Protein AF-A0A5C9BTP2-F1 (afdb_monomer)

Solvent-accessible surface area (backbone atoms only — not comparable to full-atom values): 34192 Å² total; per-residue (Å²): 132,66,71,72,58,60,59,47,54,50,39,50,50,51,19,51,48,23,52,48,48,46,37,50,52,40,47,49,32,66,57,33,31,83,74,70,76,47,60,61,86,50,46,67,56,53,34,10,47,28,33,43,41,26,53,32,27,39,49,55,50,33,50,74,74,68,63,55,61,43,59,84,81,37,42,56,66,44,89,50,67,67,56,19,52,50,21,44,42,52,7,32,45,51,37,6,19,40,20,9,26,52,14,38,22,24,41,56,38,36,53,56,38,62,78,61,70,49,69,64,46,96,82,40,46,45,45,75,56,49,49,40,51,22,52,32,28,40,53,44,7,28,53,42,20,33,70,66,44,93,50,67,67,60,14,55,51,37,17,50,49,37,16,48,50,18,22,52,51,40,63,74,48,58,53,42,73,46,76,46,65,66,51,53,53,51,41,52,51,29,42,38,16,44,17,44,46,67,39,43,52,54,45,49,49,51,36,52,39,22,53,72,40,38,54,52,30,56,55,45,50,52,51,46,61,56,39,46,29,74,56,52,46,16,44,63,29,28,28,50,20,26,47,50,37,40,77,41,69,49,54,59,38,48,49,48,33,34,30,32,72,50,32,83,46,52,48,17,44,46,50,21,49,36,51,49,32,15,57,47,5,5,42,27,48,33,35,68,58,31,43,71,43,43,41,80,57,47,42,60,50,36,41,70,50,20,40,54,64,70,58,33,52,51,46,51,57,55,24,10,54,49,5,44,36,30,68,74,10,42,61,47,49,52,49,19,61,76,69,72,43,62,54,69,59,47,40,60,61,21,44,60,58,32,54,51,50,54,49,45,49,36,61,76,67,40,56,66,50,76,80,87,47,56,87,60,78,80,86,72,65,69,78,68,60,56,51,68,59,30,46,64,74,25,43,69,67,68,42,44,56,51,49,32,48,47,32,38,74,70,64,81,26,54,65,30,33,15,17,20,49,32,24,51,48,37,51,49,46,40,31,68,76,64,60,71,47,49,75,72,50,47,56,40,72,78,65,54,64,91,89,72,72,77,95,74,86,87,86,76,86,92,85,78,96,72,83,90,74,85,94,79,76,82,85,73,78,83,77,81,81,75,90,81,84,92,80,87,85,90,84,89,82,88,83,90,87,86,85,88,85,88,91,90,85,84,90,89,87,84,89,85,82,91,82,88,82,91,86,85,86,90,82,89,88,86,85,89,88,86,84,90,85,85,90,80,87,85,84,90,89,85,76,89,75,93,78,82,90,78,84,92,83,78,84,89,82,85,89,84,80,81,94,76,88,81,87,92,88,88,84,79,85,85,63,79,81,74,64,73,83,80,73,85,82,90,76,89,84,89,82,88,134

pLDDT: mean 71.29, std 27.17, range [21.12, 98.06]

Structure (mmCIF, N/CA/C/O backbone):
data_AF-A0A5C9BTP2-F1
#
_entry.id   AF-A0A5C9BTP2-F1
#
loop_
_atom_site.group_PDB
_atom_site.id
_atom_site.type_symbol
_atom_site.label_atom_id
_atom_site.label_alt_id
_atom_site.label_comp_id
_atom_site.label_asym_id
_atom_site.label_entity_id
_atom_site.label_seq_id
_atom_site.pdbx_PDB_ins_code
_atom_site.Cartn_x
_atom_site.Cartn_y
_atom_site.Cartn_z
_atom_site.occupancy
_atom_site.B_iso_or_equiv
_atom_site.auth_seq_id
_atom_site.auth_comp_id
_atom_site.auth_asym_id
_atom_site.auth_atom_id
_atom_site.pdbx_PDB_model_num
ATOM 1 N N . MET A 1 1 ? -8.623 24.838 -21.739 1.00 38.19 1 MET A N 1
ATOM 2 C CA . MET A 1 1 ? -8.830 23.621 -20.914 1.00 38.19 1 MET A CA 1
ATOM 3 C C . MET A 1 1 ? -7.480 22.939 -20.720 1.00 38.19 1 MET A C 1
ATOM 5 O O . MET A 1 1 ? -6.798 22.713 -21.705 1.00 38.19 1 MET A O 1
ATOM 9 N N . ASN A 1 2 ? -7.042 22.703 -19.478 1.00 41.16 2 ASN A N 1
ATOM 10 C CA . ASN A 1 2 ? -5.674 22.248 -19.182 1.00 41.16 2 ASN A CA 1
ATOM 11 C C . ASN A 1 2 ? -5.455 20.791 -19.662 1.00 41.16 2 ASN A C 1
ATOM 13 O O . ASN A 1 2 ? -6.137 19.911 -19.132 1.00 41.16 2 ASN A O 1
ATOM 17 N N . PRO A 1 3 ? -4.517 20.494 -20.586 1.00 50.62 3 PRO A N 1
ATOM 18 C CA . PRO A 1 3 ? -4.261 19.127 -21.076 1.00 50.62 3 PRO A CA 1
ATOM 19 C C . PRO A 1 3 ? -3.895 18.148 -19.945 1.00 50.62 3 PRO A C 1
ATOM 21 O O . PRO A 1 3 ? -4.289 16.984 -19.956 1.00 50.62 3 PRO A O 1
ATOM 24 N N . TRP A 1 4 ? -3.281 18.662 -18.877 1.00 52.25 4 TRP A N 1
ATOM 25 C CA . TRP A 1 4 ? -2.989 17.943 -17.633 1.00 52.25 4 TRP A CA 1
ATOM 26 C C . TRP A 1 4 ? -4.222 17.372 -16.914 1.00 52.25 4 TRP A C 1
ATOM 28 O O . TRP A 1 4 ? -4.093 16.434 -16.132 1.00 52.25 4 TRP A O 1
ATOM 38 N N . ARG A 1 5 ? -5.422 17.919 -17.160 1.00 53.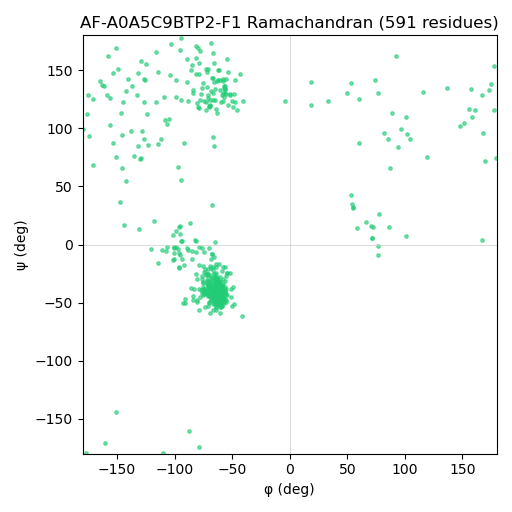34 5 ARG A N 1
ATOM 39 C CA . ARG A 1 5 ? -6.666 17.455 -16.530 1.00 53.34 5 ARG A CA 1
ATOM 40 C C . ARG A 1 5 ? -7.239 16.208 -17.218 1.00 53.34 5 ARG A C 1
ATOM 42 O O . ARG A 1 5 ? -7.820 15.388 -16.523 1.00 53.34 5 ARG A O 1
ATOM 49 N N . ARG A 1 6 ? -7.011 16.026 -18.531 1.00 54.81 6 ARG A N 1
ATOM 50 C CA . ARG A 1 6 ? -7.413 14.813 -19.280 1.00 54.81 6 ARG A CA 1
ATOM 51 C C . ARG A 1 6 ? -6.512 13.615 -18.978 1.00 54.81 6 ARG A C 1
ATOM 53 O O . ARG A 1 6 ? -7.019 12.535 -18.713 1.00 54.81 6 ARG A O 1
ATOM 60 N N . LEU A 1 7 ? -5.194 13.832 -18.894 1.00 57.03 7 LEU A N 1
ATOM 61 C CA . LEU A 1 7 ? -4.255 12.837 -18.339 1.00 57.03 7 LEU A CA 1
ATOM 62 C C . LEU A 1 7 ? -4.657 12.441 -16.903 1.00 57.03 7 LEU A C 1
ATOM 64 O O . LEU A 1 7 ? -4.504 11.297 -16.490 1.00 57.03 7 LEU A O 1
ATOM 68 N N . GLY A 1 8 ? -5.259 13.396 -16.179 1.00 59.56 8 GLY A N 1
ATOM 69 C CA . GLY A 1 8 ? -6.014 13.228 -14.938 1.00 59.56 8 GLY A CA 1
ATOM 70 C C . GLY A 1 8 ? -6.935 12.002 -14.918 1.00 59.56 8 GLY A C 1
ATOM 71 O O . GLY A 1 8 ? -6.800 11.095 -14.103 1.00 59.56 8 GLY A O 1
ATOM 72 N N . GLU A 1 9 ? -7.892 11.950 -15.819 1.00 72.12 9 GLU A N 1
ATOM 73 C CA . GLU A 1 9 ? -8.915 10.905 -15.780 1.00 72.12 9 GLU A CA 1
ATOM 74 C C . GLU A 1 9 ? -8.334 9.531 -16.139 1.00 72.12 9 GLU A C 1
ATOM 76 O O . GLU A 1 9 ? -8.722 8.534 -15.541 1.00 72.12 9 GLU A O 1
ATOM 81 N N . PHE A 1 10 ? -7.316 9.490 -17.001 1.00 82.38 10 PHE A N 1
ATOM 82 C CA . PHE A 1 10 ? -6.719 8.248 -17.487 1.00 82.38 10 PHE A CA 1
ATOM 83 C C . PHE A 1 10 ? -6.034 7.407 -16.394 1.00 82.38 10 PHE A C 1
ATOM 85 O O . PHE A 1 10 ? -6.414 6.255 -16.202 1.00 82.38 10 PHE A O 1
ATOM 92 N N . ASP A 1 11 ? -5.100 7.976 -15.614 1.00 83.75 11 ASP A N 1
ATOM 93 C CA . ASP A 1 11 ? -4.404 7.202 -14.561 1.00 83.75 11 ASP A CA 1
ATOM 94 C C . ASP A 1 11 ? -5.393 6.652 -13.512 1.00 83.75 11 ASP A C 1
ATOM 96 O O . ASP A 1 11 ? -5.221 5.553 -12.990 1.00 83.75 11 ASP A O 1
ATOM 100 N N . ALA A 1 12 ? -6.452 7.416 -13.210 1.00 85.19 12 ALA A N 1
ATOM 101 C CA . ALA A 1 12 ? -7.482 7.008 -12.258 1.00 85.19 12 ALA A CA 1
ATOM 102 C C . ALA A 1 12 ? -8.377 5.894 -12.822 1.00 85.19 12 ALA A C 1
ATOM 104 O O . ALA A 1 12 ? -8.762 4.995 -12.079 1.00 85.19 12 ALA A O 1
ATOM 105 N N . LEU A 1 13 ? -8.692 5.941 -14.120 1.00 88.25 13 LEU A N 1
ATOM 106 C CA . LEU A 1 13 ? -9.450 4.894 -14.803 1.00 88.25 13 LEU A CA 1
ATOM 107 C C . LEU A 1 13 ? -8.670 3.581 -14.852 1.00 88.25 13 LEU A C 1
ATOM 109 O O . LEU A 1 13 ? -9.253 2.542 -14.563 1.00 88.25 13 LEU A O 1
ATOM 113 N N . ILE A 1 14 ? -7.366 3.618 -15.145 1.00 90.12 14 ILE A N 1
ATOM 114 C CA . ILE A 1 14 ? -6.539 2.404 -15.156 1.00 90.12 14 ILE A CA 1
ATOM 115 C C . ILE A 1 14 ? -6.402 1.832 -13.747 1.00 90.12 14 ILE A C 1
ATOM 117 O O . ILE A 1 14 ? -6.686 0.656 -13.542 1.00 90.12 14 ILE A O 1
ATOM 121 N N . ALA A 1 15 ? -6.020 2.653 -12.764 1.00 89.75 15 ALA A N 1
ATOM 122 C CA . ALA A 1 15 ? -5.869 2.193 -11.385 1.00 89.75 15 ALA A CA 1
ATOM 123 C C . ALA A 1 15 ? -7.197 1.666 -10.809 1.00 89.75 15 ALA A C 1
ATOM 125 O O . ALA A 1 15 ? -7.234 0.600 -10.199 1.00 89.75 15 ALA A O 1
ATOM 126 N N . GLY A 1 16 ? -8.302 2.383 -11.035 1.00 89.81 16 GLY A N 1
ATOM 127 C CA . GLY A 1 16 ? -9.634 1.966 -10.598 1.00 89.81 16 GLY A CA 1
ATOM 128 C C . GLY A 1 16 ? -10.134 0.714 -11.319 1.00 89.81 16 GLY A C 1
ATOM 129 O O . GLY A 1 16 ? -10.709 -0.162 -10.679 1.00 89.81 16 GLY A O 1
ATOM 130 N N . GLY A 1 17 ? -9.881 0.600 -12.626 1.00 91.44 17 GLY A N 1
ATOM 131 C CA . GL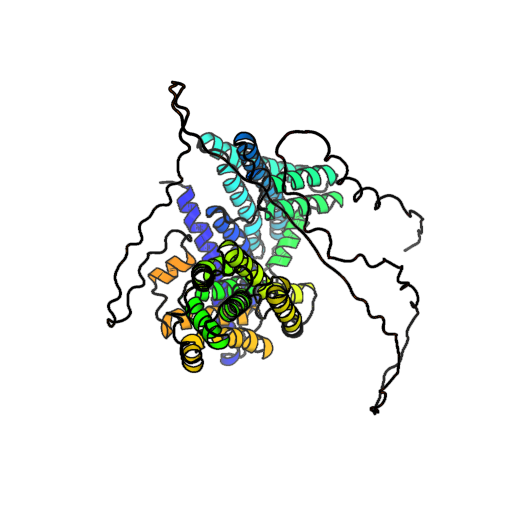Y A 1 17 ? -10.195 -0.587 -13.420 1.00 91.44 17 GLY A CA 1
ATOM 132 C C . GLY A 1 17 ? -9.414 -1.811 -12.950 1.00 91.44 17 GLY A C 1
ATOM 133 O O . GLY A 1 17 ? -10.014 -2.852 -12.705 1.00 91.44 17 GLY A O 1
ATOM 134 N N . ALA A 1 18 ? -8.106 -1.666 -12.723 1.00 93.00 18 ALA A N 1
ATOM 135 C CA . ALA A 1 18 ? -7.267 -2.719 -12.159 1.00 93.00 18 ALA A CA 1
ATOM 136 C C . ALA A 1 18 ? -7.778 -3.164 -10.780 1.00 93.00 18 ALA A C 1
ATOM 138 O O . ALA A 1 18 ? -7.972 -4.355 -10.563 1.00 93.00 18 ALA A O 1
ATOM 139 N N . LEU A 1 19 ? -8.089 -2.223 -9.879 1.00 93.12 19 LEU A N 1
ATOM 140 C CA . LEU A 1 19 ? -8.639 -2.539 -8.557 1.00 93.12 19 LEU A CA 1
ATOM 141 C C . LEU A 1 19 ? -9.997 -3.259 -8.640 1.00 93.12 19 LEU A C 1
ATOM 143 O O . LEU A 1 19 ? -10.267 -4.161 -7.851 1.00 93.12 19 LEU A O 1
ATOM 147 N N . LEU A 1 20 ? -10.846 -2.884 -9.600 1.00 93.56 20 LEU A N 1
ATOM 148 C CA . LEU A 1 20 ? -12.137 -3.529 -9.834 1.00 93.56 20 LEU A CA 1
ATOM 149 C C . LEU A 1 20 ? -11.968 -4.958 -10.363 1.00 93.56 20 LEU A C 1
ATOM 151 O O . LEU A 1 20 ? -12.657 -5.857 -9.890 1.00 93.56 20 LEU A O 1
ATOM 155 N N . VAL A 1 21 ? -11.027 -5.193 -11.280 1.00 93.25 21 VAL A N 1
ATOM 156 C CA . VAL A 1 21 ? -10.685 -6.547 -11.749 1.00 93.25 21 VAL A CA 1
ATOM 157 C C . VAL A 1 21 ? -10.132 -7.390 -10.597 1.00 93.25 21 VAL A C 1
ATOM 159 O O . VAL A 1 21 ? -10.597 -8.508 -10.387 1.00 93.25 21 VAL A O 1
ATOM 162 N N . MET A 1 22 ? -9.222 -6.832 -9.791 1.00 93.69 22 MET A N 1
ATOM 163 C CA . MET A 1 22 ? -8.677 -7.491 -8.595 1.00 93.69 22 MET A CA 1
ATOM 164 C C . MET A 1 22 ? -9.758 -7.832 -7.564 1.00 93.69 22 MET A C 1
ATOM 166 O O . MET A 1 22 ? -9.589 -8.780 -6.809 1.00 93.69 22 MET A O 1
ATOM 170 N N . LEU A 1 23 ? -10.859 -7.079 -7.520 1.00 94.56 23 LEU A N 1
ATOM 171 C CA . LEU A 1 23 ? -11.995 -7.371 -6.650 1.00 94.56 23 LEU A CA 1
ATOM 172 C C . LEU A 1 23 ? -12.903 -8.456 -7.245 1.00 94.56 23 LEU A C 1
ATOM 174 O O . LEU A 1 23 ? -13.269 -9.393 -6.546 1.00 94.56 23 LEU A O 1
ATOM 178 N N . LEU A 1 24 ? -13.300 -8.323 -8.512 1.00 93.94 24 LEU A N 1
ATOM 179 C CA . LEU A 1 24 ? -14.334 -9.171 -9.110 1.00 93.94 24 LEU A CA 1
ATOM 180 C C . LEU A 1 24 ? -13.833 -10.564 -9.488 1.00 93.94 24 LEU A C 1
ATOM 182 O O . LEU A 1 24 ? -14.565 -11.531 -9.294 1.00 93.94 24 LEU A O 1
ATOM 186 N N . VAL A 1 25 ? -12.611 -10.680 -10.013 1.00 92.88 25 VAL A N 1
ATOM 187 C CA . VAL A 1 25 ? -12.087 -11.963 -10.506 1.00 92.88 25 VAL A CA 1
ATOM 188 C C . VAL A 1 25 ? -11.965 -12.998 -9.378 1.00 92.88 25 VAL A C 1
ATOM 190 O O . VAL A 1 25 ? -12.545 -14.073 -9.533 1.00 92.88 25 VAL A O 1
ATOM 193 N N . PRO A 1 26 ? -11.345 -12.700 -8.214 1.00 92.19 26 PRO A N 1
ATOM 194 C CA . PRO A 1 26 ? -11.283 -13.667 -7.116 1.00 92.19 26 PRO A CA 1
ATOM 195 C C . PRO A 1 26 ? -12.664 -14.043 -6.566 1.00 92.19 26 PRO A C 1
ATOM 197 O O . PRO A 1 26 ? -12.896 -15.192 -6.205 1.00 92.19 26 PRO A O 1
ATOM 200 N N . LEU A 1 27 ? -13.612 -13.099 -6.522 1.00 91.81 27 LEU A N 1
ATOM 201 C CA . LEU A 1 27 ? -14.981 -13.382 -6.075 1.00 91.81 27 LEU A CA 1
ATOM 202 C C . LEU A 1 27 ? -15.705 -14.333 -7.022 1.00 91.81 27 LEU A C 1
ATOM 204 O O . LEU A 1 27 ? -16.392 -15.247 -6.572 1.00 91.81 27 LEU A O 1
ATOM 208 N N . LEU A 1 28 ? -15.547 -14.116 -8.327 1.00 90.44 28 LEU A N 1
ATOM 209 C CA . LEU A 1 28 ? -16.108 -15.000 -9.335 1.00 90.44 28 LEU A CA 1
ATOM 210 C C . LEU A 1 28 ? -15.481 -16.394 -9.227 1.00 90.44 28 LEU A C 1
ATOM 212 O O . LEU A 1 28 ? -16.198 -17.386 -9.278 1.00 90.44 28 LEU A O 1
ATOM 216 N N . GLU A 1 29 ? -14.174 -16.481 -8.981 1.00 88.50 29 GLU A N 1
ATOM 217 C CA . GLU A 1 29 ? -13.471 -17.750 -8.794 1.00 88.50 29 GLU A CA 1
ATOM 218 C C . GLU A 1 29 ? -13.993 -18.545 -7.582 1.00 88.50 29 GLU A C 1
ATOM 220 O O . GLU A 1 29 ? -14.249 -19.745 -7.697 1.00 88.50 29 GLU A O 1
ATOM 225 N N . ILE A 1 30 ? -14.251 -17.875 -6.452 1.00 87.62 30 ILE A N 1
ATOM 226 C CA . ILE A 1 30 ? -14.854 -18.485 -5.252 1.00 87.62 30 ILE A CA 1
ATOM 227 C C . ILE A 1 30 ? -16.242 -19.068 -5.546 1.00 87.62 30 ILE A C 1
ATOM 229 O O . ILE A 1 30 ? -16.593 -20.111 -5.000 1.00 87.62 30 ILE A O 1
ATOM 233 N N . VAL A 1 31 ? -17.036 -18.406 -6.392 1.00 87.06 31 VAL A N 1
ATOM 234 C CA . VAL A 1 31 ? -18.393 -18.848 -6.753 1.00 87.06 31 VAL A CA 1
ATOM 235 C C . VAL A 1 31 ? -18.365 -19.966 -7.799 1.00 87.06 31 VAL A C 1
ATOM 237 O O . VAL A 1 31 ? -19.157 -20.902 -7.713 1.00 87.06 31 VAL A O 1
ATOM 240 N N . LEU A 1 32 ? -17.454 -19.901 -8.772 1.00 86.75 32 LEU A N 1
ATOM 241 C CA . LEU A 1 32 ? -17.377 -20.874 -9.864 1.00 86.75 32 LEU A CA 1
ATOM 242 C C . LEU A 1 32 ? -16.825 -22.231 -9.418 1.00 86.75 32 LEU A C 1
ATOM 244 O O . LEU A 1 32 ? -17.365 -23.251 -9.841 1.00 86.75 32 LEU A O 1
ATOM 248 N N . ARG A 1 33 ? -15.821 -22.265 -8.527 1.00 86.38 33 ARG A N 1
ATOM 249 C CA . ARG A 1 33 ? -15.229 -23.518 -8.015 1.00 86.38 33 ARG A CA 1
ATOM 250 C C . ARG A 1 33 ? -16.280 -24.526 -7.504 1.00 86.38 33 ARG A C 1
ATOM 252 O O . ARG A 1 33 ? -16.262 -25.661 -7.974 1.00 86.38 33 ARG A O 1
ATOM 259 N N . PRO A 1 34 ? -17.212 -24.163 -6.597 1.00 84.50 34 PRO A N 1
ATOM 260 C CA . PRO A 1 34 ? -18.235 -25.093 -6.117 1.00 84.50 34 PRO A CA 1
ATOM 261 C C . PRO A 1 34 ? -19.358 -25.366 -7.129 1.00 84.50 34 PRO A C 1
ATOM 263 O O . PRO A 1 34 ? -20.000 -26.406 -7.026 1.00 84.50 34 PRO A O 1
ATOM 266 N N . LEU A 1 35 ? -19.619 -24.463 -8.083 1.00 85.75 35 LEU A N 1
ATOM 267 C CA . LEU A 1 35 ? -20.703 -24.624 -9.063 1.00 85.75 35 LEU A CA 1
ATOM 268 C C . LEU A 1 35 ? -20.313 -25.493 -10.266 1.00 85.75 35 LEU A C 1
ATOM 270 O O . LEU A 1 35 ? -21.140 -26.260 -10.749 1.00 85.75 35 LEU A O 1
ATOM 274 N N . PHE A 1 36 ? -19.078 -25.366 -10.753 1.00 83.94 36 PHE A N 1
ATOM 275 C CA . PHE A 1 36 ? -18.626 -25.983 -12.006 1.00 83.94 36 PHE A CA 1
ATOM 276 C C . PHE A 1 36 ? -17.446 -26.947 -11.827 1.00 83.94 36 PHE A C 1
ATOM 278 O O . PHE A 1 36 ? -17.031 -27.583 -12.789 1.00 83.94 36 PHE A O 1
ATOM 285 N N . GLY A 1 37 ? -16.899 -27.082 -10.613 1.00 77.44 37 GLY A N 1
ATOM 286 C CA . GLY A 1 37 ? -15.790 -27.994 -10.308 1.00 77.44 37 GLY A CA 1
ATOM 287 C C . GLY A 1 37 ? -14.408 -27.508 -10.766 1.00 77.44 37 GLY A C 1
ATOM 288 O O . GLY A 1 37 ? -13.402 -28.087 -10.364 1.00 77.44 37 GLY A O 1
ATOM 289 N N . SER A 1 38 ? -14.337 -26.425 -11.545 1.00 75.56 38 SER A N 1
ATOM 290 C CA . SER A 1 38 ? -13.101 -25.751 -11.949 1.00 75.56 38 SER A CA 1
ATOM 291 C C . SER A 1 38 ? -13.199 -24.237 -11.733 1.00 75.56 38 SER A C 1
ATOM 293 O O . SER A 1 38 ? -14.275 -23.641 -11.821 1.00 75.56 38 SER A O 1
ATOM 295 N N . GLY A 1 39 ? -12.066 -23.611 -11.407 1.00 75.50 39 GLY A N 1
ATOM 296 C CA . GLY A 1 39 ? -11.939 -22.154 -11.366 1.00 75.50 39 GLY A CA 1
ATOM 297 C C . GLY A 1 39 ? -11.779 -21.554 -12.765 1.00 75.50 39 GLY A C 1
ATOM 298 O O . GLY A 1 39 ? -11.860 -22.254 -13.772 1.00 75.50 39 GLY A O 1
ATOM 299 N N . ILE A 1 40 ? -11.530 -20.248 -12.821 1.00 79.00 40 ILE A N 1
ATOM 300 C CA . ILE A 1 40 ? -11.147 -19.577 -14.064 1.00 79.00 40 ILE A CA 1
ATOM 301 C C . ILE A 1 40 ? -9.649 -19.824 -14.286 1.00 79.00 40 ILE A C 1
ATOM 303 O O . ILE A 1 40 ? -8.831 -19.437 -13.448 1.00 79.00 40 ILE A O 1
ATOM 307 N N . ASP A 1 41 ? -9.278 -20.426 -15.414 1.00 77.25 41 ASP A N 1
ATOM 308 C CA . ASP A 1 41 ? -7.874 -20.696 -15.736 1.00 77.25 41 ASP A CA 1
ATOM 309 C C . ASP A 1 41 ? -7.045 -19.409 -15.719 1.00 77.25 41 ASP A C 1
ATOM 311 O O . ASP A 1 41 ? -7.428 -18.420 -16.336 1.00 77.25 41 ASP A O 1
ATOM 315 N N . ASN A 1 42 ? -5.905 -19.406 -15.025 1.00 82.06 42 ASN A N 1
ATOM 316 C CA . ASN A 1 42 ? -4.974 -18.271 -14.916 1.00 82.06 42 ASN A CA 1
ATOM 317 C C . ASN A 1 42 ? -5.549 -16.957 -14.339 1.00 82.06 42 ASN A C 1
ATOM 319 O O . ASN A 1 42 ? -4.877 -15.922 -14.387 1.00 82.06 42 ASN A O 1
ATOM 323 N N . ALA A 1 43 ? -6.731 -16.973 -13.716 1.00 83.25 43 ALA A N 1
ATOM 324 C CA . ALA A 1 43 ? -7.275 -15.801 -13.021 1.00 83.25 43 ALA A CA 1
ATOM 325 C C . ALA A 1 43 ? -6.322 -15.205 -11.961 1.00 83.25 43 ALA A C 1
ATOM 327 O O . ALA A 1 43 ? -6.135 -13.982 -11.961 1.00 83.25 43 ALA A O 1
ATOM 328 N N . PRO A 1 44 ? -5.642 -16.007 -11.112 1.00 84.12 44 PRO A N 1
ATOM 329 C CA . PRO A 1 44 ? -4.671 -15.474 -10.158 1.00 84.12 44 PRO A CA 1
ATOM 330 C C . PRO A 1 44 ? -3.521 -14.713 -10.827 1.00 84.12 44 PRO A C 1
ATOM 332 O O . PRO A 1 44 ? -3.066 -13.702 -10.293 1.00 84.12 44 PRO A O 1
ATOM 335 N N . VAL A 1 45 ? -3.078 -15.165 -12.005 1.00 87.75 45 VAL A N 1
ATOM 336 C CA . VAL A 1 45 ? -2.009 -14.518 -12.779 1.00 87.75 45 VAL A CA 1
ATOM 337 C C . VAL A 1 45 ? -2.486 -13.162 -13.292 1.00 87.75 45 VAL A C 1
ATOM 339 O O . VAL A 1 45 ? -1.791 -12.164 -13.122 1.00 87.75 45 VAL A O 1
ATOM 342 N N . LEU A 1 46 ? -3.704 -13.074 -13.831 1.00 89.69 46 LEU A N 1
ATOM 343 C CA . LEU A 1 46 ? -4.276 -11.793 -14.258 1.00 89.69 46 LEU A CA 1
ATOM 344 C C . LEU A 1 46 ? -4.359 -10.791 -13.092 1.00 89.69 46 LEU A C 1
ATOM 346 O O . LEU A 1 46 ? -3.955 -9.635 -13.225 1.00 89.69 46 LEU A O 1
ATOM 350 N N . VAL A 1 47 ? -4.829 -11.242 -11.924 1.00 91.31 47 VAL A N 1
ATOM 351 C CA . VAL A 1 47 ? -4.970 -10.405 -10.720 1.00 91.31 47 VAL A CA 1
ATOM 352 C C . VAL A 1 47 ? -3.613 -9.890 -10.217 1.00 91.31 47 VAL A C 1
ATOM 354 O O . VAL A 1 47 ? -3.519 -8.735 -9.795 1.00 91.31 47 VAL A O 1
ATOM 357 N N . GLN A 1 48 ? -2.551 -10.696 -10.311 1.00 91.44 48 GLN A N 1
ATOM 358 C CA . GLN A 1 48 ? -1.177 -10.277 -9.997 1.00 91.44 48 GLN A CA 1
ATOM 359 C C . GLN A 1 48 ? -0.712 -9.120 -10.890 1.00 91.44 48 GLN A C 1
ATOM 361 O O . GLN A 1 48 ? -0.201 -8.116 -10.394 1.00 91.44 48 GLN A O 1
ATOM 366 N N . HIS A 1 49 ? -0.956 -9.213 -12.198 1.00 92.81 49 HIS A N 1
ATOM 367 C CA . HIS A 1 49 ? -0.552 -8.185 -13.159 1.00 92.81 49 HIS A CA 1
ATOM 368 C C . HIS A 1 49 ? -1.399 -6.908 -13.048 1.00 92.81 49 HIS A C 1
ATOM 370 O O . HIS A 1 49 ? -0.885 -5.800 -13.215 1.00 92.81 49 HIS A O 1
ATOM 376 N N . CYS A 1 50 ? -2.673 -7.015 -12.658 1.00 93.00 50 CYS A N 1
ATOM 377 C CA . CYS A 1 50 ? -3.455 -5.847 -12.246 1.00 93.00 50 CYS A CA 1
ATOM 378 C C . CYS A 1 50 ? -2.842 -5.144 -11.022 1.00 93.00 50 CYS A C 1
ATOM 380 O O . CYS A 1 50 ? -2.909 -3.917 -10.933 1.00 93.00 50 CYS A O 1
ATOM 382 N N . GLY A 1 51 ? -2.189 -5.886 -10.121 1.00 91.94 51 GLY A N 1
ATOM 383 C CA . GLY A 1 51 ? -1.408 -5.325 -9.016 1.00 91.94 51 GLY A CA 1
ATOM 384 C C . GLY A 1 51 ? -0.290 -4.391 -9.492 1.00 91.94 51 GLY A C 1
ATOM 385 O O . GLY A 1 51 ? -0.126 -3.304 -8.934 1.00 91.94 51 GLY A O 1
ATOM 386 N N . LEU A 1 52 ? 0.408 -4.749 -10.575 1.00 93.56 52 LEU A N 1
ATOM 387 C CA . LEU A 1 52 ? 1.427 -3.897 -11.202 1.00 93.56 52 LEU A CA 1
ATOM 388 C C . LEU A 1 52 ? 0.840 -2.605 -11.770 1.00 93.56 52 LEU A C 1
ATOM 390 O O . LEU A 1 52 ? 1.361 -1.517 -11.508 1.00 93.56 52 LEU A O 1
ATOM 394 N N . LEU A 1 53 ? -0.280 -2.706 -12.492 1.00 94.25 53 LEU A N 1
ATOM 395 C CA . LEU A 1 53 ? -0.991 -1.531 -13.003 1.00 94.25 53 LEU A CA 1
ATOM 396 C C . LEU A 1 53 ? -1.424 -0.611 -11.859 1.00 94.25 53 LEU A C 1
ATOM 398 O O . LEU A 1 53 ? -1.209 0.601 -11.912 1.00 94.25 53 LEU A O 1
ATOM 402 N N . LEU A 1 54 ? -1.993 -1.182 -10.798 1.00 92.94 54 LEU A N 1
ATOM 403 C CA . LEU A 1 54 ? -2.403 -0.421 -9.629 1.00 92.94 54 LEU A CA 1
ATOM 404 C C . LEU A 1 54 ? -1.208 0.247 -8.937 1.00 92.94 54 LEU A C 1
ATOM 406 O O . LEU A 1 54 ? -1.328 1.399 -8.531 1.00 92.94 54 LEU A O 1
ATOM 410 N N . ALA A 1 55 ? -0.058 -0.421 -8.828 1.00 90.88 55 ALA A N 1
ATOM 411 C CA . ALA A 1 55 ? 1.143 0.160 -8.235 1.00 90.88 55 ALA A CA 1
ATOM 412 C C . ALA A 1 55 ? 1.638 1.376 -9.039 1.00 90.88 55 ALA A C 1
ATOM 414 O O . ALA A 1 55 ? 1.833 2.456 -8.474 1.00 90.88 55 ALA A O 1
ATOM 415 N N . MET A 1 56 ? 1.778 1.236 -10.361 1.00 93.81 56 MET A N 1
ATOM 416 C CA . MET A 1 56 ? 2.314 2.297 -11.224 1.00 93.81 56 MET A CA 1
ATOM 417 C C . MET A 1 56 ? 1.342 3.471 -11.381 1.00 93.81 56 MET A C 1
ATOM 419 O O . MET A 1 56 ? 1.685 4.625 -11.101 1.00 93.81 56 MET A O 1
ATOM 423 N N . PHE A 1 57 ? 0.094 3.201 -11.765 1.00 92.12 57 PHE A N 1
ATOM 424 C CA . PHE A 1 57 ? -0.904 4.254 -11.969 1.00 92.12 57 PHE A CA 1
ATOM 425 C C . PHE A 1 57 ? -1.464 4.796 -10.646 1.00 92.12 57 PHE A C 1
ATOM 427 O O . PHE A 1 57 ? -1.807 5.979 -10.553 1.00 92.12 57 PHE A O 1
ATOM 434 N N . GLY A 1 58 ? -1.469 3.990 -9.582 1.00 88.62 58 GLY A N 1
ATOM 435 C CA . GLY A 1 58 ? -1.760 4.441 -8.222 1.00 88.62 58 GLY A CA 1
ATOM 436 C C . GLY A 1 58 ? -0.703 5.409 -7.692 1.00 88.62 58 GLY A C 1
ATOM 437 O O . GLY A 1 58 ? -1.064 6.431 -7.106 1.00 88.62 58 GLY A O 1
ATOM 438 N N . ALA A 1 59 ? 0.587 5.184 -7.970 1.00 88.19 59 ALA A N 1
ATOM 439 C CA . ALA A 1 59 ? 1.644 6.145 -7.643 1.00 88.19 59 ALA A CA 1
ATOM 440 C C . ALA A 1 59 ? 1.456 7.481 -8.389 1.00 88.19 59 ALA A C 1
ATOM 442 O O . ALA A 1 59 ? 1.578 8.559 -7.796 1.00 88.19 59 ALA A O 1
ATOM 443 N N . LEU A 1 60 ? 1.066 7.428 -9.668 1.00 88.88 60 LEU A N 1
ATOM 444 C CA . LEU A 1 60 ? 0.725 8.611 -10.466 1.00 88.88 60 LEU A CA 1
ATOM 445 C C . LEU A 1 60 ? -0.496 9.370 -9.934 1.00 88.88 60 LEU A C 1
ATOM 447 O O . LEU A 1 60 ? -0.553 10.598 -10.076 1.00 88.88 60 LEU A O 1
ATOM 451 N N . LEU A 1 61 ? -1.466 8.663 -9.348 1.00 84.75 61 LEU A N 1
ATOM 452 C CA . LEU A 1 61 ? -2.626 9.246 -8.678 1.00 84.75 61 LEU A CA 1
ATOM 453 C C . LEU A 1 61 ? -2.233 9.871 -7.329 1.00 84.75 61 LEU A C 1
ATOM 455 O O . LEU A 1 61 ? -2.648 10.994 -7.037 1.00 84.75 61 LEU A O 1
ATOM 459 N N . ALA A 1 62 ? -1.392 9.192 -6.545 1.00 82.06 62 ALA A N 1
ATOM 460 C CA . ALA A 1 62 ? -0.901 9.662 -5.250 1.00 82.06 62 ALA A CA 1
ATOM 461 C C . ALA A 1 62 ? -0.066 10.948 -5.371 1.00 82.06 62 ALA A C 1
ATOM 463 O O . ALA A 1 62 ? -0.245 11.883 -4.583 1.00 82.06 62 ALA A O 1
ATOM 464 N N . GLU A 1 63 ? 0.779 11.057 -6.404 1.00 83.81 63 GLU A N 1
ATOM 465 C CA . GLU A 1 63 ? 1.538 12.283 -6.697 1.00 83.81 63 GLU A CA 1
ATOM 466 C C . GLU A 1 63 ? 0.619 13.495 -6.873 1.00 83.81 63 GLU A C 1
ATOM 468 O O . GLU A 1 63 ? 0.927 14.592 -6.396 1.00 83.81 63 GLU A O 1
ATOM 473 N N . ARG A 1 64 ? -0.562 13.316 -7.481 1.00 76.38 64 ARG A N 1
ATOM 474 C CA . ARG A 1 64 ? -1.477 14.435 -7.754 1.00 76.38 64 ARG A CA 1
ATOM 475 C C . ARG A 1 64 ? -1.926 15.137 -6.488 1.00 76.38 64 ARG A C 1
ATOM 477 O O . ARG A 1 64 ? -2.026 16.366 -6.497 1.00 76.38 64 ARG A O 1
ATOM 484 N N . GLY A 1 65 ? -2.191 14.363 -5.440 1.00 66.19 65 GLY A N 1
ATOM 485 C CA . GLY A 1 65 ? -2.577 14.858 -4.122 1.00 66.19 65 GLY A CA 1
ATOM 486 C C . GLY A 1 65 ? -1.403 15.302 -3.250 1.00 66.19 65 GLY A C 1
ATOM 487 O O . GLY A 1 65 ? -1.637 15.671 -2.109 1.00 66.19 65 GLY A O 1
ATOM 488 N N . LEU A 1 66 ? -0.161 15.282 -3.763 1.00 65.62 66 LEU A N 1
ATOM 489 C CA . LEU A 1 66 ? 1.062 15.459 -2.966 1.00 65.62 66 LEU A CA 1
ATOM 490 C C . LEU A 1 66 ? 1.144 14.453 -1.803 1.00 65.62 66 LEU A C 1
ATOM 492 O O . LEU A 1 66 ? 1.700 14.751 -0.752 1.00 65.62 66 LEU A O 1
ATOM 496 N N . HIS A 1 67 ? 0.595 13.252 -2.001 1.00 66.81 67 HIS A N 1
ATOM 497 C CA . HIS A 1 67 ? 0.550 12.188 -0.996 1.00 66.81 67 HIS A CA 1
ATOM 498 C C . HIS A 1 67 ? 1.708 11.193 -1.132 1.00 66.81 67 HIS A C 1
ATOM 500 O O . HIS A 1 67 ? 1.646 10.096 -0.583 1.00 66.81 67 HIS A O 1
ATOM 506 N N . LEU A 1 68 ? 2.766 11.547 -1.868 1.00 73.94 68 LEU A N 1
ATOM 507 C CA . LEU A 1 68 ? 3.980 10.741 -1.876 1.00 73.94 68 LEU A CA 1
ATOM 508 C C . LEU A 1 68 ? 4.662 10.859 -0.516 1.00 73.94 68 LEU A C 1
ATOM 510 O O . LEU A 1 68 ? 4.980 11.960 -0.067 1.00 73.94 68 LEU A O 1
ATOM 514 N N . SER A 1 69 ? 4.893 9.715 0.121 1.00 75.31 69 SER A N 1
ATOM 515 C CA . SER A 1 69 ? 5.571 9.651 1.410 1.00 75.31 69 SER A CA 1
ATOM 516 C C . SER A 1 69 ? 6.973 10.248 1.297 1.00 75.31 69 SER A C 1
ATOM 518 O O . SER A 1 69 ? 7.789 9.800 0.489 1.00 75.31 69 SER A O 1
ATOM 520 N N . ALA A 1 70 ? 7.242 11.253 2.121 1.00 80.94 70 ALA A N 1
ATOM 521 C CA . ALA A 1 70 ? 8.533 11.907 2.267 1.00 80.94 70 ALA A CA 1
ATOM 522 C C . ALA A 1 70 ? 8.892 11.960 3.755 1.00 80.94 70 ALA A C 1
ATOM 524 O O . ALA A 1 70 ? 8.012 11.885 4.618 1.00 80.94 70 ALA A O 1
ATOM 525 N N . LEU A 1 71 ? 10.181 12.089 4.063 1.00 76.94 71 LEU A N 1
ATOM 526 C CA . LEU A 1 71 ? 10.626 12.199 5.446 1.00 76.94 71 LEU A CA 1
ATOM 527 C C . LEU A 1 71 ? 10.190 13.563 6.009 1.00 76.94 71 LEU A C 1
ATOM 529 O O . LEU A 1 71 ? 10.546 14.620 5.485 1.00 76.94 71 LEU A O 1
ATOM 533 N N . GLY A 1 72 ? 9.353 13.535 7.048 1.00 61.25 72 GLY A N 1
ATOM 534 C CA . GLY A 1 72 ? 8.911 14.733 7.755 1.00 61.25 72 GLY A CA 1
ATOM 535 C C . GLY A 1 72 ? 10.007 15.212 8.702 1.00 61.25 72 GLY A C 1
ATOM 536 O O . GLY A 1 72 ? 10.421 14.447 9.564 1.00 61.25 72 GLY A O 1
ATOM 537 N N . ALA A 1 73 ? 10.419 16.474 8.557 1.00 61.44 73 ALA A N 1
ATOM 538 C CA . ALA A 1 73 ? 11.530 17.138 9.256 1.00 61.44 73 ALA A CA 1
ATOM 539 C C . ALA A 1 73 ? 12.917 16.935 8.610 1.00 61.44 73 ALA A C 1
ATOM 541 O O . ALA A 1 73 ? 13.681 16.034 8.939 1.00 61.44 73 ALA A O 1
ATOM 542 N N . GLY A 1 74 ? 13.249 17.868 7.717 1.00 77.12 74 GLY A N 1
ATOM 543 C CA . GLY A 1 74 ? 14.584 18.093 7.167 1.00 77.12 74 GLY A CA 1
ATOM 544 C C . GLY A 1 74 ? 14.749 19.572 6.802 1.00 77.12 74 GLY A C 1
ATOM 545 O O . GLY A 1 74 ? 14.162 20.445 7.446 1.00 77.12 74 GLY A O 1
ATOM 546 N N . PHE A 1 75 ? 15.469 19.879 5.722 1.00 80.31 75 PHE A N 1
ATOM 547 C CA . PHE A 1 75 ? 15.663 21.262 5.257 1.00 80.31 75 PHE A CA 1
ATOM 548 C C . PHE A 1 75 ? 14.362 21.949 4.808 1.00 80.31 75 PHE A C 1
ATOM 550 O O . PHE A 1 75 ? 14.267 23.176 4.808 1.00 80.31 75 PHE A O 1
ATOM 557 N N . THR A 1 76 ? 13.326 21.169 4.498 1.00 79.69 76 THR A N 1
ATOM 558 C CA . THR A 1 76 ? 11.981 21.660 4.160 1.00 79.69 76 THR A CA 1
ATOM 559 C C . THR A 1 76 ? 11.250 22.298 5.345 1.00 79.69 76 THR A C 1
ATOM 561 O O . THR A 1 76 ? 10.342 23.102 5.137 1.00 79.69 76 THR A O 1
ATOM 564 N N . ALA A 1 77 ? 11.663 21.995 6.580 1.00 82.81 77 ALA A N 1
ATOM 565 C CA . ALA A 1 77 ? 11.127 22.589 7.805 1.00 82.81 77 ALA A CA 1
ATOM 566 C C . ALA A 1 77 ? 11.932 23.813 8.286 1.00 82.81 77 ALA A C 1
ATOM 568 O O . ALA A 1 77 ? 11.625 24.378 9.335 1.00 82.81 77 ALA A O 1
ATOM 569 N N . SER A 1 78 ? 12.963 24.232 7.539 1.00 84.38 78 SER A N 1
ATOM 570 C CA . SER A 1 78 ? 13.792 25.382 7.906 1.00 84.38 78 SER A CA 1
ATOM 571 C C . SER A 1 78 ? 12.976 26.679 7.963 1.00 84.38 78 SER A C 1
ATOM 573 O O . SER A 1 78 ? 12.121 26.941 7.112 1.00 84.38 78 SER A O 1
ATOM 575 N N . ALA A 1 79 ? 13.286 27.524 8.951 1.00 84.56 79 ALA A N 1
ATOM 576 C CA . ALA A 1 79 ? 12.699 28.855 9.085 1.00 84.56 79 ALA A CA 1
ATOM 577 C C . ALA A 1 79 ? 13.129 29.800 7.948 1.00 84.56 79 ALA A C 1
ATOM 579 O O . ALA A 1 79 ? 12.402 30.738 7.621 1.00 84.56 79 ALA A O 1
ATOM 580 N N . ASN A 1 80 ? 14.290 29.552 7.324 1.00 90.62 80 ASN A N 1
ATOM 581 C CA . ASN A 1 80 ? 14.781 30.371 6.221 1.00 90.62 80 ASN A CA 1
ATOM 582 C C . ASN A 1 80 ? 14.066 29.988 4.904 1.00 90.62 80 ASN A C 1
ATOM 584 O O . ASN A 1 80 ? 14.226 28.856 4.431 1.00 90.62 80 ASN A O 1
ATOM 588 N N . PRO A 1 81 ? 13.318 30.916 4.271 1.00 88.88 81 PRO A N 1
ATOM 589 C CA . PRO A 1 81 ? 12.551 30.625 3.063 1.00 88.88 81 PRO A CA 1
ATOM 590 C C . PRO A 1 81 ? 13.425 30.231 1.867 1.00 88.88 81 PRO A C 1
ATOM 592 O O . PRO A 1 81 ? 12.977 29.439 1.041 1.00 88.88 81 PRO A O 1
ATOM 595 N N . LEU A 1 82 ? 14.666 30.726 1.778 1.00 90.25 82 LEU A N 1
ATOM 596 C CA . LEU A 1 82 ? 15.583 30.376 0.689 1.00 90.25 82 LEU A CA 1
ATOM 597 C C . LEU A 1 82 ? 16.022 28.916 0.786 1.00 90.25 82 LEU A C 1
ATOM 599 O O . LEU A 1 82 ? 15.925 28.188 -0.197 1.00 90.25 82 LEU A O 1
ATOM 603 N N . VAL A 1 83 ? 16.427 28.479 1.982 1.00 89.00 83 VAL A N 1
ATOM 604 C CA . VAL A 1 83 ? 16.833 27.089 2.255 1.00 89.00 83 VAL A CA 1
ATOM 605 C C . VAL A 1 83 ? 15.664 26.134 2.042 1.00 89.00 83 VAL A C 1
ATOM 607 O O . VAL A 1 83 ? 15.819 25.074 1.444 1.00 89.00 83 VAL A O 1
ATOM 610 N N . ARG A 1 84 ? 14.467 26.524 2.490 1.00 88.88 84 ARG A N 1
ATOM 611 C CA . ARG A 1 84 ? 13.259 25.727 2.284 1.00 88.88 84 ARG A CA 1
ATOM 612 C C . ARG A 1 84 ? 12.937 25.563 0.798 1.00 88.88 84 ARG A C 1
ATOM 614 O O . ARG A 1 84 ? 12.675 24.449 0.351 1.00 88.88 84 ARG A O 1
ATOM 621 N N . ASN A 1 85 ? 12.956 26.653 0.031 1.00 89.06 85 ASN A N 1
ATOM 622 C CA . ASN A 1 85 ? 12.627 26.610 -1.392 1.00 89.06 85 ASN A CA 1
ATOM 623 C C . ASN A 1 85 ? 13.690 25.855 -2.199 1.00 89.06 85 ASN A C 1
ATOM 625 O O . ASN A 1 85 ? 13.328 25.038 -3.044 1.00 89.06 85 ASN A O 1
ATOM 629 N N . SER A 1 86 ? 14.979 26.073 -1.918 1.00 91.12 86 SER A N 1
ATOM 630 C CA . SER A 1 86 ? 16.063 25.357 -2.595 1.00 91.12 86 SER A CA 1
ATOM 631 C C . SER A 1 86 ? 16.021 23.860 -2.297 1.00 91.12 86 SER A C 1
ATOM 633 O O . SER A 1 86 ? 16.143 23.066 -3.224 1.00 91.12 86 SER A O 1
ATOM 635 N N . ALA A 1 87 ? 15.745 23.464 -1.050 1.00 91.06 87 ALA A N 1
ATOM 636 C CA . ALA A 1 87 ? 15.574 22.063 -0.678 1.00 91.06 87 ALA A CA 1
ATOM 637 C C . ALA A 1 87 ? 14.418 21.405 -1.445 1.00 91.06 87 ALA A C 1
ATOM 639 O O . ALA A 1 87 ? 14.599 20.342 -2.033 1.00 91.06 87 ALA A O 1
ATOM 640 N N . VAL A 1 88 ? 13.250 22.055 -1.519 1.00 89.00 88 VAL A N 1
ATOM 641 C CA . VAL A 1 88 ? 12.097 21.519 -2.265 1.00 89.00 88 VAL A CA 1
ATOM 642 C C . VAL A 1 88 ? 12.409 21.372 -3.756 1.00 89.00 88 VAL A C 1
ATOM 644 O O . VAL A 1 88 ? 12.038 20.367 -4.364 1.00 89.00 88 VAL A O 1
ATOM 647 N N . VAL A 1 89 ? 13.085 22.356 -4.356 1.00 92.44 89 VAL A N 1
ATOM 648 C CA . VAL A 1 89 ? 13.489 22.304 -5.769 1.00 92.44 89 VAL A CA 1
ATOM 649 C C . VAL A 1 89 ? 14.498 21.182 -6.000 1.00 92.44 89 VAL A C 1
ATOM 651 O O . VAL A 1 89 ? 14.291 20.363 -6.892 1.00 92.44 89 VAL A O 1
ATOM 654 N N . PHE A 1 90 ? 15.540 21.101 -5.175 1.00 94.12 90 PHE A N 1
ATOM 655 C CA . PHE A 1 90 ? 16.585 20.086 -5.278 1.00 94.12 90 PHE A CA 1
ATOM 656 C C . PHE A 1 90 ? 16.035 18.665 -5.104 1.00 94.12 90 PHE A C 1
ATOM 658 O O . PHE A 1 90 ? 16.357 17.777 -5.896 1.00 94.12 90 PHE A O 1
ATOM 665 N N . GLY A 1 91 ? 15.150 18.459 -4.123 1.00 92.69 91 GLY A N 1
ATOM 666 C CA . GLY A 1 91 ? 14.494 17.176 -3.882 1.00 92.69 91 GLY A CA 1
ATOM 667 C C . GLY A 1 91 ? 13.620 16.735 -5.060 1.00 92.69 91 GLY A C 1
ATOM 668 O O . GLY A 1 91 ? 13.739 15.602 -5.521 1.00 92.69 91 GLY A O 1
ATOM 669 N N . LYS A 1 92 ? 12.786 17.635 -5.607 1.00 92.44 92 LYS A N 1
ATOM 670 C CA . LYS A 1 92 ? 11.948 17.337 -6.785 1.00 92.44 92 LYS A CA 1
ATOM 671 C C . LYS A 1 92 ? 12.769 17.099 -8.049 1.00 92.44 92 LYS A C 1
ATOM 673 O O . LYS A 1 92 ? 12.452 16.182 -8.801 1.00 92.44 92 LYS A O 1
ATOM 678 N N . ALA A 1 93 ? 13.800 17.911 -8.284 1.00 95.50 93 ALA A N 1
ATOM 679 C CA . ALA A 1 93 ? 14.662 17.779 -9.453 1.00 95.50 93 ALA A CA 1
ATOM 680 C C . ALA A 1 93 ? 15.413 16.445 -9.436 1.00 95.50 93 ALA A C 1
ATOM 682 O O . ALA A 1 93 ? 15.370 15.703 -10.413 1.00 95.50 93 ALA A O 1
ATOM 683 N N . SER A 1 94 ? 16.011 16.098 -8.295 1.00 95.88 94 SER A N 1
ATOM 684 C CA . SER A 1 94 ? 16.720 14.828 -8.126 1.00 95.88 94 SER A CA 1
ATOM 685 C C . SER A 1 94 ? 15.785 13.625 -8.256 1.00 95.88 94 SER A C 1
ATOM 687 O O . SER A 1 94 ? 16.118 12.658 -8.933 1.00 95.88 94 SER A O 1
ATOM 689 N N . ALA A 1 95 ? 14.580 13.699 -7.680 1.00 95.56 95 ALA A N 1
ATOM 690 C CA . ALA A 1 95 ? 13.579 12.647 -7.837 1.00 95.56 95 ALA A CA 1
ATOM 691 C C . ALA A 1 95 ? 13.143 12.467 -9.302 1.00 95.56 95 ALA A C 1
ATOM 693 O O . ALA A 1 95 ? 12.932 11.338 -9.734 1.00 95.56 95 ALA A O 1
ATOM 694 N N . ALA A 1 96 ? 13.044 13.552 -10.081 1.00 96.94 96 ALA A N 1
ATOM 695 C CA . ALA A 1 96 ? 12.728 13.478 -11.506 1.00 96.94 96 ALA A CA 1
ATOM 696 C C . ALA A 1 96 ? 13.852 12.825 -12.329 1.00 96.94 96 ALA A C 1
ATOM 698 O O . ALA A 1 96 ? 13.557 12.014 -13.204 1.00 96.94 96 ALA A O 1
ATOM 699 N N . VAL A 1 97 ? 15.119 13.120 -12.012 1.00 97.81 97 VAL A N 1
ATOM 700 C CA . VAL A 1 97 ? 16.286 12.447 -12.614 1.00 97.81 97 VAL A CA 1
ATOM 701 C C . VAL A 1 97 ? 16.271 10.950 -12.291 1.00 97.81 97 VAL A C 1
ATOM 703 O O . VAL A 1 97 ? 16.364 10.132 -13.201 1.00 97.81 97 VAL A O 1
ATOM 706 N N . LEU A 1 98 ? 16.058 10.574 -11.024 1.00 97.38 98 LEU A N 1
ATOM 707 C CA . LEU A 1 98 ? 15.958 9.168 -10.605 1.00 97.38 98 LEU A CA 1
ATOM 708 C C . LEU A 1 98 ? 14.802 8.429 -11.289 1.00 97.38 98 LEU A C 1
ATOM 710 O O . LEU A 1 98 ? 14.960 7.280 -11.688 1.00 97.38 98 LEU A O 1
ATOM 714 N N . CYS A 1 99 ? 13.656 9.089 -11.478 1.00 97.44 99 CYS A N 1
ATOM 715 C CA . CYS A 1 99 ? 12.556 8.529 -12.266 1.00 97.44 99 CYS A CA 1
ATOM 716 C C . CYS A 1 99 ? 12.966 8.285 -13.726 1.00 97.44 99 CYS A C 1
ATOM 718 O O . CYS A 1 99 ? 12.581 7.272 -14.293 1.00 97.44 99 CYS A O 1
ATOM 720 N N . GLY A 1 100 ? 13.761 9.178 -14.321 1.00 97.75 100 GLY A N 1
ATOM 721 C CA . GLY A 1 100 ? 14.339 8.983 -15.652 1.00 97.75 100 GLY A CA 1
ATOM 722 C C . GLY A 1 100 ? 15.252 7.759 -15.733 1.00 97.75 100 GLY A C 1
ATOM 723 O O . GLY A 1 100 ? 15.111 6.951 -16.646 1.00 97.75 100 GLY A O 1
ATOM 724 N N . MET A 1 101 ? 16.130 7.581 -14.739 1.00 97.50 101 MET A N 1
ATOM 725 C CA . MET A 1 101 ? 17.010 6.409 -14.647 1.00 97.50 101 MET A CA 1
ATOM 726 C C . MET A 1 101 ? 16.209 5.107 -14.506 1.00 97.50 101 MET A C 1
ATOM 728 O O . MET A 1 101 ? 16.451 4.144 -15.227 1.00 97.50 101 MET A O 1
ATOM 732 N N . LEU A 1 102 ? 15.210 5.088 -13.616 1.00 97.44 102 LEU A N 1
ATOM 733 C CA . LEU A 1 102 ? 14.323 3.934 -13.433 1.00 97.44 102 LEU A CA 1
ATOM 734 C C . LEU A 1 102 ? 13.490 3.643 -14.686 1.00 97.44 102 LEU A C 1
ATOM 736 O O . LEU A 1 102 ? 13.262 2.478 -15.001 1.00 97.44 102 LEU A O 1
ATOM 740 N N . ALA A 1 103 ? 13.052 4.675 -15.412 1.00 98.06 103 ALA A N 1
ATOM 741 C CA . ALA A 1 103 ? 12.329 4.511 -16.670 1.00 98.06 103 ALA A CA 1
ATOM 742 C C . ALA A 1 103 ? 13.208 3.861 -17.745 1.00 98.06 103 ALA A C 1
ATOM 744 O O . ALA A 1 103 ? 12.731 2.967 -18.438 1.00 98.06 103 ALA A O 1
ATOM 745 N N . GLN A 1 104 ? 14.484 4.250 -17.845 1.00 97.62 104 GLN A N 1
ATOM 746 C CA . GLN A 1 104 ? 15.428 3.618 -18.767 1.00 97.62 104 GLN A CA 1
ATOM 747 C C . GLN A 1 104 ? 15.700 2.163 -18.398 1.00 97.62 104 GLN A C 1
ATOM 749 O O . GLN A 1 104 ? 15.545 1.293 -19.248 1.00 97.62 104 GLN A O 1
ATOM 754 N N . ALA A 1 105 ? 16.016 1.887 -17.132 1.00 97.06 105 ALA A N 1
ATOM 755 C CA . ALA A 1 105 ? 16.228 0.522 -16.664 1.00 97.06 105 ALA A CA 1
ATOM 756 C C . ALA A 1 105 ? 14.999 -0.362 -16.945 1.00 97.06 105 ALA A C 1
ATOM 758 O O . ALA A 1 105 ? 15.125 -1.502 -17.394 1.00 97.06 105 ALA A O 1
ATOM 759 N N . SER A 1 106 ? 13.796 0.178 -16.705 1.00 97.56 106 SER A N 1
ATOM 760 C CA . SER A 1 106 ? 12.530 -0.526 -16.951 1.00 97.56 106 SER A CA 1
ATOM 761 C C . SER A 1 106 ? 12.280 -0.744 -18.439 1.00 97.56 106 SER A C 1
ATOM 763 O O . SER A 1 106 ? 11.743 -1.779 -18.813 1.00 97.56 106 SER A O 1
ATOM 765 N N . TRP A 1 107 ? 12.675 0.204 -19.292 1.00 97.44 107 TRP A N 1
ATOM 766 C CA . TRP A 1 107 ? 12.581 0.051 -20.740 1.00 97.44 107 TRP A CA 1
ATOM 767 C C . TRP A 1 107 ? 13.490 -1.069 -21.243 1.00 97.44 107 TRP A C 1
ATOM 769 O O . TRP A 1 107 ? 13.024 -1.903 -22.006 1.00 97.44 107 TRP A O 1
ATOM 779 N N . THR A 1 108 ? 14.740 -1.141 -20.774 1.00 95.94 108 THR A N 1
ATOM 780 C CA . THR A 1 108 ? 15.662 -2.232 -21.132 1.00 95.94 108 THR A CA 1
ATOM 781 C C . THR A 1 108 ? 15.093 -3.598 -20.741 1.00 95.94 108 THR A C 1
ATOM 783 O O . THR A 1 108 ? 15.141 -4.535 -21.536 1.00 95.94 108 THR A O 1
ATOM 786 N N . PHE A 1 109 ? 14.493 -3.705 -19.550 1.00 95.56 109 PHE A N 1
ATOM 787 C CA . PHE A 1 109 ? 13.818 -4.929 -19.106 1.00 95.56 109 PHE A CA 1
ATOM 788 C C . PHE A 1 109 ? 12.658 -5.319 -20.038 1.00 95.56 109 PHE A C 1
ATOM 790 O O . PHE A 1 109 ? 12.655 -6.420 -20.579 1.00 95.56 109 PHE A O 1
ATOM 797 N N . VAL A 1 110 ? 11.724 -4.396 -20.296 1.00 96.44 110 VAL A N 1
ATOM 798 C CA . VAL A 1 110 ? 10.558 -4.655 -21.163 1.00 96.44 110 VAL A CA 1
ATOM 799 C C . VAL A 1 110 ? 10.980 -4.969 -22.597 1.00 96.44 110 VAL A C 1
ATOM 801 O O . VAL A 1 110 ? 10.425 -5.873 -23.211 1.00 96.44 110 VAL A O 1
ATOM 804 N N . ALA A 1 111 ? 11.973 -4.258 -23.136 1.00 95.44 111 ALA A N 1
ATOM 805 C CA . ALA A 1 111 ? 12.493 -4.513 -24.475 1.00 95.44 111 ALA A CA 1
ATOM 806 C C . ALA A 1 111 ? 13.043 -5.942 -24.601 1.00 95.44 111 ALA A C 1
ATOM 808 O O . ALA A 1 111 ? 12.778 -6.606 -25.597 1.00 95.44 111 ALA A O 1
ATOM 809 N N . THR A 1 112 ? 13.718 -6.437 -23.559 1.00 93.31 112 THR A N 1
ATOM 810 C CA . THR A 1 112 ? 14.217 -7.821 -23.511 1.00 93.31 112 THR A CA 1
ATOM 811 C C . THR A 1 112 ? 13.065 -8.837 -23.514 1.00 93.31 112 THR A C 1
ATOM 813 O O . THR A 1 112 ? 13.121 -9.831 -24.233 1.00 93.31 112 THR A O 1
ATOM 816 N N . GLU A 1 113 ? 11.981 -8.585 -22.771 1.00 92.88 113 GLU A N 1
ATOM 817 C CA . GLU A 1 113 ? 10.795 -9.464 -22.761 1.00 92.88 113 GLU A CA 1
ATOM 818 C C . GLU A 1 113 ? 9.994 -9.399 -24.078 1.00 92.88 113 GLU A C 1
ATOM 820 O O . GLU A 1 113 ? 9.337 -10.368 -24.459 1.00 92.88 113 GLU A O 1
ATOM 825 N N . MET A 1 114 ? 10.069 -8.289 -24.824 1.00 93.31 114 MET A N 1
ATOM 826 C CA . MET A 1 114 ? 9.456 -8.172 -26.155 1.00 93.31 114 MET A CA 1
ATOM 827 C C . MET A 1 114 ? 10.176 -9.010 -27.221 1.00 93.31 114 MET A C 1
ATOM 829 O O . MET A 1 114 ? 9.537 -9.422 -28.188 1.00 93.31 114 MET A O 1
ATOM 833 N N . GLU A 1 115 ? 11.476 -9.276 -27.063 1.00 92.88 115 GLU A N 1
ATOM 834 C CA . GLU A 1 115 ? 12.240 -10.140 -27.976 1.00 92.88 115 GLU A CA 1
ATOM 835 C C . GLU A 1 115 ? 11.861 -11.619 -27.830 1.00 92.88 115 GLU A C 1
ATOM 837 O O . GLU A 1 115 ? 11.877 -12.367 -28.808 1.00 92.88 115 GLU A O 1
ATOM 842 N N . MET A 1 116 ? 11.475 -12.039 -26.622 1.00 88.94 116 MET A N 1
ATOM 843 C CA . MET A 1 116 ? 11.008 -13.396 -26.331 1.00 88.94 116 MET A CA 1
ATOM 844 C C . MET A 1 116 ? 9.676 -13.367 -25.566 1.00 88.94 116 MET A C 1
ATOM 846 O O . MET A 1 116 ? 9.657 -13.672 -24.370 1.00 88.94 116 MET A O 1
ATOM 850 N N . PRO A 1 117 ? 8.551 -13.036 -26.239 1.00 85.75 117 PRO A N 1
ATOM 851 C CA . PRO A 1 117 ? 7.262 -12.872 -25.579 1.00 85.75 117 PRO A CA 1
ATOM 852 C C . PRO A 1 117 ? 6.820 -14.140 -24.850 1.00 85.75 117 PRO A C 1
ATOM 854 O O . PRO A 1 117 ? 6.765 -15.226 -25.430 1.00 85.75 117 PRO A O 1
ATOM 857 N N . ARG A 1 118 ? 6.459 -13.984 -23.575 1.00 82.62 118 ARG A N 1
ATOM 858 C CA . ARG A 1 118 ? 5.842 -15.033 -22.758 1.00 82.62 118 ARG A CA 1
ATOM 859 C C . ARG A 1 118 ? 4.384 -14.689 -22.499 1.00 82.62 118 ARG A C 1
ATOM 861 O O . ARG A 1 118 ? 4.076 -13.604 -22.000 1.00 82.62 118 ARG A O 1
ATOM 868 N N . ASP A 1 119 ? 3.496 -15.624 -22.810 1.00 84.19 119 ASP A N 1
ATOM 869 C CA . ASP A 1 119 ? 2.074 -15.477 -22.519 1.00 84.19 119 ASP A CA 1
ATOM 870 C C . ASP A 1 119 ? 1.810 -15.727 -21.035 1.00 84.19 119 ASP A C 1
ATOM 872 O O . ASP A 1 119 ? 2.226 -16.742 -20.476 1.00 84.19 119 ASP A O 1
ATOM 876 N N . ILE A 1 120 ? 1.099 -14.796 -20.398 1.00 79.69 120 ILE A N 1
ATOM 877 C CA . ILE A 1 120 ? 0.742 -14.904 -18.978 1.00 79.69 120 ILE A CA 1
ATOM 878 C C . ILE A 1 120 ? -0.606 -15.607 -18.786 1.00 79.69 120 ILE A C 1
ATOM 880 O O . ILE A 1 120 ? -0.742 -16.493 -17.946 1.00 79.69 120 ILE A O 1
ATOM 884 N N . ALA A 1 121 ? -1.616 -15.206 -19.558 1.00 77.31 121 ALA A N 1
ATOM 885 C CA . ALA A 1 121 ? -2.983 -15.706 -19.496 1.00 77.31 121 ALA A CA 1
ATOM 886 C C . ALA A 1 121 ? -3.737 -15.291 -20.766 1.00 77.31 121 ALA A C 1
ATOM 888 O O . ALA A 1 121 ? -3.584 -14.164 -21.234 1.00 77.31 121 ALA A O 1
ATOM 889 N N . TYR A 1 122 ? -4.578 -16.180 -21.300 1.00 80.62 122 TYR A N 1
ATOM 890 C CA . TYR A 1 122 ? -5.490 -15.894 -22.421 1.00 80.62 122 TYR A CA 1
ATOM 891 C C . TYR A 1 122 ? -4.818 -15.329 -23.690 1.00 80.62 122 TYR A C 1
ATOM 893 O O . TYR A 1 122 ? -5.425 -14.534 -24.403 1.00 80.62 122 TYR A O 1
ATOM 901 N N . GLY A 1 123 ? -3.563 -15.708 -23.961 1.00 80.31 123 GLY A N 1
ATOM 902 C CA . GLY A 1 123 ? -2.794 -15.192 -25.104 1.00 80.31 123 GLY A CA 1
ATOM 903 C C . GLY A 1 123 ? -2.378 -13.722 -24.968 1.00 80.31 123 GLY A C 1
ATOM 904 O O . GLY A 1 123 ? -2.044 -13.080 -25.961 1.00 80.31 123 GLY A O 1
ATOM 905 N N . ILE A 1 124 ? -2.441 -13.163 -23.755 1.00 86.69 124 ILE A N 1
ATOM 906 C CA . ILE A 1 124 ? -1.916 -11.833 -23.454 1.00 86.69 124 ILE A CA 1
ATOM 907 C C . ILE A 1 124 ? -0.447 -11.986 -23.068 1.00 86.69 124 ILE A C 1
ATOM 909 O O . ILE A 1 124 ? -0.119 -12.704 -22.119 1.00 86.69 124 ILE A O 1
ATOM 913 N N . ALA A 1 125 ? 0.425 -11.278 -23.779 1.00 89.38 125 ALA A N 1
ATOM 914 C CA . ALA A 1 125 ? 1.853 -11.280 -23.507 1.00 89.38 125 ALA A CA 1
ATOM 915 C C . ALA A 1 125 ? 2.189 -10.442 -22.258 1.00 89.38 125 ALA A C 1
ATOM 917 O O . ALA A 1 125 ? 1.655 -9.344 -22.072 1.00 89.38 125 ALA A O 1
ATOM 918 N N . GLY A 1 126 ? 3.104 -10.933 -21.415 1.00 87.94 126 GLY A N 1
ATOM 919 C CA . GLY A 1 126 ? 3.490 -10.287 -20.151 1.00 87.94 126 GLY A CA 1
ATOM 920 C C . GLY A 1 126 ? 3.997 -8.850 -20.315 1.00 87.94 126 GLY A C 1
ATOM 921 O O . GLY A 1 126 ? 3.589 -7.959 -19.561 1.00 87.94 126 GLY A O 1
ATOM 922 N N . TRP A 1 127 ? 4.762 -8.585 -21.382 1.00 91.56 127 TRP A N 1
ATOM 923 C CA . TRP A 1 127 ? 5.319 -7.260 -21.685 1.00 91.56 127 TRP A CA 1
ATOM 924 C C . TRP A 1 127 ? 4.248 -6.158 -21.775 1.00 91.56 127 TRP A C 1
ATOM 926 O O . TRP A 1 127 ? 4.522 -4.993 -21.474 1.00 91.56 127 TRP A O 1
ATOM 936 N N . MET A 1 128 ? 3.001 -6.508 -22.127 1.00 92.69 128 MET A N 1
ATOM 937 C CA . MET A 1 128 ? 1.883 -5.559 -22.193 1.00 92.69 128 MET A CA 1
ATOM 938 C C . MET A 1 128 ? 1.539 -4.961 -20.825 1.00 92.69 128 MET A C 1
ATOM 940 O O . MET A 1 128 ? 1.101 -3.814 -20.747 1.00 92.69 128 MET A O 1
ATOM 944 N N . PHE A 1 129 ? 1.732 -5.717 -19.743 1.00 92.94 129 PHE A N 1
ATOM 945 C CA . PHE A 1 129 ? 1.580 -5.215 -18.379 1.00 92.94 129 PHE A CA 1
ATOM 946 C C . PHE A 1 129 ? 2.867 -4.556 -17.887 1.00 92.94 129 PHE A C 1
ATOM 948 O O . PHE A 1 129 ? 2.814 -3.525 -17.217 1.00 92.94 129 PHE A O 1
ATOM 955 N N . GLU A 1 130 ? 4.022 -5.111 -18.248 1.00 95.06 130 GLU A N 1
ATOM 956 C CA . GLU A 1 130 ? 5.326 -4.606 -17.817 1.00 95.06 130 GLU A CA 1
ATOM 957 C C . GLU A 1 130 ? 5.632 -3.209 -18.368 1.00 95.06 130 GLU A C 1
ATOM 959 O O . GLU A 1 130 ? 6.274 -2.418 -17.676 1.00 95.06 130 GLU A O 1
ATOM 964 N N . ILE A 1 131 ? 5.085 -2.839 -19.538 1.00 95.81 131 ILE A N 1
ATOM 965 C CA . ILE A 1 131 ? 5.199 -1.485 -20.111 1.00 95.81 131 ILE A CA 1
ATOM 966 C C . ILE A 1 131 ? 4.658 -0.389 -19.176 1.00 95.81 131 ILE A C 1
ATOM 968 O O . ILE A 1 131 ? 5.030 0.783 -19.293 1.00 95.81 131 ILE A O 1
ATOM 972 N N . ALA A 1 132 ? 3.821 -0.755 -18.199 1.00 95.56 132 ALA A N 1
ATOM 973 C CA . ALA A 1 132 ? 3.360 0.159 -17.165 1.00 95.56 132 ALA A CA 1
ATOM 974 C C . ALA A 1 132 ? 4.502 0.689 -16.284 1.00 95.56 132 ALA A C 1
ATOM 976 O O . ALA A 1 132 ? 4.385 1.803 -15.777 1.00 95.56 132 ALA A O 1
ATOM 977 N N . MET A 1 133 ? 5.603 -0.053 -16.112 1.00 96.19 133 MET A N 1
ATOM 978 C CA . MET A 1 133 ? 6.761 0.382 -15.321 1.00 96.19 133 MET A CA 1
ATOM 979 C C . MET A 1 133 ? 7.532 1.541 -15.972 1.00 96.19 133 MET A C 1
ATOM 981 O O . MET A 1 133 ? 7.595 2.611 -15.354 1.00 96.19 133 MET A O 1
ATOM 985 N N . PRO A 1 134 ? 8.080 1.416 -17.205 1.00 97.06 134 PRO A N 1
ATOM 986 C CA . PRO A 1 134 ? 8.783 2.530 -17.838 1.00 97.06 134 PRO A CA 1
ATOM 987 C C . PRO A 1 134 ? 7.860 3.736 -18.038 1.00 97.06 134 PRO A C 1
ATOM 989 O O . PRO A 1 134 ? 8.260 4.869 -17.761 1.00 97.06 134 PRO A O 1
ATOM 992 N N . LEU A 1 135 ? 6.598 3.508 -18.423 1.00 95.75 135 LEU A N 1
ATOM 993 C CA . LEU A 1 135 ? 5.609 4.575 -18.572 1.00 95.75 135 LEU A CA 1
ATOM 994 C C . LEU A 1 135 ? 5.298 5.261 -17.232 1.00 95.75 135 LEU A C 1
ATOM 996 O O . LEU A 1 135 ? 5.260 6.491 -17.157 1.00 95.75 135 LEU A O 1
ATOM 1000 N N . GLY A 1 136 ? 5.101 4.480 -16.169 1.00 94.56 136 GLY A N 1
ATOM 1001 C CA . GLY A 1 136 ? 4.812 4.964 -14.823 1.00 94.56 136 GLY A CA 1
ATOM 1002 C C . GLY A 1 136 ? 5.921 5.865 -14.291 1.00 94.56 136 GLY A C 1
ATOM 1003 O O . GLY A 1 136 ? 5.649 6.998 -13.885 1.00 94.56 136 GLY A O 1
ATOM 1004 N N . PHE A 1 137 ? 7.176 5.412 -14.360 1.00 96.38 137 PHE A N 1
ATOM 1005 C CA . PHE A 1 137 ? 8.327 6.210 -13.933 1.00 96.38 137 PHE A CA 1
ATOM 1006 C C . PHE A 1 137 ? 8.535 7.454 -14.803 1.00 96.38 137 PHE A C 1
ATOM 1008 O O . PHE A 1 137 ? 8.741 8.540 -14.256 1.00 96.38 137 PHE A O 1
ATOM 1015 N N . ALA A 1 138 ? 8.398 7.351 -16.128 1.00 95.94 138 ALA A N 1
ATOM 1016 C CA . ALA A 1 138 ? 8.526 8.503 -17.022 1.00 95.94 138 ALA A CA 1
ATOM 1017 C C . ALA A 1 138 ? 7.474 9.585 -16.715 1.00 95.94 138 ALA A C 1
ATOM 1019 O O . ALA A 1 138 ? 7.814 10.755 -16.513 1.00 95.94 138 ALA A O 1
ATOM 1020 N N . LEU A 1 139 ? 6.196 9.203 -16.603 1.00 94.25 139 LEU A N 1
ATOM 1021 C CA . LEU A 1 139 ? 5.103 10.122 -16.267 1.00 94.25 139 LEU A CA 1
ATOM 1022 C C . LEU A 1 139 ? 5.261 10.727 -14.866 1.00 94.25 139 LEU A C 1
ATOM 1024 O O . LEU A 1 139 ? 4.915 11.895 -14.652 1.00 94.25 139 LEU A O 1
ATOM 1028 N N . LEU A 1 140 ? 5.786 9.960 -13.910 1.00 93.19 140 LEU A N 1
ATOM 1029 C CA . LEU A 1 140 ? 6.032 10.433 -12.552 1.00 93.19 140 LEU A CA 1
ATOM 1030 C C . LEU A 1 140 ? 7.170 11.461 -12.525 1.00 93.19 140 LEU A C 1
ATOM 1032 O O . LEU A 1 140 ? 7.009 12.529 -11.931 1.00 93.19 140 LEU A O 1
ATOM 1036 N N . GLY A 1 141 ? 8.267 11.194 -13.242 1.00 94.38 141 GLY A N 1
ATOM 1037 C CA . GLY A 1 141 ? 9.379 12.127 -13.421 1.00 94.38 141 GLY A CA 1
ATOM 1038 C C . GLY A 1 141 ? 8.938 13.436 -14.077 1.00 94.38 141 GLY A C 1
ATOM 1039 O O . GLY A 1 141 ? 9.216 14.515 -13.548 1.00 94.38 141 GLY A O 1
ATOM 1040 N N . LEU A 1 142 ? 8.156 13.344 -15.161 1.00 93.94 142 LEU A N 1
ATOM 1041 C CA . LEU A 1 142 ? 7.551 14.491 -15.846 1.00 93.94 142 LEU A CA 1
ATOM 1042 C C . LEU A 1 142 ? 6.719 15.341 -14.877 1.00 93.94 142 LEU A C 1
ATOM 1044 O O . LEU A 1 142 ? 6.893 16.559 -14.806 1.00 93.94 142 LEU A O 1
ATOM 1048 N N . LYS A 1 143 ? 5.825 14.719 -14.094 1.00 91.00 143 LYS A N 1
ATOM 1049 C CA . LYS A 1 143 ? 4.975 15.428 -13.124 1.00 91.00 143 LYS A CA 1
ATOM 1050 C C . LYS A 1 143 ? 5.800 16.125 -12.043 1.00 91.00 143 LYS A C 1
ATOM 1052 O O . LYS A 1 143 ? 5.581 17.322 -11.828 1.00 91.00 143 LYS A O 1
ATOM 1057 N N . LEU A 1 144 ? 6.753 15.423 -11.425 1.00 91.19 144 LEU A N 1
ATOM 1058 C CA . LEU A 1 144 ? 7.603 15.953 -10.353 1.00 91.19 144 LEU A CA 1
ATOM 1059 C C . LEU A 1 144 ? 8.421 17.163 -10.820 1.00 91.19 144 LEU A C 1
ATOM 1061 O O . LEU A 1 144 ? 8.388 18.212 -10.169 1.00 91.19 144 LEU A O 1
ATOM 1065 N N . ALA A 1 145 ? 9.074 17.060 -11.980 1.00 92.62 145 ALA A N 1
ATOM 1066 C CA . ALA A 1 145 ? 9.832 18.162 -12.566 1.00 92.62 145 ALA A CA 1
ATOM 1067 C C . ALA A 1 145 ? 8.930 19.333 -12.987 1.00 92.62 145 ALA A C 1
ATOM 1069 O O . ALA A 1 145 ? 9.266 20.500 -12.773 1.00 92.62 145 ALA A O 1
ATOM 1070 N N . SER A 1 146 ? 7.722 19.046 -13.481 1.00 90.19 146 SER A N 1
ATOM 1071 C CA . SER A 1 146 ? 6.771 20.087 -13.877 1.00 90.19 146 SER A CA 1
ATOM 1072 C C . SER A 1 146 ? 6.287 20.964 -12.705 1.00 90.19 146 SER A C 1
ATOM 1074 O O . SER A 1 146 ? 5.746 22.045 -12.924 1.00 90.19 146 SER A O 1
ATOM 1076 N N . ARG A 1 147 ? 6.464 20.522 -11.451 1.00 87.50 147 ARG A N 1
ATOM 1077 C CA . ARG A 1 147 ? 6.093 21.276 -10.239 1.00 87.50 147 ARG A CA 1
ATOM 1078 C C . ARG A 1 147 ? 7.245 22.080 -9.633 1.00 87.50 147 ARG A C 1
ATOM 1080 O O . ARG A 1 147 ? 7.104 22.558 -8.502 1.00 87.50 147 ARG A O 1
ATOM 1087 N N . ILE A 1 148 ? 8.382 22.178 -10.322 1.00 89.88 148 ILE A N 1
ATOM 1088 C CA . ILE A 1 148 ? 9.529 22.980 -9.877 1.00 89.88 148 ILE A CA 1
ATOM 1089 C C . ILE A 1 148 ? 9.258 24.471 -10.092 1.00 89.88 148 ILE A C 1
ATOM 1091 O O . ILE A 1 148 ? 9.523 25.273 -9.201 1.00 89.88 148 ILE A O 1
ATOM 1095 N N . THR A 1 149 ? 8.697 24.842 -11.246 1.00 89.31 149 THR A N 1
ATOM 1096 C CA . THR A 1 149 ? 8.440 26.241 -11.611 1.00 89.31 149 THR A CA 1
ATOM 1097 C C . THR A 1 149 ? 6.978 26.466 -12.001 1.00 89.31 149 THR A C 1
ATOM 1099 O O . THR A 1 149 ? 6.377 25.601 -12.643 1.00 89.31 149 THR A O 1
ATOM 1102 N N . PRO A 1 150 ? 6.382 27.617 -11.639 1.00 85.56 150 PRO A N 1
ATOM 1103 C CA . PRO A 1 150 ? 5.041 27.980 -12.088 1.00 85.56 150 PRO A CA 1
ATOM 1104 C C . PRO A 1 150 ? 4.999 28.439 -13.557 1.00 85.56 150 PRO A C 1
ATOM 1106 O O . PRO A 1 150 ? 3.925 28.436 -14.154 1.00 85.56 150 PRO A O 1
ATOM 1109 N N . ASN A 1 151 ? 6.135 28.830 -14.151 1.00 90.38 151 ASN A N 1
ATOM 1110 C CA . ASN A 1 151 ? 6.190 29.302 -15.538 1.00 90.38 151 ASN A CA 1
ATOM 1111 C C . ASN A 1 151 ? 5.967 28.140 -16.522 1.00 90.38 151 ASN A C 1
ATOM 1113 O O . ASN A 1 151 ? 6.666 27.134 -16.447 1.00 90.38 151 ASN A O 1
ATOM 1117 N N . LEU A 1 152 ? 5.040 28.291 -17.474 1.00 88.56 152 LEU A N 1
ATOM 1118 C CA . LEU A 1 152 ? 4.673 27.247 -18.435 1.00 88.56 152 LEU A CA 1
ATOM 1119 C C . LEU A 1 152 ? 5.857 26.773 -19.294 1.00 88.56 152 LEU A C 1
ATOM 1121 O O . LEU A 1 152 ? 6.045 25.567 -19.442 1.00 88.56 152 LEU A O 1
ATOM 1125 N N . ALA A 1 153 ? 6.668 27.695 -19.821 1.00 90.75 153 ALA A N 1
ATOM 1126 C CA . ALA A 1 153 ? 7.813 27.341 -20.663 1.00 90.75 153 ALA A CA 1
ATOM 1127 C C . ALA A 1 153 ? 8.871 26.574 -19.856 1.00 90.75 153 ALA A C 1
ATOM 1129 O O . ALA A 1 153 ? 9.251 25.462 -20.216 1.00 90.75 153 ALA A O 1
ATOM 1130 N N . GLY A 1 154 ? 9.263 27.113 -18.696 1.00 89.50 154 GLY A N 1
ATOM 1131 C CA . GLY A 1 154 ? 10.201 26.444 -17.792 1.00 89.50 154 GLY A CA 1
ATOM 1132 C C . GLY A 1 154 ? 9.672 25.104 -17.273 1.00 89.50 154 GLY A C 1
ATOM 1133 O O . GLY A 1 154 ? 10.438 24.163 -17.095 1.00 89.50 154 GLY A O 1
ATOM 1134 N N . ARG A 1 155 ? 8.355 24.987 -17.083 1.00 89.94 155 ARG A N 1
ATOM 1135 C CA . ARG A 1 155 ? 7.691 23.754 -16.663 1.00 89.94 155 ARG A CA 1
ATOM 1136 C C . ARG A 1 155 ? 7.835 22.655 -17.707 1.00 89.94 155 ARG A C 1
ATOM 1138 O O . ARG A 1 155 ? 8.143 21.532 -17.329 1.00 89.94 155 ARG A O 1
ATOM 1145 N N . ILE A 1 156 ? 7.611 22.962 -18.985 1.00 92.00 156 ILE A N 1
ATOM 1146 C CA . ILE A 1 156 ? 7.754 21.992 -20.080 1.00 92.00 156 ILE A CA 1
ATOM 1147 C C . ILE A 1 156 ? 9.224 21.600 -20.246 1.00 92.00 156 ILE A C 1
ATOM 1149 O O . ILE A 1 156 ? 9.532 20.412 -20.299 1.00 92.00 156 ILE A O 1
ATOM 1153 N N . VAL A 1 157 ? 10.126 22.588 -20.247 1.00 94.25 157 VAL A N 1
ATOM 1154 C CA . VAL A 1 157 ? 11.569 22.354 -20.392 1.00 94.25 157 VAL A CA 1
ATOM 1155 C C . VAL A 1 157 ? 12.091 21.454 -19.277 1.00 94.25 157 VAL A C 1
ATOM 1157 O O . VAL A 1 157 ? 12.682 20.423 -19.569 1.00 94.25 157 VAL A O 1
ATOM 1160 N N . LEU A 1 158 ? 11.832 21.780 -18.007 1.00 93.88 158 LEU A N 1
ATOM 1161 C CA . LEU A 1 158 ? 12.305 20.965 -16.883 1.00 93.88 158 LEU A CA 1
ATOM 1162 C C . LEU A 1 158 ? 11.643 19.588 -16.842 1.00 93.88 158 LEU A C 1
ATOM 1164 O O . LEU A 1 158 ? 12.316 18.612 -16.514 1.00 93.88 158 LEU A O 1
ATOM 1168 N N . ALA A 1 159 ? 10.349 19.505 -17.175 1.00 92.75 159 ALA A N 1
ATOM 1169 C CA . ALA A 1 159 ? 9.626 18.239 -17.207 1.00 92.75 159 ALA A CA 1
ATOM 1170 C C . ALA A 1 159 ? 10.252 17.248 -18.190 1.00 92.75 159 ALA A C 1
ATOM 1172 O O . ALA A 1 159 ? 10.321 16.071 -17.867 1.00 92.75 159 ALA A O 1
ATOM 1173 N N . LEU A 1 160 ? 10.733 17.714 -19.345 1.00 94.62 160 LEU A N 1
ATOM 1174 C CA . LEU A 1 160 ? 11.403 16.860 -20.325 1.00 94.62 160 LEU A CA 1
ATOM 1175 C C . LEU A 1 160 ? 12.890 16.678 -20.002 1.00 94.62 160 LEU A C 1
ATOM 1177 O O . LEU A 1 160 ? 13.374 15.552 -19.977 1.00 94.62 160 LEU A O 1
ATOM 1181 N N . ALA A 1 161 ? 13.606 17.765 -19.712 1.00 96.69 161 ALA A N 1
ATOM 1182 C CA . ALA A 1 161 ? 15.060 17.751 -19.589 1.00 96.69 161 ALA A CA 1
ATOM 1183 C C . ALA A 1 161 ? 15.563 16.925 -18.398 1.00 96.69 161 ALA A C 1
ATOM 1185 O O . ALA A 1 161 ? 16.532 16.191 -18.551 1.00 96.69 161 ALA A O 1
ATOM 1186 N N . LEU A 1 162 ? 14.927 17.013 -17.221 1.00 96.94 162 LEU A N 1
ATOM 1187 C CA . LEU A 1 162 ? 15.424 16.317 -16.026 1.00 96.94 162 LEU A CA 1
ATOM 1188 C C . LEU A 1 162 ? 15.250 14.789 -16.113 1.00 96.94 162 LEU A C 1
ATOM 1190 O O . LEU A 1 162 ? 16.243 14.083 -15.927 1.00 96.94 162 LEU A O 1
ATOM 1194 N N . PRO A 1 163 ? 14.060 14.243 -16.437 1.00 97.12 163 PRO A N 1
ATOM 1195 C CA . PRO A 1 163 ? 13.922 12.808 -16.664 1.00 97.12 163 PRO A CA 1
ATOM 1196 C C . PRO A 1 163 ? 14.741 12.328 -17.864 1.00 97.12 163 PRO A C 1
ATOM 1198 O O . PRO A 1 163 ? 15.340 11.264 -17.775 1.00 97.12 163 PRO A O 1
ATOM 1201 N N . ALA A 1 164 ? 14.835 13.102 -18.955 1.00 97.38 164 ALA A N 1
ATOM 1202 C CA . ALA A 1 164 ? 15.668 12.726 -20.100 1.00 97.38 164 ALA A CA 1
ATOM 1203 C C . ALA A 1 164 ? 17.157 12.659 -19.732 1.00 97.38 164 ALA A C 1
ATOM 1205 O O . ALA A 1 164 ? 17.838 11.721 -20.133 1.00 97.38 164 ALA A O 1
ATOM 1206 N N . ALA A 1 165 ? 17.656 13.596 -18.920 1.00 97.56 165 ALA A N 1
ATOM 1207 C CA . ALA A 1 165 ? 19.025 13.550 -18.414 1.00 97.56 165 ALA A CA 1
ATOM 1208 C C . ALA A 1 165 ? 19.275 12.280 -17.588 1.00 97.56 165 ALA A C 1
ATOM 1210 O O . ALA A 1 165 ? 20.286 11.617 -17.788 1.00 97.56 165 ALA A O 1
ATOM 1211 N N . GLY A 1 166 ? 18.335 11.904 -16.713 1.00 96.88 166 GLY A N 1
ATOM 1212 C CA . GLY A 1 166 ? 18.408 10.644 -15.970 1.00 96.88 166 GLY A CA 1
ATOM 1213 C C . GLY A 1 166 ? 18.361 9.409 -16.872 1.00 96.88 166 GLY A C 1
ATOM 1214 O O . GLY A 1 166 ? 19.138 8.481 -16.676 1.00 96.88 166 GLY A O 1
ATOM 1215 N N . TYR A 1 167 ? 17.495 9.419 -17.885 1.00 97.56 167 TYR A N 1
ATOM 1216 C CA . TYR A 1 167 ? 17.361 8.333 -18.856 1.00 97.56 167 TYR A CA 1
ATOM 1217 C C . TYR A 1 167 ? 18.665 8.114 -19.634 1.00 97.56 167 TYR A C 1
ATOM 1219 O O . TYR A 1 167 ? 19.193 7.007 -19.668 1.00 97.56 167 TYR A O 1
ATOM 1227 N N . VAL A 1 168 ? 19.227 9.186 -20.205 1.00 97.31 168 VAL A N 1
ATOM 1228 C CA . VAL A 1 168 ? 20.487 9.136 -20.964 1.00 97.31 168 VAL A CA 1
ATOM 1229 C C . VAL A 1 168 ? 21.655 8.749 -20.063 1.00 97.31 168 VAL A C 1
ATOM 1231 O O . VAL A 1 168 ? 22.497 7.955 -20.470 1.00 97.31 168 VAL A O 1
ATOM 1234 N N . PHE A 1 169 ? 21.702 9.269 -18.834 1.00 95.00 169 PHE A N 1
ATOM 1235 C CA . PHE A 1 169 ? 22.736 8.905 -17.869 1.00 95.00 169 PHE A CA 1
ATOM 1236 C C . PHE A 1 169 ? 22.703 7.405 -17.548 1.00 95.00 169 PHE A C 1
ATOM 1238 O O . PHE A 1 169 ? 23.739 6.749 -17.602 1.00 95.00 169 PHE A O 1
ATOM 1245 N N . ALA A 1 170 ? 21.521 6.851 -17.261 1.00 94.44 170 ALA A N 1
ATOM 1246 C CA . ALA A 1 170 ? 21.379 5.427 -16.978 1.00 94.44 170 ALA A CA 1
ATOM 1247 C C . ALA A 1 170 ? 21.776 4.565 -18.185 1.00 94.44 170 ALA A C 1
ATOM 1249 O O . ALA A 1 170 ? 22.549 3.630 -18.024 1.00 94.44 170 ALA A O 1
ATOM 1250 N N . GLN A 1 171 ? 21.356 4.950 -19.396 1.00 94.12 171 GLN A N 1
ATOM 1251 C CA . GLN A 1 171 ? 21.726 4.250 -20.626 1.00 94.12 171 GLN A CA 1
ATOM 1252 C C . GLN A 1 171 ? 23.233 4.285 -20.905 1.00 94.12 171 GLN A C 1
ATOM 1254 O O . GLN A 1 171 ? 23.800 3.289 -21.336 1.00 94.12 171 GLN A O 1
ATOM 1259 N N . HIS A 1 172 ? 23.879 5.436 -20.703 1.00 93.81 172 HIS A N 1
ATOM 1260 C CA . HIS A 1 172 ? 25.289 5.611 -21.048 1.00 93.81 172 HIS A CA 1
ATOM 1261 C C . HIS A 1 172 ? 26.209 4.755 -20.184 1.00 93.81 172 HIS A C 1
ATOM 1263 O O . HIS A 1 172 ? 27.217 4.246 -20.666 1.00 93.81 172 HIS A O 1
ATOM 1269 N N . PHE A 1 173 ? 25.874 4.628 -18.905 1.00 88.31 173 PHE A N 1
ATOM 1270 C CA . PHE A 1 173 ? 26.716 3.909 -17.973 1.00 88.31 173 PHE A CA 1
ATOM 1271 C C . PHE A 1 173 ? 26.258 2.443 -17.787 1.00 88.31 173 PHE A C 1
ATOM 1273 O O . PHE A 1 173 ? 26.955 1.723 -17.075 1.00 88.31 173 PHE A O 1
ATOM 1280 N N . ASP A 1 174 ? 25.116 1.992 -18.321 1.00 87.19 174 ASP A N 1
ATOM 1281 C CA . ASP A 1 174 ? 24.551 0.655 -18.036 1.00 87.19 174 ASP A CA 1
ATOM 1282 C C . ASP A 1 174 ? 25.608 -0.461 -18.181 1.00 87.19 174 ASP A C 1
ATOM 1284 O O . ASP A 1 174 ? 26.359 -0.505 -19.156 1.00 87.19 174 ASP A O 1
ATOM 1288 N N . GLY A 1 175 ? 25.725 -1.325 -17.167 1.00 80.75 175 GLY A N 1
ATOM 1289 C CA . GLY A 1 175 ? 26.753 -2.375 -17.092 1.00 80.75 175 GLY A CA 1
ATOM 1290 C C . GLY A 1 175 ? 28.174 -1.921 -16.709 1.00 80.75 175 GLY A C 1
ATOM 1291 O O . GLY A 1 175 ? 29.065 -2.759 -16.581 1.00 80.75 175 GLY A O 1
ATOM 1292 N N . SER A 1 176 ? 28.425 -0.626 -16.493 1.00 86.50 176 SER A N 1
ATOM 1293 C CA . SER A 1 176 ? 29.687 -0.147 -15.902 1.00 86.50 176 SER A CA 1
ATOM 1294 C C . SER A 1 176 ? 29.714 -0.344 -14.381 1.00 86.50 176 SER A C 1
ATOM 1296 O O . SER A 1 176 ? 28.683 -0.570 -13.760 1.00 86.50 176 SER A O 1
ATOM 1298 N N . THR A 1 177 ? 30.883 -0.215 -13.748 1.00 89.50 177 THR A N 1
ATOM 1299 C CA . THR A 1 177 ? 31.020 -0.222 -12.280 1.00 89.50 177 THR A CA 1
ATOM 1300 C C . THR A 1 177 ? 31.271 1.196 -11.765 1.00 89.50 177 THR A C 1
ATOM 1302 O O . THR A 1 177 ? 32.362 1.742 -11.949 1.00 89.50 177 THR A O 1
ATOM 1305 N N . LEU A 1 178 ? 30.278 1.800 -11.107 1.00 86.44 178 LEU A N 1
ATOM 1306 C CA . LEU A 1 178 ? 30.376 3.126 -10.494 1.00 86.44 178 LEU A CA 1
ATOM 1307 C C . LEU A 1 178 ? 30.513 2.999 -8.968 1.00 86.44 178 LEU A C 1
ATOM 1309 O O . LEU A 1 178 ? 29.924 2.103 -8.360 1.00 86.44 178 LEU A O 1
ATOM 1313 N N . PRO A 1 179 ? 31.265 3.900 -8.313 1.00 89.56 179 PRO A N 1
ATOM 1314 C CA . PRO A 1 179 ? 31.374 3.895 -6.860 1.00 89.56 179 PRO A CA 1
ATOM 1315 C C . PRO A 1 179 ? 30.033 4.251 -6.194 1.00 89.56 179 PRO A C 1
ATOM 1317 O O . PRO A 1 179 ? 29.316 5.136 -6.659 1.00 89.56 179 PRO A O 1
ATOM 1320 N N . VAL A 1 180 ? 29.729 3.618 -5.052 1.00 91.38 180 VAL A N 1
ATOM 1321 C CA . VAL A 1 180 ? 28.474 3.838 -4.292 1.00 91.38 180 VAL A CA 1
ATOM 1322 C C . VAL A 1 180 ? 28.473 5.160 -3.526 1.00 91.38 180 VAL A C 1
ATOM 1324 O O . VAL A 1 180 ? 27.429 5.789 -3.371 1.00 91.38 180 VAL A O 1
ATOM 1327 N N . TRP A 1 181 ? 29.632 5.609 -3.033 1.00 91.31 181 TRP A N 1
ATOM 1328 C CA . TRP A 1 181 ? 29.721 6.768 -2.137 1.00 91.31 181 TRP A CA 1
ATOM 1329 C C . TRP A 1 181 ? 29.119 8.083 -2.690 1.00 91.31 181 TRP A C 1
ATOM 1331 O O . TRP A 1 181 ? 28.431 8.751 -1.911 1.00 91.31 181 TRP A O 1
ATOM 1341 N N . PRO A 1 182 ? 29.282 8.483 -3.977 1.00 92.31 182 PRO A N 1
ATOM 1342 C CA . PRO A 1 182 ? 28.682 9.722 -4.471 1.00 92.31 182 PRO A CA 1
ATOM 1343 C C . PRO A 1 182 ? 27.158 9.607 -4.552 1.00 92.31 182 PRO A C 1
ATOM 1345 O O . PRO A 1 182 ? 26.451 10.549 -4.191 1.00 92.31 182 PRO A O 1
ATOM 1348 N N . PHE A 1 183 ? 26.643 8.436 -4.942 1.00 92.38 183 PHE A N 1
ATOM 1349 C CA . PHE A 1 183 ? 25.211 8.156 -4.929 1.00 92.38 183 PHE A CA 1
ATOM 1350 C C . PHE A 1 183 ? 24.667 8.165 -3.506 1.00 92.38 183 PHE A C 1
ATOM 1352 O O . PHE A 1 183 ? 23.680 8.838 -3.247 1.00 92.38 183 PHE A O 1
ATOM 1359 N N . ALA A 1 184 ? 25.328 7.503 -2.556 1.00 93.19 184 ALA A N 1
ATOM 1360 C CA . ALA A 1 184 ? 24.903 7.488 -1.160 1.00 93.19 184 ALA A CA 1
ATOM 1361 C C . ALA A 1 184 ? 24.827 8.904 -0.564 1.00 93.19 184 ALA A C 1
ATOM 1363 O O . ALA A 1 184 ? 23.852 9.237 0.117 1.00 93.19 184 ALA A O 1
ATOM 1364 N N . LEU A 1 185 ? 25.809 9.763 -0.858 1.00 95.06 185 LEU A N 1
ATOM 1365 C CA . LEU A 1 185 ? 25.809 11.158 -0.416 1.00 95.06 185 LEU A CA 1
ATOM 1366 C C . LEU A 1 185 ? 24.663 11.954 -1.053 1.00 95.06 185 LEU A C 1
ATOM 1368 O O . LEU A 1 185 ? 23.932 12.653 -0.347 1.00 95.06 185 LEU A O 1
ATOM 1372 N N . TRP A 1 186 ? 24.460 11.811 -2.364 1.00 95.25 186 TRP A N 1
ATOM 1373 C CA . TRP A 1 186 ? 23.355 12.457 -3.071 1.00 95.25 186 TRP A CA 1
ATOM 1374 C C . TRP A 1 186 ? 21.986 11.997 -2.553 1.00 95.25 186 TRP A C 1
ATOM 1376 O O . TRP A 1 186 ? 21.147 12.834 -2.221 1.00 95.25 186 TRP A O 1
ATOM 1386 N N . LEU A 1 187 ? 21.780 10.686 -2.397 1.00 95.06 187 LEU A N 1
ATOM 1387 C CA . LEU A 1 187 ? 20.546 10.072 -1.900 1.00 95.06 187 LEU A CA 1
ATOM 1388 C C . LEU A 1 187 ? 20.224 10.508 -0.464 1.00 95.06 187 LEU A C 1
ATOM 1390 O O . LEU A 1 187 ? 19.078 10.828 -0.145 1.00 95.06 187 LEU A O 1
ATOM 1394 N N . THR A 1 188 ? 21.245 10.592 0.390 1.00 93.12 188 THR A N 1
ATOM 1395 C CA . THR A 1 188 ? 21.097 11.100 1.759 1.00 93.12 188 THR A CA 1
ATOM 1396 C C . THR A 1 188 ? 20.677 12.569 1.748 1.00 93.12 188 THR A C 1
ATOM 1398 O O . THR A 1 188 ? 19.749 12.956 2.458 1.00 93.12 188 THR A O 1
ATOM 1401 N N . LEU A 1 189 ? 21.302 13.396 0.905 1.00 93.31 189 LEU A N 1
ATOM 1402 C CA . LEU A 1 189 ? 20.967 14.814 0.800 1.00 93.31 189 LEU A CA 1
ATOM 1403 C C . LEU A 1 189 ? 19.523 15.024 0.321 1.00 93.31 189 LEU A C 1
ATOM 1405 O O . LEU A 1 189 ? 18.780 15.798 0.926 1.00 93.31 189 LEU A O 1
ATOM 1409 N N . ILE A 1 190 ? 19.091 14.310 -0.723 1.00 93.56 190 ILE A N 1
ATOM 1410 C CA . ILE A 1 190 ? 17.727 14.455 -1.255 1.00 93.56 190 ILE A CA 1
ATOM 1411 C C . ILE A 1 190 ? 16.672 13.957 -0.258 1.00 93.56 190 ILE A C 1
ATOM 1413 O O . ILE A 1 190 ? 15.583 14.532 -0.202 1.00 93.56 190 ILE A O 1
ATOM 1417 N N . LEU A 1 191 ? 16.998 12.956 0.571 1.00 92.25 191 LEU A N 1
ATOM 1418 C CA . LEU A 1 191 ? 16.129 12.473 1.644 1.00 92.25 191 LEU A CA 1
ATOM 1419 C C . LEU A 1 191 ? 15.845 13.592 2.659 1.00 92.25 191 LEU A C 1
ATOM 1421 O O . LEU A 1 191 ? 14.683 13.863 2.966 1.00 92.25 191 LEU A O 1
ATOM 1425 N N . PHE A 1 192 ? 16.879 14.314 3.109 1.00 90.62 192 PHE A N 1
ATOM 1426 C CA . PHE A 1 192 ? 16.721 15.473 4.003 1.00 90.62 192 PHE A CA 1
ATOM 1427 C C . PHE A 1 192 ? 16.093 16.696 3.319 1.00 90.62 192 PHE A C 1
ATOM 1429 O O . PHE A 1 192 ? 15.524 17.564 3.987 1.00 90.62 192 PHE A O 1
ATOM 1436 N N . CYS A 1 193 ? 16.156 16.777 1.991 1.00 91.00 193 CYS A N 1
ATOM 1437 C CA . CYS A 1 193 ? 15.447 17.783 1.202 1.00 91.00 193 CYS A CA 1
ATOM 1438 C C . CYS A 1 193 ? 13.969 17.437 0.946 1.00 91.00 193 CYS A C 1
ATOM 1440 O O . CYS A 1 193 ? 13.276 18.203 0.276 1.00 91.00 193 CYS A O 1
ATOM 1442 N N . GLY A 1 194 ? 13.460 16.329 1.497 1.00 87.56 194 GLY A N 1
ATOM 1443 C CA . GLY A 1 194 ? 12.054 15.941 1.387 1.00 87.56 194 GLY A CA 1
ATOM 1444 C C . GLY A 1 194 ? 11.687 15.320 0.039 1.00 87.56 194 GLY A C 1
ATOM 1445 O O . GLY A 1 194 ? 10.532 15.415 -0.378 1.00 87.56 194 GLY A O 1
ATOM 1446 N N . ALA A 1 195 ? 12.650 14.708 -0.659 1.00 90.75 195 ALA A N 1
ATOM 1447 C CA . ALA A 1 195 ? 12.347 13.889 -1.826 1.00 90.75 195 ALA A CA 1
ATOM 1448 C C . ALA A 1 195 ? 11.450 12.691 -1.438 1.00 90.75 195 ALA A C 1
ATOM 1450 O O . ALA A 1 195 ? 11.529 12.195 -0.308 1.00 90.75 195 ALA A O 1
ATOM 1451 N N . PRO A 1 196 ? 10.600 12.201 -2.360 1.00 91.50 196 PRO A N 1
ATOM 1452 C CA . PRO A 1 196 ? 9.806 10.998 -2.134 1.00 91.50 196 PRO A CA 1
ATOM 1453 C C . PRO A 1 196 ? 10.676 9.788 -1.773 1.00 91.50 196 PRO A C 1
ATOM 1455 O O . PRO A 1 196 ? 11.679 9.524 -2.436 1.00 91.50 196 PRO A O 1
ATOM 1458 N N . ILE A 1 197 ? 10.255 9.007 -0.776 1.00 91.38 197 ILE A N 1
ATOM 1459 C CA . ILE A 1 197 ? 11.011 7.847 -0.272 1.00 91.38 197 ILE A CA 1
ATOM 1460 C C . ILE A 1 197 ? 11.265 6.816 -1.381 1.00 91.38 197 ILE A C 1
ATOM 1462 O O . ILE A 1 197 ? 12.354 6.253 -1.443 1.00 91.38 197 ILE A O 1
ATOM 1466 N N . PHE A 1 198 ? 10.307 6.608 -2.295 1.00 92.25 198 PHE A N 1
ATOM 1467 C CA . PHE A 1 198 ? 10.483 5.663 -3.406 1.00 92.25 198 PHE A CA 1
ATOM 1468 C C . PHE A 1 198 ? 11.683 6.031 -4.291 1.00 92.25 198 PHE A C 1
ATOM 1470 O O . PHE A 1 198 ? 12.385 5.139 -4.752 1.00 92.25 198 PHE A O 1
ATOM 1477 N N . ALA A 1 199 ? 11.934 7.329 -4.515 1.00 93.62 199 ALA A N 1
ATOM 1478 C CA . ALA A 1 199 ? 13.045 7.779 -5.345 1.00 93.62 199 ALA A CA 1
ATOM 1479 C C . ALA A 1 199 ? 14.372 7.476 -4.644 1.00 93.62 199 ALA A C 1
ATOM 1481 O O . ALA A 1 199 ? 15.291 6.970 -5.272 1.00 93.62 199 ALA A O 1
ATOM 1482 N N . VAL A 1 200 ? 14.444 7.703 -3.329 1.00 94.62 200 VAL A N 1
ATOM 1483 C CA . VAL A 1 200 ? 15.635 7.396 -2.525 1.00 94.62 200 VAL A CA 1
ATOM 1484 C C . VAL A 1 200 ? 15.925 5.894 -2.513 1.00 94.62 200 VAL A C 1
ATOM 1486 O O . VAL A 1 200 ? 17.057 5.495 -2.760 1.00 94.62 200 VAL A O 1
ATOM 1489 N N . LEU A 1 201 ? 14.909 5.059 -2.274 1.00 94.50 201 LEU A N 1
ATOM 1490 C CA . LEU A 1 201 ? 15.065 3.601 -2.247 1.00 94.50 201 LEU A CA 1
ATOM 1491 C C . LEU A 1 201 ? 15.369 3.021 -3.634 1.00 94.50 201 LEU A C 1
ATOM 1493 O O . LEU A 1 201 ? 16.258 2.186 -3.759 1.00 94.50 201 LEU A O 1
ATOM 1497 N N . GLY A 1 202 ? 14.678 3.485 -4.678 1.00 94.62 202 GLY A N 1
ATOM 1498 C CA . GLY A 1 202 ? 14.937 3.070 -6.058 1.00 94.62 202 GLY A CA 1
ATOM 1499 C C . GLY A 1 202 ? 16.313 3.520 -6.547 1.00 94.62 202 GLY A C 1
ATOM 1500 O O . GLY A 1 202 ? 17.027 2.746 -7.172 1.00 94.62 202 GLY A O 1
ATOM 1501 N N . GLY A 1 203 ? 16.731 4.737 -6.195 1.00 94.94 203 GLY A N 1
ATOM 1502 C CA . GLY A 1 203 ? 18.079 5.230 -6.467 1.00 94.94 203 GLY A CA 1
ATOM 1503 C C . GLY A 1 203 ? 19.159 4.460 -5.709 1.00 94.94 203 GLY A C 1
ATOM 1504 O O . GLY A 1 203 ? 20.217 4.196 -6.271 1.00 94.94 203 GLY A O 1
ATOM 1505 N N . LEU A 1 204 ? 18.890 4.050 -4.465 1.00 95.62 204 LEU A N 1
ATOM 1506 C CA . LEU A 1 204 ? 19.800 3.196 -3.699 1.00 95.62 204 LEU A CA 1
ATOM 1507 C C . LEU A 1 204 ? 19.924 1.810 -4.337 1.00 95.62 204 LEU A C 1
ATOM 1509 O O . LEU A 1 204 ? 21.036 1.307 -4.454 1.00 95.62 204 LEU A O 1
ATOM 1513 N N . ALA A 1 205 ? 18.811 1.223 -4.789 1.00 95.00 205 ALA A N 1
ATOM 1514 C CA . ALA A 1 205 ? 18.833 -0.036 -5.526 1.00 95.00 205 ALA A CA 1
ATOM 1515 C C . ALA A 1 205 ? 19.683 0.091 -6.799 1.00 95.00 205 ALA A C 1
ATOM 1517 O O . ALA A 1 205 ? 20.599 -0.701 -6.987 1.00 95.00 205 ALA A O 1
ATOM 1518 N N . LEU A 1 206 ? 19.462 1.135 -7.610 1.00 94.38 206 LEU A N 1
ATOM 1519 C CA . LEU A 1 206 ? 20.291 1.401 -8.790 1.00 94.38 206 LEU A CA 1
ATOM 1520 C C . LEU A 1 206 ? 21.777 1.500 -8.421 1.00 94.38 206 LEU A C 1
ATOM 1522 O O . LEU A 1 206 ? 22.586 0.835 -9.051 1.00 94.38 206 LEU A O 1
ATOM 1526 N N . ALA A 1 207 ? 22.134 2.259 -7.381 1.00 93.44 207 ALA A N 1
ATOM 1527 C CA . ALA A 1 207 ? 23.524 2.430 -6.954 1.00 93.44 207 ALA A CA 1
ATOM 1528 C C . ALA A 1 207 ? 24.189 1.125 -6.472 1.00 93.44 207 ALA A C 1
ATOM 1530 O O . ALA A 1 207 ? 25.370 0.909 -6.740 1.00 93.44 207 ALA A O 1
ATOM 1531 N N . LEU A 1 208 ? 23.449 0.262 -5.767 1.00 93.62 208 LEU A N 1
ATOM 1532 C CA . LEU A 1 208 ? 23.963 -1.017 -5.271 1.00 93.62 208 LEU A CA 1
ATOM 1533 C C . LEU A 1 208 ? 24.205 -2.009 -6.413 1.00 93.62 208 LEU A C 1
ATOM 1535 O O . LEU A 1 208 ? 25.313 -2.528 -6.524 1.00 93.62 208 LEU A O 1
ATOM 1539 N N . PHE A 1 209 ? 23.227 -2.198 -7.307 1.00 92.00 209 PHE A N 1
ATOM 1540 C CA . PHE A 1 209 ? 23.392 -3.065 -8.482 1.00 92.00 209 PHE A CA 1
ATOM 1541 C C . PHE A 1 209 ? 24.547 -2.588 -9.374 1.00 92.00 209 PHE A C 1
ATOM 1543 O O . PHE A 1 209 ? 25.346 -3.395 -9.846 1.00 92.00 209 PHE A O 1
ATOM 1550 N N . TRP A 1 210 ? 24.709 -1.270 -9.513 1.00 90.31 210 TRP A N 1
ATOM 1551 C CA . TRP A 1 210 ? 25.832 -0.676 -10.234 1.00 90.31 210 TRP A CA 1
ATOM 1552 C C . TRP A 1 210 ? 27.195 -1.055 -9.662 1.00 90.31 210 TRP A C 1
ATOM 1554 O O . TRP A 1 210 ? 28.142 -1.342 -10.393 1.00 90.31 210 TRP A O 1
ATOM 1564 N N . SER A 1 211 ? 27.313 -1.025 -8.336 1.00 91.50 211 SER A N 1
ATOM 1565 C CA . SER A 1 211 ? 28.583 -1.295 -7.664 1.00 91.50 211 SER A CA 1
ATOM 1566 C C . SER A 1 211 ? 29.057 -2.733 -7.834 1.00 91.50 211 SER A C 1
ATOM 1568 O O . SER A 1 211 ? 30.254 -2.997 -7.747 1.00 91.50 211 SER A O 1
ATOM 1570 N N . GLU A 1 212 ? 28.124 -3.630 -8.143 1.00 90.06 212 GLU A N 1
ATOM 1571 C CA . GLU A 1 212 ? 28.369 -5.035 -8.452 1.00 90.06 212 GLU A CA 1
ATOM 1572 C C . GLU A 1 212 ? 28.496 -5.295 -9.967 1.00 90.06 212 GLU A C 1
ATOM 1574 O O . GLU A 1 212 ? 28.646 -6.444 -10.381 1.00 90.06 212 GLU A O 1
ATOM 1579 N N . GLY A 1 213 ? 28.431 -4.253 -10.809 1.00 87.50 213 GLY A N 1
ATOM 1580 C CA . GLY A 1 213 ? 28.480 -4.375 -12.272 1.00 87.50 213 GLY A CA 1
ATOM 1581 C C . GLY A 1 213 ? 27.271 -5.101 -12.869 1.00 87.50 213 GLY A C 1
ATOM 1582 O O . GLY A 1 213 ? 27.351 -5.628 -13.977 1.00 87.50 213 GLY A O 1
ATOM 1583 N N . GLN A 1 214 ? 26.161 -5.179 -12.131 1.00 90.75 214 GLN A N 1
ATOM 1584 C CA . GLN A 1 214 ? 24.937 -5.817 -12.601 1.00 90.75 214 GLN A CA 1
ATOM 1585 C C . GLN A 1 214 ? 24.167 -4.881 -13.549 1.00 90.75 214 GLN A C 1
ATOM 1587 O O . GLN A 1 214 ? 24.154 -3.667 -13.323 1.00 90.75 214 GLN A O 1
ATOM 1592 N N . PRO A 1 215 ? 23.462 -5.417 -14.566 1.00 92.38 215 PRO A N 1
ATOM 1593 C CA . PRO A 1 215 ? 22.600 -4.614 -15.429 1.00 92.38 215 PRO A CA 1
ATOM 1594 C C . PRO A 1 215 ? 21.534 -3.876 -14.621 1.00 92.38 215 PRO A C 1
ATOM 1596 O O . PRO A 1 215 ? 20.927 -4.457 -13.712 1.00 92.38 215 PRO A O 1
ATOM 1599 N N . LEU A 1 216 ? 21.229 -2.629 -14.988 1.00 92.62 216 LEU A N 1
ATOM 1600 C CA . LEU A 1 216 ? 20.212 -1.857 -14.266 1.00 92.62 216 LEU A CA 1
ATOM 1601 C C . LEU A 1 216 ? 18.816 -2.449 -14.396 1.00 92.62 216 LEU A C 1
ATOM 1603 O O . LEU A 1 216 ? 18.003 -2.265 -13.491 1.00 92.62 216 LEU A O 1
ATOM 1607 N N . ALA A 1 217 ? 18.558 -3.194 -15.476 1.00 94.44 217 ALA A N 1
ATOM 1608 C CA . ALA A 1 217 ? 17.332 -3.956 -15.701 1.00 94.44 217 ALA A CA 1
ATOM 1609 C C . ALA A 1 217 ? 17.026 -4.967 -14.571 1.00 94.44 217 ALA A C 1
ATOM 1611 O O . ALA A 1 217 ? 15.871 -5.342 -14.374 1.00 94.44 217 ALA A O 1
ATOM 1612 N N . SER A 1 218 ? 18.017 -5.337 -13.752 1.00 93.88 218 SER A N 1
ATOM 1613 C CA . SER A 1 218 ? 17.817 -6.179 -12.565 1.00 93.88 218 SER A CA 1
ATOM 1614 C C . SER A 1 218 ? 16.935 -5.519 -11.495 1.00 93.88 218 SER A C 1
ATOM 1616 O O . SER A 1 218 ? 16.207 -6.208 -10.774 1.00 93.88 218 SER A O 1
ATOM 1618 N N . VAL A 1 219 ? 16.945 -4.183 -11.405 1.00 94.94 219 VAL A N 1
ATOM 1619 C CA . VAL A 1 219 ? 16.087 -3.424 -10.479 1.00 94.94 219 VAL A CA 1
ATOM 1620 C C . VAL A 1 219 ? 14.600 -3.542 -10.853 1.00 94.94 219 VAL A C 1
ATOM 1622 O O . VAL A 1 219 ? 13.822 -3.976 -10.000 1.00 94.94 219 VAL A O 1
ATOM 1625 N N . PRO A 1 220 ? 14.154 -3.203 -12.081 1.00 95.25 220 PRO A N 1
ATOM 1626 C CA . PRO A 1 220 ? 12.768 -3.393 -12.497 1.00 95.25 220 PRO A CA 1
ATOM 1627 C C . PRO A 1 220 ? 12.367 -4.865 -12.612 1.00 95.25 220 PRO A C 1
ATOM 1629 O O . PRO A 1 220 ? 11.216 -5.168 -12.323 1.00 95.25 220 PRO A O 1
ATOM 1632 N N . LEU A 1 221 ? 13.281 -5.793 -12.918 1.00 94.38 221 LEU A N 1
ATOM 1633 C CA . LEU A 1 221 ? 12.992 -7.229 -12.820 1.00 94.38 221 LEU A CA 1
ATOM 1634 C C . LEU A 1 221 ? 12.619 -7.621 -11.381 1.00 94.38 221 LEU A C 1
ATOM 1636 O O . LEU A 1 221 ? 11.590 -8.255 -11.152 1.00 94.38 221 LEU A O 1
ATOM 1640 N N . SER A 1 222 ? 13.417 -7.195 -10.397 1.00 91.75 222 SER A N 1
ATOM 1641 C CA . SER A 1 222 ? 13.124 -7.437 -8.977 1.00 91.75 222 SER A CA 1
ATOM 1642 C C . SER A 1 222 ? 11.822 -6.751 -8.552 1.00 91.75 222 SER A C 1
ATOM 1644 O O . SER A 1 222 ? 11.009 -7.335 -7.836 1.00 91.75 222 SER A O 1
ATOM 1646 N N . HIS A 1 223 ? 11.586 -5.521 -9.025 1.00 92.81 223 HIS A N 1
ATOM 1647 C CA . HIS A 1 223 ? 10.330 -4.800 -8.816 1.00 92.81 223 HIS A CA 1
ATOM 1648 C C . HIS A 1 223 ? 9.139 -5.606 -9.345 1.00 92.81 223 HIS A C 1
ATOM 1650 O O . HIS A 1 223 ? 8.155 -5.792 -8.625 1.00 92.81 223 HIS A O 1
ATOM 1656 N N . TYR A 1 224 ? 9.230 -6.085 -10.585 1.00 93.00 224 TYR A N 1
ATOM 1657 C CA . TYR A 1 224 ? 8.200 -6.866 -11.250 1.00 93.00 224 TYR A CA 1
ATOM 1658 C C . TYR A 1 224 ? 7.897 -8.144 -10.473 1.00 93.00 224 TYR A C 1
ATOM 1660 O O . TYR A 1 224 ? 6.757 -8.323 -10.056 1.00 93.00 224 TYR A O 1
ATOM 1668 N N . GLN A 1 225 ? 8.918 -8.953 -10.165 1.00 90.00 225 GLN A N 1
ATOM 1669 C CA . GLN A 1 225 ? 8.791 -10.199 -9.399 1.00 90.00 225 GLN A CA 1
ATOM 1670 C C . GLN A 1 225 ? 8.134 -9.998 -8.033 1.00 90.00 225 GLN A C 1
ATOM 1672 O O . GLN A 1 225 ? 7.316 -10.814 -7.608 1.00 90.00 225 GLN A O 1
ATOM 1677 N N . ILE A 1 226 ? 8.481 -8.908 -7.342 1.00 85.69 226 ILE A N 1
ATOM 1678 C CA . ILE A 1 226 ? 7.814 -8.545 -6.096 1.00 85.69 226 ILE A CA 1
ATOM 1679 C C . ILE A 1 226 ? 6.352 -8.238 -6.397 1.00 85.69 226 ILE A C 1
ATOM 1681 O O . ILE A 1 226 ? 5.491 -8.864 -5.797 1.00 85.69 226 ILE A O 1
ATOM 1685 N N . THR A 1 227 ? 6.067 -7.334 -7.335 1.00 86.88 227 THR A N 1
ATOM 1686 C CA . THR A 1 227 ? 4.721 -6.785 -7.576 1.00 86.88 227 THR A CA 1
ATOM 1687 C C . THR A 1 227 ? 3.718 -7.812 -8.100 1.00 86.88 227 THR A C 1
ATOM 1689 O O . THR A 1 227 ? 2.546 -7.751 -7.728 1.00 86.88 227 THR A O 1
ATOM 1692 N N . VAL A 1 228 ? 4.167 -8.786 -8.894 1.00 87.00 228 VAL A N 1
ATOM 1693 C CA . VAL A 1 228 ? 3.327 -9.892 -9.384 1.00 87.00 228 VAL A CA 1
ATOM 1694 C C . VAL A 1 228 ? 3.261 -11.073 -8.409 1.00 87.00 228 VAL A C 1
ATOM 1696 O O . VAL A 1 228 ? 2.860 -12.172 -8.774 1.00 87.00 228 VAL A O 1
ATOM 1699 N N . ASN A 1 229 ? 3.609 -10.881 -7.135 1.00 85.62 229 ASN A N 1
ATOM 1700 C CA . ASN A 1 229 ? 3.429 -11.920 -6.128 1.00 85.62 229 ASN A CA 1
ATOM 1701 C C . ASN A 1 229 ? 1.927 -12.238 -5.917 1.00 85.62 229 ASN A C 1
ATOM 1703 O O . ASN A 1 229 ? 1.139 -11.312 -5.703 1.00 85.62 229 ASN A O 1
ATOM 1707 N N . PRO A 1 230 ? 1.515 -13.523 -5.875 1.00 81.31 230 PRO A N 1
ATOM 1708 C CA . PRO A 1 230 ? 0.109 -13.950 -5.777 1.00 81.31 230 PRO A CA 1
ATOM 1709 C C . PRO A 1 230 ? -0.671 -13.363 -4.600 1.00 81.31 230 PRO A C 1
ATOM 1711 O O . PRO A 1 230 ? -1.897 -13.275 -4.648 1.00 81.31 230 PRO A O 1
ATOM 1714 N N . SER A 1 231 ? 0.027 -12.975 -3.536 1.00 79.06 231 SER A N 1
ATOM 1715 C CA . SER A 1 231 ? -0.592 -12.471 -2.314 1.00 79.06 231 SER A CA 1
ATOM 1716 C C . SER A 1 231 ? -0.554 -10.947 -2.181 1.00 79.06 231 SER A C 1
ATOM 1718 O O . SER A 1 231 ? -1.257 -10.399 -1.334 1.00 79.06 231 SER A O 1
ATOM 1720 N N . LEU A 1 232 ? 0.238 -10.232 -2.991 1.00 82.88 232 LEU A N 1
ATOM 1721 C CA . LEU A 1 232 ? 0.265 -8.765 -2.957 1.00 82.88 232 LEU A CA 1
ATOM 1722 C C . LEU A 1 232 ? -1.067 -8.100 -3.325 1.00 82.88 232 LEU A C 1
ATOM 1724 O O . LEU A 1 232 ? -1.389 -7.085 -2.705 1.00 82.88 232 LEU A O 1
ATOM 1728 N N . PRO A 1 233 ? -1.879 -8.641 -4.254 1.00 88.56 233 PRO A N 1
ATOM 1729 C CA . PRO A 1 233 ? -3.214 -8.121 -4.524 1.00 88.56 233 PRO A CA 1
ATOM 1730 C C . PRO A 1 233 ? -4.125 -8.020 -3.294 1.00 88.56 233 PRO A C 1
ATOM 1732 O O . PRO A 1 233 ? -5.015 -7.170 -3.264 1.00 88.56 233 PRO A O 1
ATOM 1735 N N . ALA A 1 234 ? -3.876 -8.813 -2.247 1.00 85.88 234 ALA A N 1
ATOM 1736 C CA . ALA A 1 234 ? -4.603 -8.706 -0.987 1.00 85.88 234 ALA A CA 1
ATOM 1737 C C . ALA A 1 234 ? -4.410 -7.341 -0.300 1.00 85.88 234 ALA A C 1
ATOM 1739 O O . ALA A 1 234 ? -5.331 -6.859 0.357 1.00 85.88 234 ALA A O 1
ATOM 1740 N N . LEU A 1 235 ? -3.247 -6.691 -0.463 1.00 83.81 235 LEU A N 1
ATOM 1741 C CA . LEU A 1 235 ? -2.937 -5.416 0.195 1.00 83.81 235 LEU A CA 1
ATOM 1742 C C . LEU A 1 235 ? -3.917 -4.293 -0.192 1.00 83.81 235 LEU A C 1
ATOM 1744 O O . LEU A 1 235 ? -4.585 -3.764 0.698 1.00 83.81 235 LEU A O 1
ATOM 1748 N N . PRO A 1 236 ? -4.067 -3.927 -1.481 1.00 87.75 236 PRO A N 1
ATOM 1749 C CA . PRO A 1 236 ? -5.007 -2.883 -1.871 1.00 87.75 236 PRO A CA 1
ATOM 1750 C C . PRO A 1 236 ? -6.469 -3.263 -1.610 1.00 87.75 236 PRO A C 1
ATOM 1752 O O . PRO A 1 236 ? -7.267 -2.372 -1.332 1.00 87.75 236 PRO A O 1
ATOM 1755 N N . LEU A 1 237 ? -6.830 -4.551 -1.651 1.00 90.81 237 LEU A N 1
ATOM 1756 C CA . LEU A 1 237 ? -8.192 -5.017 -1.369 1.00 90.81 237 LEU A CA 1
ATOM 1757 C C . LEU A 1 237 ? -8.552 -4.893 0.120 1.00 90.81 237 LEU A C 1
ATOM 1759 O O . LEU A 1 237 ? -9.614 -4.365 0.448 1.00 90.81 237 LEU A O 1
ATOM 1763 N N . PHE A 1 238 ? -7.662 -5.287 1.037 1.00 87.38 238 PHE A N 1
ATOM 1764 C CA . PHE A 1 238 ? -7.875 -5.050 2.469 1.00 87.38 238 PHE A CA 1
ATOM 1765 C C . PHE A 1 238 ? -7.863 -3.557 2.799 1.00 87.38 238 PHE A C 1
ATOM 1767 O O . PHE A 1 238 ? -8.740 -3.084 3.522 1.00 87.38 238 PHE A O 1
ATOM 1774 N N . THR A 1 239 ? -6.953 -2.780 2.203 1.00 85.94 239 THR A N 1
ATOM 1775 C CA . THR A 1 239 ? -6.971 -1.320 2.352 1.00 85.94 239 THR A CA 1
ATOM 1776 C C . THR A 1 239 ? -8.275 -0.713 1.828 1.00 85.94 239 THR A C 1
ATOM 1778 O O . THR A 1 239 ? -8.820 0.180 2.477 1.00 85.94 239 THR A O 1
ATOM 1781 N N . LEU A 1 240 ? -8.829 -1.210 0.716 1.00 88.19 240 LEU A N 1
ATOM 1782 C CA . LEU A 1 240 ? -10.145 -0.806 0.213 1.00 88.19 240 LEU A CA 1
ATOM 1783 C C . LEU A 1 240 ? -11.254 -1.122 1.229 1.00 88.19 240 LEU A C 1
ATOM 1785 O O . LEU A 1 240 ? -12.060 -0.242 1.531 1.00 88.19 240 LEU A O 1
ATOM 1789 N N . ALA A 1 241 ? -11.271 -2.329 1.802 1.00 88.62 241 ALA A N 1
ATOM 1790 C CA . ALA A 1 241 ? -12.229 -2.713 2.840 1.00 88.62 241 ALA A CA 1
ATOM 1791 C C . ALA A 1 241 ? -12.145 -1.786 4.067 1.00 88.62 241 ALA A C 1
ATOM 1793 O O . ALA A 1 241 ? -13.152 -1.237 4.520 1.00 88.62 241 ALA A O 1
ATOM 1794 N N . GLY A 1 242 ? -10.931 -1.545 4.568 1.00 85.06 242 GLY A N 1
ATOM 1795 C CA . GLY A 1 242 ? -10.690 -0.638 5.688 1.00 85.06 242 GLY A CA 1
ATOM 1796 C C . GLY A 1 242 ? -11.085 0.808 5.378 1.00 85.06 242 GLY A C 1
ATOM 1797 O O . GLY A 1 242 ? -11.672 1.478 6.226 1.00 85.06 242 GLY A O 1
ATOM 1798 N N . LEU A 1 243 ? -10.831 1.290 4.156 1.00 84.50 243 LEU A N 1
ATOM 1799 C CA . LEU A 1 243 ? -11.262 2.615 3.703 1.00 84.50 243 LEU A CA 1
ATOM 1800 C C . LEU A 1 243 ? -12.789 2.734 3.615 1.00 84.50 243 LEU A C 1
ATOM 1802 O O . LEU A 1 243 ? -13.327 3.780 3.976 1.00 84.50 243 LEU A O 1
ATOM 1806 N N . LEU A 1 244 ? -13.498 1.687 3.187 1.00 87.88 244 LEU A N 1
ATOM 1807 C CA . LEU A 1 244 ? -14.963 1.669 3.184 1.00 87.88 244 LEU A CA 1
ATOM 1808 C C . LEU A 1 244 ? -15.517 1.798 4.607 1.00 87.88 244 LEU A C 1
ATOM 1810 O O . LEU A 1 244 ? -16.373 2.648 4.848 1.00 87.88 244 LEU A O 1
ATOM 1814 N N . PHE A 1 245 ? -14.978 1.051 5.575 1.00 86.50 245 PHE A N 1
ATOM 1815 C CA . PHE A 1 245 ? -15.354 1.209 6.987 1.00 86.50 245 PHE A CA 1
ATOM 1816 C C . PHE A 1 245 ? -14.948 2.575 7.565 1.00 86.50 245 PHE A C 1
ATOM 1818 O O . PHE A 1 245 ? -15.642 3.137 8.408 1.00 86.50 245 PHE A O 1
ATOM 1825 N N . A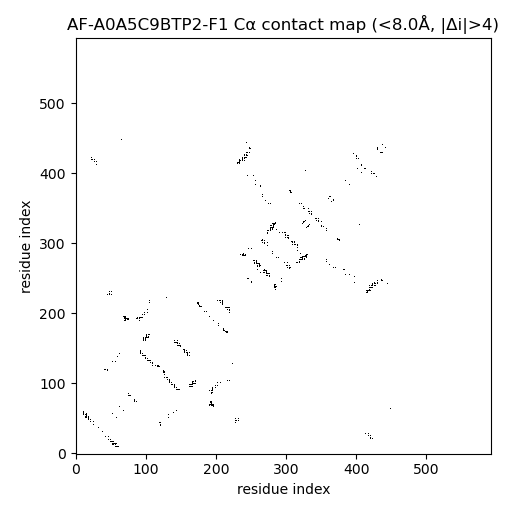LA A 1 246 ? -13.834 3.143 7.108 1.00 81.06 246 ALA A N 1
ATOM 1826 C CA . ALA A 1 246 ? -13.339 4.436 7.579 1.00 81.06 246 ALA A CA 1
ATOM 1827 C C . ALA A 1 246 ? -14.202 5.611 7.120 1.00 81.06 246 ALA A C 1
ATOM 1829 O O . ALA A 1 246 ? -14.338 6.607 7.825 1.00 81.06 246 ALA A O 1
ATOM 1830 N N . ARG A 1 247 ? -14.723 5.524 5.894 1.00 80.56 247 ARG A N 1
ATOM 1831 C CA . ARG A 1 247 ? -15.486 6.595 5.242 1.00 80.56 247 ARG A CA 1
ATOM 1832 C C . ARG A 1 247 ? -16.982 6.539 5.554 1.00 80.56 247 ARG A C 1
ATOM 1834 O O . ARG A 1 247 ? -17.712 7.432 5.136 1.00 80.56 247 ARG A O 1
ATOM 1841 N N . THR A 1 248 ? -17.420 5.511 6.269 1.00 84.69 248 THR A N 1
ATOM 1842 C CA . THR A 1 248 ? -18.806 5.265 6.681 1.00 84.69 248 THR A CA 1
ATOM 1843 C C . THR A 1 248 ? -18.950 5.466 8.194 1.00 84.69 248 THR A C 1
ATOM 1845 O O . THR A 1 248 ? -17.997 5.812 8.894 1.00 84.69 248 THR A O 1
ATOM 1848 N N . GLY A 1 249 ? -20.149 5.269 8.737 1.00 83.31 249 GLY A N 1
ATOM 1849 C CA . GLY A 1 249 ? -20.421 5.361 10.172 1.00 83.31 249 GLY A CA 1
ATOM 1850 C C . GLY A 1 249 ? -19.818 4.221 11.006 1.00 83.31 249 GLY A C 1
ATOM 1851 O O . GLY A 1 249 ? -19.935 4.246 12.234 1.00 83.31 249 GLY A O 1
ATOM 1852 N N . ALA A 1 250 ? -19.163 3.237 10.379 1.00 86.00 250 ALA A N 1
ATOM 1853 C CA . ALA A 1 250 ? -18.620 2.044 11.032 1.00 86.00 250 ALA A CA 1
ATOM 1854 C C . ALA A 1 250 ? -17.596 2.377 12.128 1.00 86.00 250 ALA A C 1
ATOM 1856 O O . ALA A 1 250 ? -17.681 1.848 13.237 1.00 86.00 250 ALA A O 1
ATOM 1857 N N . ALA A 1 251 ? -16.684 3.319 11.869 1.00 82.38 251 ALA A N 1
ATOM 1858 C CA . ALA A 1 251 ? -15.729 3.818 12.861 1.00 82.38 251 ALA A CA 1
ATOM 1859 C C . ALA A 1 251 ? -16.407 4.343 14.143 1.00 82.38 251 ALA A C 1
ATOM 1861 O O . ALA A 1 251 ? -15.957 4.060 15.256 1.00 82.38 251 ALA A O 1
ATOM 1862 N N . ALA A 1 252 ? -17.510 5.084 13.994 1.00 83.94 252 ALA A N 1
ATOM 1863 C CA . ALA A 1 252 ? -18.271 5.616 15.120 1.00 83.94 252 ALA A CA 1
ATOM 1864 C C . ALA A 1 252 ? -18.993 4.503 15.892 1.00 83.94 252 ALA A C 1
ATOM 1866 O O . ALA A 1 252 ? -18.920 4.477 17.119 1.00 83.94 252 ALA A O 1
ATOM 1867 N N . ARG A 1 253 ? -19.620 3.551 15.186 1.00 88.69 253 ARG A N 1
ATOM 1868 C CA . ARG A 1 253 ? -20.288 2.387 15.794 1.00 88.69 253 ARG A CA 1
ATOM 1869 C C . ARG A 1 253 ? -19.315 1.517 16.588 1.00 88.69 253 ARG A C 1
ATOM 1871 O O . ARG A 1 253 ? -19.595 1.186 17.737 1.00 88.69 253 ARG A O 1
ATOM 1878 N N . LEU A 1 254 ? -18.146 1.210 16.021 1.00 86.81 254 LEU A N 1
ATOM 1879 C CA . LEU A 1 254 ? -17.087 0.492 16.733 1.00 86.81 254 LEU A CA 1
ATOM 1880 C C . LEU A 1 254 ? -16.602 1.288 17.951 1.00 86.81 254 LEU A C 1
ATOM 1882 O O . LEU A 1 254 ? -16.460 0.723 19.032 1.00 86.81 254 LEU A O 1
ATOM 1886 N N . GLY A 1 255 ? -16.420 2.605 17.821 1.00 83.75 255 GLY A N 1
ATOM 1887 C CA . GLY A 1 255 ? -16.088 3.473 18.953 1.00 83.75 255 GLY A CA 1
ATOM 1888 C C . GLY A 1 255 ? -17.094 3.388 20.105 1.00 83.75 255 GLY A C 1
ATOM 1889 O O . GLY A 1 255 ? -16.693 3.317 21.269 1.00 83.75 255 GLY A O 1
ATOM 1890 N N . GLU A 1 256 ? -18.394 3.319 19.810 1.00 85.38 256 GLU A N 1
ATOM 1891 C CA . GLU A 1 256 ? -19.428 3.099 20.830 1.00 85.38 256 GLU A CA 1
ATOM 1892 C C . GLU A 1 256 ? -19.284 1.737 21.529 1.00 85.38 256 GLU A C 1
ATOM 1894 O O . GLU A 1 256 ? -19.430 1.669 22.747 1.00 85.38 256 GLU A O 1
ATOM 1899 N N . VAL A 1 257 ? -18.927 0.668 20.807 1.00 87.69 257 VAL A N 1
ATOM 1900 C CA . VAL A 1 257 ? -18.667 -0.653 21.412 1.00 87.69 257 VAL A CA 1
ATOM 1901 C C . VAL A 1 257 ? -17.490 -0.593 22.381 1.00 87.69 257 VAL A C 1
ATOM 1903 O O . VAL A 1 257 ? -17.610 -1.034 23.522 1.00 87.69 257 VAL A O 1
ATOM 1906 N N . PHE A 1 258 ? -16.360 -0.023 21.958 1.00 85.38 258 PHE A N 1
ATOM 1907 C CA . PHE A 1 258 ? -15.162 0.027 22.798 1.00 85.38 258 PHE A CA 1
ATOM 1908 C C . PHE A 1 258 ? -15.348 0.932 24.020 1.00 85.38 258 PHE A C 1
ATOM 1910 O O . PHE A 1 258 ? -14.911 0.585 25.116 1.00 85.38 258 PHE A O 1
ATOM 1917 N N . THR A 1 259 ? -16.040 2.064 23.871 1.00 83.25 259 THR A N 1
ATOM 1918 C CA . THR A 1 259 ? -16.380 2.927 25.016 1.00 83.25 259 THR A CA 1
ATOM 1919 C C . THR A 1 259 ? -17.384 2.266 25.964 1.00 83.25 259 THR A C 1
ATOM 1921 O O . THR A 1 259 ? -17.238 2.402 27.178 1.00 83.25 259 THR A O 1
ATOM 1924 N N . ALA A 1 260 ? -18.347 1.490 25.454 1.00 85.69 260 ALA A N 1
ATOM 1925 C CA . ALA A 1 260 ? -19.265 0.711 26.285 1.00 85.69 260 ALA A CA 1
ATOM 1926 C C . ALA A 1 260 ? -18.563 -0.447 27.021 1.00 85.69 260 ALA A C 1
ATOM 1928 O O . ALA A 1 260 ? -18.918 -0.742 28.160 1.00 85.69 260 ALA A O 1
ATOM 1929 N N . ALA A 1 261 ? -17.556 -1.074 26.400 1.00 86.31 261 ALA A N 1
ATOM 1930 C CA . ALA A 1 261 ? -16.797 -2.185 26.977 1.00 86.31 261 ALA A CA 1
ATOM 1931 C C . ALA A 1 261 ? -15.813 -1.741 28.073 1.00 86.31 261 ALA A C 1
ATOM 1933 O O . ALA A 1 261 ? -15.698 -2.401 29.103 1.00 86.31 261 ALA A O 1
ATOM 1934 N N . PHE A 1 262 ? -15.109 -0.622 27.867 1.00 84.75 262 PHE A N 1
ATOM 1935 C CA . PHE A 1 262 ? -14.063 -0.141 28.783 1.00 84.75 262 PHE A CA 1
ATOM 1936 C C . PHE A 1 262 ? -14.518 0.986 29.729 1.00 84.75 262 PHE A C 1
ATOM 1938 O O . PHE A 1 262 ? -13.784 1.350 30.651 1.00 84.75 262 PHE A O 1
ATOM 1945 N N . GLY A 1 263 ? -15.729 1.518 29.541 1.00 74.69 263 GLY A N 1
ATOM 1946 C CA . GLY A 1 263 ? -16.355 2.522 30.403 1.00 74.69 263 GLY A CA 1
ATOM 1947 C C . GLY A 1 263 ? -16.107 3.980 29.988 1.00 74.69 263 GLY A C 1
ATOM 1948 O O . GLY A 1 263 ? -15.177 4.307 29.251 1.00 74.69 263 GLY A O 1
ATOM 1949 N N . SER A 1 264 ? -16.944 4.883 30.512 1.00 69.88 264 SER A N 1
ATOM 1950 C CA . SER A 1 264 ? -17.015 6.320 30.177 1.00 69.88 264 SER A CA 1
ATOM 1951 C C . SER A 1 264 ? -15.941 7.206 30.825 1.00 69.88 264 SER A C 1
ATOM 1953 O O . SER A 1 264 ? -15.901 8.408 30.569 1.00 69.88 264 SER A O 1
ATOM 1955 N N . GLY A 1 265 ? -15.061 6.642 31.656 1.00 75.00 265 GLY A N 1
ATOM 1956 C CA . GLY A 1 265 ? -14.038 7.402 32.376 1.00 75.00 265 GLY A CA 1
ATOM 1957 C C . GLY A 1 265 ? -12.797 7.723 31.539 1.00 75.00 265 GLY A C 1
ATOM 1958 O O . GLY A 1 265 ? -12.567 7.166 30.469 1.00 75.00 265 GLY A O 1
ATOM 1959 N N . VAL A 1 266 ? -11.918 8.572 32.071 1.00 81.38 266 VAL A N 1
ATOM 1960 C CA . VAL A 1 266 ? -10.690 8.990 31.370 1.00 81.38 266 VAL A CA 1
ATOM 1961 C C . VAL A 1 266 ? -9.779 7.809 31.011 1.00 81.38 266 VAL A C 1
ATOM 1963 O O . VAL A 1 266 ? -9.320 7.687 29.882 1.00 81.38 266 VAL A O 1
ATOM 1966 N N . ALA A 1 267 ? -9.579 6.879 31.946 1.00 84.00 267 ALA A N 1
ATOM 1967 C CA . ALA A 1 267 ? -8.831 5.654 31.672 1.00 84.00 267 ALA A CA 1
ATOM 1968 C C . ALA A 1 267 ? -9.559 4.749 30.658 1.00 84.00 267 ALA A C 1
ATOM 1970 O O . ALA A 1 267 ? -8.924 4.223 29.750 1.00 84.00 267 ALA A O 1
ATOM 1971 N N . GLY A 1 268 ? -10.886 4.615 30.774 1.00 85.88 268 GLY A N 1
ATOM 1972 C CA . GLY A 1 268 ? -11.704 3.801 29.867 1.00 85.88 268 GLY A CA 1
ATOM 1973 C C . GLY A 1 268 ? -11.671 4.316 28.429 1.00 85.88 268 GLY A C 1
ATOM 1974 O O . GLY A 1 268 ? -11.409 3.552 27.507 1.00 85.88 268 GLY A O 1
ATOM 1975 N N . THR A 1 269 ? -11.814 5.629 28.238 1.00 85.25 269 THR A N 1
ATOM 1976 C CA . THR A 1 269 ? -11.708 6.286 26.924 1.00 85.25 269 THR A CA 1
ATOM 1977 C C . THR A 1 269 ? -10.310 6.173 26.314 1.00 85.25 269 THR A C 1
ATOM 1979 O O . THR A 1 269 ? -10.200 5.982 25.105 1.00 85.25 269 THR A O 1
ATOM 1982 N N . ALA A 1 270 ? -9.243 6.218 27.120 1.00 89.81 270 ALA A N 1
ATOM 1983 C CA . ALA A 1 270 ? -7.878 6.001 26.638 1.00 89.81 270 ALA A CA 1
ATOM 1984 C C . ALA A 1 270 ? -7.642 4.557 26.175 1.00 89.81 270 ALA A C 1
ATOM 1986 O O . ALA A 1 270 ? -7.071 4.345 25.105 1.00 89.81 270 ALA A O 1
ATOM 1987 N N . ILE A 1 271 ? -8.111 3.572 26.951 1.00 91.75 271 ILE A N 1
ATOM 1988 C CA . ILE A 1 271 ? -8.048 2.154 26.572 1.00 91.75 271 ILE A CA 1
ATOM 1989 C C . ILE A 1 271 ? -8.876 1.927 25.304 1.00 91.75 271 ILE A C 1
ATOM 1991 O O . ILE A 1 271 ? -8.368 1.359 24.341 1.00 91.75 271 ILE A O 1
ATOM 1995 N N . ALA A 1 272 ? -10.112 2.431 25.265 1.00 90.69 272 ALA A N 1
ATOM 1996 C CA . ALA A 1 272 ? -10.996 2.320 24.112 1.00 90.69 272 ALA A CA 1
ATOM 1997 C C . ALA A 1 272 ? -10.364 2.923 22.851 1.00 90.69 272 ALA A C 1
ATOM 1999 O O . ALA A 1 272 ? -10.384 2.284 21.805 1.00 90.69 272 ALA A O 1
ATOM 2000 N N . ALA A 1 273 ? -9.752 4.107 22.947 1.00 91.44 273 ALA A N 1
ATOM 2001 C CA . ALA A 1 273 ? -9.058 4.732 21.825 1.00 91.44 273 ALA A CA 1
ATOM 2002 C C . ALA A 1 273 ? -7.846 3.908 21.364 1.00 91.44 273 ALA A C 1
ATOM 2004 O O . ALA A 1 273 ? -7.678 3.695 20.166 1.00 91.44 273 ALA A O 1
ATOM 2005 N N . ALA A 1 274 ? -7.018 3.416 22.291 1.00 93.75 274 ALA A N 1
ATOM 2006 C CA . ALA A 1 274 ? -5.832 2.637 21.944 1.00 93.75 274 ALA A CA 1
ATOM 2007 C C . ALA A 1 274 ? -6.187 1.298 21.279 1.00 93.75 274 ALA A C 1
ATOM 2009 O O . ALA A 1 274 ? -5.599 0.933 20.257 1.00 93.75 274 ALA A O 1
ATOM 2010 N N . VAL A 1 275 ? -7.172 0.588 21.834 1.00 92.62 275 VAL A N 1
ATOM 2011 C CA . VAL A 1 275 ? -7.640 -0.695 21.302 1.00 92.62 275 VAL A CA 1
ATOM 2012 C C . VAL A 1 275 ? -8.372 -0.490 19.979 1.00 92.62 275 VAL A C 1
ATOM 2014 O O . VAL A 1 275 ? -8.066 -1.202 19.029 1.00 92.62 275 VAL A O 1
ATOM 2017 N N . LEU A 1 276 ? -9.258 0.509 19.867 1.00 91.19 276 LEU A N 1
ATOM 2018 C CA . LEU A 1 276 ? -9.947 0.810 18.610 1.00 91.19 276 LEU A CA 1
ATOM 2019 C C . LEU A 1 276 ? -8.955 1.187 17.506 1.00 91.19 276 LEU A C 1
ATOM 2021 O O . LEU A 1 276 ? -9.061 0.643 16.414 1.00 91.19 276 LEU A O 1
ATOM 2025 N N . CYS A 1 277 ? -7.983 2.069 17.770 1.00 91.56 277 CYS A N 1
ATOM 2026 C CA . CYS A 1 277 ? -6.951 2.411 16.785 1.00 91.56 277 CYS A CA 1
ATOM 2027 C C . CYS A 1 277 ? -6.172 1.175 16.333 1.00 91.56 277 CYS A C 1
ATOM 2029 O O . CYS A 1 277 ? -5.986 0.971 15.137 1.00 91.56 277 CYS A O 1
ATOM 2031 N N . SER A 1 278 ? -5.737 0.340 17.279 1.00 92.19 278 SER A N 1
ATOM 2032 C CA . SER A 1 278 ? -4.968 -0.865 16.958 1.00 92.19 278 SER A CA 1
ATOM 2033 C C . SER A 1 278 ? -5.812 -1.848 16.140 1.00 92.19 278 SER A C 1
ATOM 2035 O O . SER A 1 278 ? -5.386 -2.323 15.093 1.00 92.19 278 SER A O 1
ATOM 2037 N N . PHE A 1 279 ? -7.048 -2.102 16.563 1.00 89.38 279 PHE A N 1
ATOM 2038 C CA . PHE A 1 279 ? -7.970 -2.989 15.862 1.00 89.38 279 PHE A CA 1
ATOM 2039 C C . PHE A 1 279 ? -8.314 -2.470 14.461 1.00 89.38 279 PHE A C 1
ATOM 2041 O O . PHE A 1 279 ? -8.296 -3.227 13.500 1.00 89.38 279 PHE A O 1
ATOM 2048 N N . PHE A 1 280 ? -8.566 -1.170 14.311 1.00 86.50 280 PHE A N 1
ATOM 2049 C CA . PHE A 1 280 ? -8.919 -0.578 13.023 1.00 86.50 280 PHE A CA 1
ATOM 2050 C C . PHE A 1 280 ? -7.739 -0.556 12.043 1.00 86.50 280 PHE A C 1
ATOM 2052 O O . PHE A 1 280 ? -7.924 -0.804 10.853 1.00 86.50 280 PHE A O 1
ATOM 2059 N N . THR A 1 281 ? -6.512 -0.347 12.537 1.00 88.44 281 THR A N 1
ATOM 2060 C CA . THR A 1 281 ? -5.299 -0.499 11.719 1.00 88.44 281 THR A CA 1
ATOM 2061 C C . THR A 1 281 ? -5.139 -1.912 11.169 1.00 88.44 281 THR A C 1
ATOM 2063 O O . THR A 1 281 ? -4.643 -2.058 10.051 1.00 88.44 281 THR A O 1
ATOM 2066 N N . ALA A 1 282 ? -5.596 -2.940 11.890 1.00 86.69 282 ALA A N 1
ATOM 2067 C CA . ALA A 1 282 ? -5.576 -4.311 11.385 1.00 86.69 282 ALA A CA 1
ATOM 2068 C C . ALA A 1 282 ? -6.361 -4.452 10.066 1.00 86.69 282 ALA A C 1
ATOM 2070 O O . ALA A 1 282 ? -5.950 -5.209 9.195 1.00 86.69 282 ALA A O 1
ATOM 2071 N N . PHE A 1 283 ? -7.444 -3.683 9.888 1.00 77.31 283 PHE A N 1
ATOM 2072 C CA . PHE A 1 283 ? -8.236 -3.677 8.652 1.00 77.31 283 PHE A CA 1
ATOM 2073 C C . PHE A 1 283 ? -7.682 -2.763 7.572 1.00 77.31 283 PHE A C 1
ATOM 2075 O O . PHE A 1 283 ? -7.679 -3.121 6.401 1.00 77.31 283 PHE A O 1
ATOM 2082 N N . THR A 1 284 ? -7.271 -1.548 7.938 1.00 74.19 284 THR A N 1
ATOM 2083 C CA . THR A 1 284 ? -6.815 -0.561 6.948 1.00 74.19 284 THR A CA 1
ATOM 2084 C C . THR A 1 284 ? -5.439 -0.908 6.387 1.00 74.19 284 THR A C 1
ATOM 2086 O O . THR A 1 284 ? -5.080 -0.430 5.309 1.00 74.19 284 THR A O 1
ATOM 2089 N N . GLY A 1 285 ? -4.661 -1.722 7.111 1.00 69.00 285 GLY A N 1
ATOM 2090 C CA . GLY A 1 285 ? -3.307 -2.117 6.735 1.00 69.00 285 GLY A CA 1
ATOM 2091 C C . GLY A 1 285 ? -2.280 -0.990 6.866 1.00 69.00 285 GLY A C 1
ATOM 2092 O O . GLY A 1 285 ? -1.126 -1.177 6.489 1.00 69.00 285 GLY A O 1
ATOM 2093 N N . GLY A 1 286 ? -2.670 0.175 7.401 1.00 78.12 286 GLY A N 1
ATOM 2094 C CA . GLY A 1 286 ? -1.807 1.350 7.475 1.00 78.12 286 GLY A CA 1
ATOM 2095 C C . GLY A 1 286 ? -2.227 2.356 8.544 1.00 78.12 286 GLY A C 1
ATOM 2096 O O . GLY A 1 286 ? -3.357 2.844 8.567 1.00 78.12 286 GLY A O 1
ATOM 2097 N N . SER A 1 287 ? -1.270 2.742 9.391 1.00 83.75 287 SER A N 1
ATOM 2098 C CA . SER A 1 287 ? -1.483 3.690 10.493 1.00 83.75 287 SER A CA 1
ATOM 2099 C C . SER A 1 287 ? -1.984 5.058 10.018 1.00 83.75 287 SER A C 1
ATOM 2101 O O . SER A 1 287 ? -2.872 5.633 10.642 1.00 83.75 287 SER A O 1
ATOM 2103 N N . GLY A 1 288 ? -1.480 5.565 8.887 1.00 79.25 288 GLY A N 1
ATOM 2104 C CA . GLY A 1 288 ? -1.907 6.849 8.320 1.00 79.25 288 GLY A CA 1
ATOM 2105 C C . GLY A 1 288 ? -3.387 6.873 7.927 1.00 79.25 288 GLY A C 1
ATOM 2106 O O . GLY A 1 288 ? -4.085 7.844 8.215 1.00 79.25 288 GLY A O 1
ATOM 2107 N N . VAL A 1 289 ? -3.892 5.784 7.337 1.00 76.75 289 VAL A N 1
ATOM 2108 C CA . VAL A 1 289 ? -5.312 5.657 6.969 1.00 76.75 289 VAL A CA 1
ATOM 2109 C C . VAL A 1 289 ? -6.182 5.626 8.221 1.00 76.75 289 VAL A C 1
ATOM 2111 O O . VAL A 1 289 ? -7.182 6.336 8.286 1.00 76.75 289 VAL A O 1
ATOM 2114 N N . THR A 1 290 ? -5.770 4.877 9.246 1.00 86.62 290 THR A N 1
ATOM 2115 C CA . THR A 1 290 ? -6.463 4.839 10.541 1.00 86.62 290 THR A CA 1
ATOM 2116 C C . THR A 1 290 ? -6.512 6.208 11.209 1.00 86.62 290 THR A C 1
ATOM 2118 O O . THR A 1 290 ? -7.561 6.599 11.713 1.00 86.62 290 THR A O 1
ATOM 2121 N N . ILE A 1 291 ? -5.417 6.972 11.181 1.00 88.38 291 ILE A N 1
ATOM 2122 C CA . ILE A 1 291 ? -5.374 8.323 11.756 1.00 88.38 291 ILE A CA 1
ATOM 2123 C C . ILE A 1 291 ? -6.340 9.254 11.018 1.00 88.38 291 ILE A C 1
ATOM 2125 O O . ILE A 1 291 ? -7.086 9.990 11.661 1.00 88.38 291 ILE A O 1
ATOM 2129 N N . LEU A 1 292 ? -6.372 9.208 9.683 1.00 81.94 292 LEU A N 1
ATOM 2130 C CA . LEU A 1 292 ? -7.306 10.014 8.890 1.00 81.94 292 LEU A CA 1
ATOM 2131 C C . LEU A 1 292 ? -8.769 9.612 9.127 1.00 81.94 292 LEU A C 1
ATOM 2133 O O . LEU A 1 292 ? -9.644 10.473 9.132 1.00 81.94 292 LEU A O 1
ATOM 2137 N N . ALA A 1 293 ? -9.024 8.322 9.342 1.00 80.31 293 ALA A N 1
ATOM 2138 C CA . ALA A 1 293 ? -10.352 7.774 9.591 1.00 80.31 293 ALA A CA 1
ATOM 2139 C C . ALA A 1 293 ? -10.876 8.108 10.994 1.00 80.31 293 ALA A C 1
ATOM 2141 O O . ALA A 1 293 ? -11.969 8.644 11.163 1.00 80.31 293 ALA A O 1
ATOM 2142 N N . LEU A 1 294 ? -10.086 7.778 12.015 1.00 86.44 294 LEU A N 1
ATOM 2143 C CA . LEU A 1 294 ? -10.502 7.811 13.411 1.00 86.44 294 LEU A CA 1
ATOM 2144 C C . LEU A 1 294 ? -10.100 9.095 14.127 1.00 86.44 294 LEU A C 1
ATOM 2146 O O . LEU A 1 294 ? -10.701 9.423 15.146 1.00 86.44 294 LEU A O 1
ATOM 2150 N N . GLY A 1 295 ? -9.115 9.844 13.629 1.00 86.50 295 GLY A N 1
ATOM 2151 C CA . GLY A 1 295 ? -8.581 11.023 14.314 1.00 86.50 295 GLY A CA 1
ATOM 2152 C C . GLY A 1 295 ? -9.649 12.080 14.598 1.00 86.50 295 GLY A C 1
ATOM 2153 O O . GLY A 1 295 ? -9.730 12.586 15.718 1.00 86.50 295 GLY A O 1
ATOM 2154 N N . GLY A 1 296 ? -10.530 12.343 13.626 1.00 84.88 296 GLY A N 1
ATOM 2155 C CA . GLY A 1 296 ? -11.643 13.289 13.773 1.00 84.88 296 GLY A CA 1
ATOM 2156 C C . GLY A 1 296 ? -12.719 12.855 14.776 1.00 84.88 296 GLY A C 1
ATOM 2157 O O . GLY A 1 296 ? -13.460 13.699 15.271 1.00 84.88 296 GLY A O 1
ATOM 2158 N N . LEU A 1 297 ? -12.789 11.564 15.108 1.00 85.69 297 LEU A N 1
ATOM 2159 C CA . LEU A 1 297 ? -13.693 11.009 16.117 1.00 85.69 297 LEU A CA 1
ATOM 2160 C C . LEU A 1 297 ? -13.011 10.934 17.490 1.00 85.69 297 LEU A C 1
ATOM 2162 O O . LEU A 1 297 ? -13.551 11.403 18.489 1.00 85.69 297 LEU A O 1
ATOM 2166 N N . LEU A 1 298 ? -11.811 10.357 17.542 1.00 88.69 298 LEU A N 1
ATOM 2167 C CA . LEU A 1 298 ? -11.109 10.028 18.778 1.00 88.69 298 LEU A CA 1
ATOM 2168 C C . LEU A 1 298 ? -10.512 11.246 19.472 1.00 88.69 298 LEU A C 1
ATOM 2170 O O . LEU A 1 298 ? -10.568 11.319 20.697 1.00 88.69 298 LEU A O 1
ATOM 2174 N N . LEU A 1 299 ? -9.976 12.220 18.732 1.00 90.06 299 LEU A N 1
ATOM 2175 C CA . LEU A 1 299 ? -9.380 13.402 19.354 1.00 90.06 299 LEU A CA 1
ATOM 2176 C C . LEU A 1 299 ? -10.432 14.246 20.105 1.00 90.06 299 LEU A C 1
ATOM 2178 O O . LEU A 1 299 ? -10.199 14.564 21.277 1.00 90.06 299 LEU A O 1
ATOM 2182 N N . PRO A 1 300 ? -11.623 14.537 19.538 1.00 86.38 300 PRO A N 1
ATOM 2183 C CA . PRO A 1 300 ? -12.706 15.169 20.293 1.00 86.38 300 PRO A CA 1
ATOM 2184 C C . PRO A 1 300 ? -13.198 14.340 21.485 1.00 86.38 300 PRO A C 1
ATOM 2186 O O . PRO A 1 300 ? -13.569 14.909 22.508 1.00 86.38 300 PRO A O 1
ATOM 2189 N N . LEU A 1 301 ? -13.217 13.006 21.384 1.00 84.44 301 LEU A N 1
ATOM 2190 C CA . LEU A 1 301 ? -13.614 12.138 22.500 1.00 84.44 301 LEU A CA 1
ATOM 2191 C C . LEU A 1 301 ? -12.597 12.182 23.651 1.00 84.44 301 LEU A C 1
ATOM 2193 O O . LEU A 1 301 ? -12.988 12.354 24.803 1.00 84.44 301 LEU A O 1
ATOM 2197 N N . LEU A 1 302 ? -11.301 12.099 23.347 1.00 88.19 302 LEU A N 1
ATOM 2198 C CA . LEU A 1 302 ? -10.219 12.155 24.335 1.00 88.19 302 LEU A CA 1
ATOM 2199 C C . LEU A 1 302 ? -10.135 13.526 25.015 1.00 88.19 302 LEU A C 1
ATOM 2201 O O . LEU A 1 302 ? -9.984 13.610 26.233 1.00 88.19 302 LEU A O 1
ATOM 2205 N N . THR A 1 303 ? -10.278 14.606 24.247 1.00 87.75 303 THR A N 1
ATOM 2206 C CA . THR A 1 303 ? -10.283 15.975 24.789 1.00 87.75 303 THR A CA 1
ATOM 2207 C C . THR A 1 303 ? -11.498 16.236 25.679 1.00 87.75 303 THR A C 1
ATOM 2209 O O . THR A 1 303 ? -11.341 16.798 26.761 1.00 87.75 303 THR A O 1
ATOM 2212 N N . LYS A 1 304 ? -12.691 15.745 25.310 1.00 83.00 304 LYS A N 1
ATOM 2213 C CA . LYS A 1 304 ? -13.881 15.775 26.185 1.00 83.00 304 LYS A CA 1
ATOM 2214 C C . LYS A 1 304 ? -13.704 14.954 27.462 1.00 83.00 304 LYS A C 1
ATOM 2216 O O . LYS A 1 304 ? -14.232 15.341 28.497 1.00 83.00 304 LYS A O 1
ATOM 2221 N N . ALA A 1 305 ? -12.948 13.860 27.403 1.00 80.12 305 ALA A N 1
ATOM 2222 C CA . ALA A 1 305 ? -12.583 13.070 28.576 1.00 80.12 305 ALA A CA 1
ATOM 2223 C C . ALA A 1 305 ? -11.510 13.744 29.460 1.00 80.12 305 ALA A C 1
ATOM 2225 O O . ALA A 1 305 ? -11.216 13.247 30.542 1.00 80.12 305 ALA A O 1
ATOM 2226 N N . GLY A 1 306 ? -10.926 14.870 29.032 1.00 81.19 306 GLY A N 1
ATOM 2227 C CA . GLY A 1 306 ? -9.952 15.644 29.809 1.00 81.19 306 GLY A CA 1
ATOM 2228 C C . GLY A 1 306 ? -8.486 15.439 29.417 1.00 81.19 306 GLY A C 1
ATOM 2229 O O . GLY A 1 306 ? -7.604 15.966 30.100 1.00 81.19 306 GLY A O 1
ATOM 2230 N N . PHE A 1 307 ? -8.191 14.709 28.331 1.00 84.38 307 PHE A N 1
ATOM 2231 C CA . PHE A 1 307 ? -6.824 14.629 27.810 1.00 84.38 307 PHE A CA 1
ATOM 2232 C C . PHE A 1 307 ? -6.406 15.950 27.153 1.00 84.38 307 PHE A C 1
ATOM 2234 O O . PHE A 1 307 ? -7.157 16.488 26.336 1.00 84.38 307 PHE A O 1
ATOM 2241 N N . PRO A 1 308 ? -5.186 16.452 27.424 1.00 87.94 308 PRO A N 1
ATOM 2242 C CA . PRO A 1 308 ? -4.644 17.555 26.648 1.00 87.94 308 PRO A CA 1
ATOM 2243 C C . PRO A 1 308 ? -4.471 17.111 25.193 1.00 87.94 308 PRO A C 1
ATOM 2245 O O . PRO A 1 308 ? -4.047 15.985 24.925 1.00 87.94 308 PRO A O 1
ATOM 2248 N N . GLU A 1 309 ? -4.772 18.010 24.258 1.00 89.69 309 GLU A N 1
ATOM 2249 C CA . GLU A 1 309 ? -4.822 17.723 22.820 1.00 89.69 309 GLU A CA 1
ATOM 2250 C C . GLU A 1 309 ? -3.552 17.024 22.312 1.00 89.69 309 GLU A C 1
ATOM 2252 O O . GLU A 1 309 ? -3.638 15.990 21.656 1.00 89.69 309 GLU A O 1
ATOM 2257 N N . GLN A 1 310 ? -2.371 17.505 22.714 1.00 90.19 310 GLN A N 1
ATOM 2258 C CA . GLN A 1 310 ? -1.087 16.904 22.337 1.00 90.19 310 GLN A CA 1
ATOM 2259 C C . GLN A 1 310 ? -0.941 15.446 22.803 1.00 90.19 310 GLN A C 1
ATOM 2261 O O . GLN A 1 310 ? -0.435 14.620 22.045 1.00 90.19 310 GLN A O 1
ATOM 2266 N N . ARG A 1 311 ? -1.419 15.102 24.013 1.00 89.69 311 ARG A N 1
ATOM 2267 C CA . ARG A 1 311 ? -1.429 13.701 24.481 1.00 89.69 311 ARG A CA 1
ATOM 2268 C C . ARG A 1 311 ? -2.456 12.861 23.728 1.00 89.69 311 ARG A C 1
ATOM 2270 O O . ARG A 1 311 ? -2.222 11.679 23.502 1.00 89.69 311 ARG A O 1
ATOM 2277 N N . GLY A 1 312 ? -3.591 13.449 23.351 1.00 90.69 312 GLY A N 1
ATOM 2278 C CA . GLY A 1 312 ? -4.578 12.778 22.507 1.00 90.69 312 GLY A CA 1
ATOM 2279 C C . GLY A 1 312 ? -3.996 12.425 21.137 1.00 90.69 312 GLY A C 1
ATOM 2280 O O . GLY A 1 312 ? -4.090 11.279 20.702 1.00 90.69 312 GLY A O 1
ATOM 2281 N N . ILE A 1 313 ? -3.316 13.382 20.498 1.00 92.62 313 ILE A N 1
ATOM 2282 C CA . ILE A 1 313 ? -2.633 13.189 19.212 1.00 92.62 313 ILE A CA 1
ATOM 2283 C C . ILE A 1 313 ? -1.547 12.115 19.334 1.00 92.62 313 ILE A C 1
ATOM 2285 O O . ILE A 1 313 ? -1.493 11.214 18.494 1.00 92.62 313 ILE A O 1
ATOM 2289 N N . SER A 1 314 ? -0.712 12.160 20.378 1.00 92.44 314 SER A N 1
ATOM 2290 C CA . SER A 1 314 ? 0.337 11.152 20.572 1.00 92.44 314 SER A CA 1
ATOM 2291 C C . SER A 1 314 ? -0.238 9.756 20.807 1.00 92.44 314 SER A C 1
ATOM 2293 O O . SER A 1 314 ? 0.275 8.794 20.242 1.00 92.44 314 SER A O 1
ATOM 2295 N N . LEU A 1 315 ? -1.323 9.630 21.582 1.00 93.19 315 LEU A N 1
ATOM 2296 C CA . LEU A 1 315 ? -1.983 8.346 21.819 1.00 93.19 315 LEU A CA 1
ATOM 2297 C C . LEU A 1 315 ? -2.539 7.759 20.522 1.00 93.19 315 LEU A C 1
ATOM 2299 O O . LEU A 1 315 ? -2.249 6.609 20.205 1.00 93.19 315 LEU A O 1
ATOM 2303 N N . VAL A 1 316 ? -3.308 8.548 19.765 1.00 92.81 316 VAL A N 1
ATOM 2304 C CA . VAL A 1 316 ? -3.916 8.102 18.502 1.00 92.81 316 VAL A CA 1
ATOM 2305 C C . VAL A 1 316 ? -2.837 7.718 17.493 1.00 92.81 316 VAL A C 1
ATOM 2307 O O . VAL A 1 316 ? -2.947 6.668 16.864 1.00 92.81 316 VAL A O 1
ATOM 2310 N N . THR A 1 317 ? -1.773 8.517 17.377 1.00 92.19 317 THR A N 1
ATOM 2311 C CA . THR A 1 317 ? -0.671 8.256 16.440 1.00 92.19 317 THR A CA 1
ATOM 2312 C C . THR A 1 317 ? 0.074 6.970 16.800 1.00 92.19 317 THR A C 1
ATOM 2314 O O . THR A 1 317 ? 0.239 6.100 15.946 1.00 92.19 317 THR A O 1
ATOM 2317 N N . SER A 1 318 ? 0.467 6.807 18.067 1.00 93.56 318 SER A N 1
ATOM 2318 C CA . SER A 1 318 ? 1.203 5.623 18.519 1.00 93.56 318 SER A CA 1
ATOM 2319 C C . SER A 1 318 ? 0.346 4.360 18.485 1.00 93.56 318 SER A C 1
ATOM 2321 O O . SER A 1 318 ? 0.794 3.341 17.970 1.00 93.56 318 SER A O 1
ATOM 2323 N N . ALA A 1 319 ? -0.898 4.412 18.972 1.00 93.44 319 ALA A N 1
ATOM 2324 C CA . ALA A 1 319 ? -1.791 3.253 18.974 1.00 93.44 319 ALA A CA 1
ATOM 2325 C C . ALA A 1 319 ? -2.127 2.782 17.552 1.00 93.44 319 ALA A C 1
ATOM 2327 O O . ALA A 1 319 ? -2.173 1.583 17.291 1.00 93.44 319 ALA A O 1
ATOM 2328 N N . SER A 1 320 ? -2.285 3.715 16.607 1.00 91.56 320 SER A N 1
ATOM 2329 C CA . SER A 1 320 ? -2.529 3.367 15.203 1.00 91.56 320 SER A CA 1
ATOM 2330 C C . SER A 1 320 ? -1.359 2.612 14.571 1.00 91.56 320 SER A C 1
ATOM 2332 O O . SER A 1 320 ? -1.587 1.882 13.617 1.00 91.56 320 SER A O 1
ATOM 2334 N N . ALA A 1 321 ? -0.123 2.749 15.063 1.00 90.56 321 ALA A N 1
ATOM 2335 C CA . ALA A 1 321 ? 1.018 1.982 14.557 1.00 90.56 321 ALA A CA 1
ATOM 2336 C C . ALA A 1 321 ? 1.028 0.524 15.053 1.00 90.56 321 ALA A C 1
ATOM 2338 O O . ALA A 1 321 ? 1.501 -0.361 14.345 1.00 90.56 321 ALA A O 1
ATOM 2339 N N . LEU A 1 322 ? 0.480 0.256 16.243 1.00 91.62 322 LEU A N 1
ATOM 2340 C CA . LEU A 1 322 ? 0.543 -1.063 16.887 1.00 91.62 322 LEU A CA 1
ATOM 2341 C C . LEU A 1 322 ? -0.362 -2.108 16.231 1.00 91.62 322 LEU A C 1
ATOM 2343 O O . LEU A 1 322 ? -0.074 -3.302 16.272 1.00 91.62 322 LEU A O 1
ATOM 2347 N N . GLY A 1 323 ? -1.439 -1.664 15.583 1.00 87.25 323 GLY A N 1
ATOM 2348 C CA . GLY A 1 323 ? -2.383 -2.553 14.909 1.00 87.25 323 GLY A CA 1
ATOM 2349 C C . GLY A 1 323 ? -1.831 -3.313 13.706 1.00 87.25 323 GLY A C 1
ATOM 2350 O O . GLY A 1 323 ? -2.464 -4.253 13.240 1.00 87.25 323 GLY A O 1
ATOM 2351 N N . VAL A 1 324 ? -0.636 -2.950 13.231 1.00 88.50 324 VAL A N 1
ATOM 2352 C CA . VAL A 1 324 ? 0.078 -3.646 12.150 1.00 88.50 324 VAL A CA 1
ATOM 2353 C C . VAL A 1 324 ? 0.420 -5.101 12.509 1.00 88.50 324 VAL A C 1
ATOM 2355 O O . VAL A 1 324 ? 0.721 -5.889 11.624 1.00 88.50 324 VAL A O 1
ATOM 2358 N N . LEU A 1 325 ? 0.365 -5.469 13.792 1.00 88.62 325 LEU A N 1
ATOM 2359 C CA . LEU A 1 325 ? 0.619 -6.832 14.267 1.00 88.62 325 LEU A CA 1
ATOM 2360 C C . LEU A 1 325 ? -0.656 -7.672 14.453 1.00 88.62 325 LEU A C 1
ATOM 2362 O O . LEU A 1 325 ? -0.565 -8.867 14.717 1.00 88.62 325 LEU A O 1
ATOM 2366 N N . LEU A 1 326 ? -1.844 -7.071 14.352 1.00 88.31 326 LEU A N 1
ATOM 2367 C CA . LEU A 1 326 ? -3.116 -7.772 14.545 1.00 88.31 326 LEU A CA 1
ATOM 2368 C C . LEU A 1 326 ? -3.614 -8.347 13.217 1.00 88.31 326 LEU A C 1
ATOM 2370 O O . LEU A 1 326 ? -3.528 -7.688 12.187 1.00 88.31 326 LEU A O 1
ATOM 2374 N N . ALA A 1 327 ? -4.163 -9.558 13.209 1.00 83.31 327 ALA A N 1
ATOM 2375 C CA . ALA A 1 327 ? -4.822 -10.100 12.019 1.00 83.31 327 ALA A CA 1
ATOM 2376 C C . ALA A 1 327 ? -6.116 -9.311 11.707 1.00 83.31 327 ALA A C 1
ATOM 2378 O O . ALA A 1 327 ? -6.813 -8.931 12.655 1.00 83.31 327 ALA A O 1
ATOM 2379 N N . PRO A 1 328 ? -6.483 -9.076 10.428 1.00 79.25 328 PRO A N 1
ATOM 2380 C CA . PRO A 1 328 ? -5.857 -9.498 9.163 1.00 79.25 328 PRO A CA 1
ATOM 2381 C C . PRO A 1 328 ? -4.894 -8.441 8.561 1.00 79.25 328 PRO A C 1
ATOM 2383 O O . PRO A 1 328 ? -5.060 -8.008 7.422 1.00 79.25 328 PRO A O 1
ATOM 2386 N N . SER A 1 329 ? -3.885 -7.988 9.311 1.00 81.25 329 SER A N 1
ATOM 2387 C CA . SER A 1 329 ? -2.989 -6.920 8.847 1.00 81.25 329 SER A CA 1
ATOM 2388 C C . SER A 1 329 ? -2.102 -7.306 7.657 1.00 81.25 329 SER A C 1
ATOM 2390 O O . SER A 1 329 ? -1.346 -8.278 7.649 1.00 81.25 329 SER A O 1
ATOM 2392 N N . VAL A 1 330 ? -2.134 -6.417 6.672 1.00 74.75 330 VAL A N 1
ATOM 2393 C CA . VAL A 1 330 ? -1.340 -6.404 5.439 1.00 74.75 330 VAL A CA 1
ATOM 2394 C C . VAL A 1 330 ? 0.171 -6.616 5.675 1.00 74.75 330 VAL A C 1
ATOM 2396 O O . VAL A 1 330 ? 0.739 -7.506 5.036 1.00 74.75 330 VAL A O 1
ATOM 2399 N N . PRO A 1 331 ? 0.863 -5.885 6.579 1.00 80.75 331 PRO A N 1
ATOM 2400 C CA . PRO A 1 331 ? 2.310 -6.066 6.739 1.00 80.75 331 PRO A CA 1
ATOM 2401 C C . PRO A 1 331 ? 2.697 -7.410 7.363 1.00 80.75 331 PRO A C 1
ATOM 2403 O O . PRO A 1 331 ? 3.743 -7.960 7.022 1.00 80.75 331 PRO A O 1
ATOM 2406 N N . LEU A 1 332 ? 1.849 -7.968 8.233 1.00 85.12 332 LEU A N 1
ATOM 2407 C CA . LEU A 1 332 ? 2.070 -9.286 8.824 1.00 85.12 332 LEU A CA 1
ATOM 2408 C C . LEU A 1 332 ? 1.956 -10.395 7.767 1.00 85.12 332 LEU A C 1
ATOM 2410 O O . LEU A 1 332 ? 2.785 -11.303 7.740 1.00 85.12 332 LEU A O 1
ATOM 2414 N N . ILE A 1 333 ? 0.984 -10.280 6.852 1.00 80.56 333 ILE A N 1
ATOM 2415 C CA . ILE A 1 333 ? 0.850 -11.175 5.691 1.00 80.56 333 ILE A CA 1
ATOM 2416 C C . ILE A 1 333 ? 2.108 -11.096 4.815 1.00 80.56 333 ILE A C 1
ATOM 2418 O O . ILE A 1 333 ? 2.678 -12.127 4.466 1.00 80.56 333 ILE A O 1
ATOM 2422 N N . MET A 1 334 ? 2.586 -9.884 4.508 1.00 77.44 334 MET A N 1
ATOM 2423 C CA . MET A 1 334 ? 3.809 -9.690 3.718 1.00 77.44 334 MET A CA 1
ATOM 2424 C C . MET A 1 334 ? 5.041 -10.314 4.357 1.00 77.44 334 MET A C 1
ATOM 2426 O O . MET A 1 334 ? 5.812 -10.988 3.674 1.00 77.44 334 MET A O 1
ATOM 2430 N N . TYR A 1 335 ? 5.210 -10.137 5.667 1.00 85.56 335 TYR A N 1
ATOM 2431 C CA . TYR A 1 335 ? 6.298 -10.783 6.384 1.00 85.56 335 TYR A CA 1
ATOM 2432 C C . TYR A 1 335 ? 6.216 -12.307 6.266 1.00 85.56 335 TYR A C 1
ATOM 2434 O O . TYR A 1 335 ? 7.222 -12.941 5.956 1.00 85.56 335 TYR A O 1
ATOM 2442 N N . ALA A 1 336 ? 5.023 -12.888 6.435 1.00 84.38 336 ALA A N 1
ATOM 2443 C CA . ALA A 1 336 ? 4.822 -14.329 6.314 1.00 84.38 336 ALA A CA 1
ATOM 2444 C C . ALA A 1 336 ? 5.246 -14.865 4.934 1.00 84.38 336 ALA A C 1
ATOM 2446 O O . ALA A 1 336 ? 5.924 -15.886 4.839 1.00 84.38 336 ALA A O 1
ATOM 2447 N N . ILE A 1 337 ? 4.919 -14.134 3.867 1.00 77.62 337 ILE A N 1
ATOM 2448 C CA . ILE A 1 337 ? 5.261 -14.509 2.489 1.00 77.62 337 ILE A CA 1
ATOM 2449 C C . ILE A 1 337 ? 6.765 -14.415 2.238 1.00 77.62 337 ILE A C 1
ATOM 2451 O O . ILE A 1 337 ? 7.357 -15.356 1.712 1.00 77.62 337 ILE A O 1
ATOM 2455 N N . ILE A 1 338 ? 7.394 -13.305 2.632 1.00 80.88 338 ILE A N 1
ATOM 2456 C CA . ILE A 1 338 ? 8.833 -13.090 2.422 1.00 80.88 338 ILE A CA 1
ATOM 2457 C C . ILE A 1 338 ? 9.647 -14.097 3.240 1.00 80.88 338 ILE A C 1
ATOM 2459 O O . ILE A 1 338 ? 10.576 -14.712 2.720 1.00 80.88 338 ILE A O 1
ATOM 2463 N N . ALA A 1 339 ? 9.273 -14.309 4.503 1.00 87.62 339 ALA A N 1
ATOM 2464 C CA . ALA A 1 339 ? 9.922 -15.269 5.391 1.00 87.62 339 ALA A CA 1
ATOM 2465 C C . ALA A 1 339 ? 9.544 -16.732 5.088 1.00 87.62 339 ALA A C 1
ATOM 2467 O O . ALA A 1 339 ? 10.080 -17.633 5.728 1.00 87.62 339 ALA A O 1
ATOM 2468 N N . ARG A 1 340 ? 8.645 -16.978 4.119 1.00 83.75 340 ARG A N 1
ATOM 2469 C CA . ARG A 1 340 ? 8.146 -18.308 3.722 1.00 83.75 340 ARG A CA 1
ATOM 2470 C C . ARG A 1 340 ? 7.598 -19.126 4.894 1.00 83.75 340 ARG A C 1
ATOM 2472 O O . ARG A 1 340 ? 7.838 -20.325 5.006 1.00 83.75 340 ARG A O 1
ATOM 2479 N N . VAL A 1 341 ? 6.848 -18.468 5.768 1.00 89.56 341 VAL A N 1
ATOM 2480 C CA . VAL A 1 341 ? 6.207 -19.071 6.939 1.00 89.56 341 VAL A CA 1
ATOM 2481 C C . VAL A 1 341 ? 4.687 -19.033 6.798 1.00 89.56 341 VAL A C 1
ATOM 2483 O O . VAL A 1 341 ? 4.150 -18.110 6.182 1.00 89.56 341 VAL A O 1
ATOM 2486 N N . PRO A 1 342 ? 3.963 -20.016 7.359 1.00 86.12 342 PRO A N 1
ATOM 2487 C CA . PRO A 1 342 ? 2.509 -20.049 7.258 1.00 86.12 342 PRO A CA 1
ATOM 2488 C C . PRO A 1 342 ? 1.844 -18.776 7.815 1.00 86.12 342 PRO A C 1
ATOM 2490 O O . PRO A 1 342 ? 2.187 -18.280 8.887 1.00 86.12 342 PRO A O 1
ATOM 2493 N N . ILE A 1 343 ? 0.855 -18.237 7.098 1.00 83.62 343 ILE A N 1
ATOM 2494 C CA . ILE A 1 343 ? 0.176 -16.984 7.485 1.00 83.62 343 ILE A CA 1
ATOM 2495 C C . ILE A 1 343 ? -0.593 -17.157 8.804 1.00 83.62 343 ILE A C 1
ATOM 2497 O O . ILE A 1 343 ? -0.597 -16.270 9.655 1.00 83.62 343 ILE A O 1
ATOM 2501 N N . ASN A 1 344 ? -1.213 -18.321 9.002 1.00 82.19 344 ASN A N 1
ATOM 2502 C CA . ASN A 1 344 ? -1.964 -18.657 10.211 1.00 82.19 344 ASN A CA 1
ATOM 2503 C C . ASN A 1 344 ? -1.088 -18.648 11.477 1.00 82.19 344 ASN A C 1
ATOM 2505 O O . ASN A 1 344 ? -1.518 -18.138 12.513 1.00 82.19 344 ASN A O 1
ATOM 2509 N N . THR A 1 345 ? 0.144 -19.161 11.401 1.00 87.88 345 THR A N 1
ATOM 2510 C CA . THR A 1 345 ? 1.079 -19.140 12.532 1.00 87.88 345 THR A CA 1
ATOM 2511 C C . THR A 1 345 ? 1.514 -17.715 12.835 1.00 87.88 345 THR A C 1
ATOM 2513 O O . THR A 1 345 ? 1.555 -17.338 14.004 1.00 87.88 345 THR A O 1
ATOM 2516 N N . MET A 1 346 ? 1.735 -16.890 11.807 1.00 88.38 346 MET A N 1
ATOM 2517 C CA . MET A 1 346 ? 2.029 -15.466 11.979 1.00 88.38 346 MET A CA 1
ATOM 2518 C C . MET A 1 346 ? 0.872 -14.688 12.603 1.00 88.38 346 MET A C 1
ATOM 2520 O O . MET A 1 346 ? 1.102 -13.868 13.490 1.00 88.38 346 MET A O 1
ATOM 2524 N N . PHE A 1 347 ? -0.372 -14.972 12.213 1.00 86.56 347 PHE A N 1
ATOM 2525 C CA . PHE A 1 347 ? -1.557 -14.348 12.808 1.00 86.56 347 PHE A CA 1
ATOM 2526 C C . PHE A 1 347 ? -1.670 -14.636 14.300 1.00 86.56 347 PHE A C 1
ATOM 2528 O O . PHE A 1 347 ? -1.919 -13.716 15.075 1.00 86.56 347 PHE A O 1
ATOM 2535 N N . LEU A 1 348 ? -1.436 -15.884 14.713 1.00 88.44 348 LEU A N 1
ATOM 2536 C CA . LEU A 1 348 ? -1.434 -16.240 16.128 1.00 88.44 348 LEU A CA 1
ATOM 2537 C C . LEU A 1 348 ? -0.227 -15.634 16.863 1.00 88.44 348 LEU A C 1
ATOM 2539 O O . LEU A 1 348 ? -0.380 -15.090 17.958 1.00 88.44 348 LEU A O 1
ATOM 2543 N N . ALA A 1 349 ? 0.956 -15.671 16.242 1.00 90.38 349 ALA A N 1
ATOM 2544 C CA . ALA A 1 349 ? 2.186 -15.119 16.803 1.00 90.38 349 ALA A CA 1
ATOM 2545 C C . ALA A 1 349 ? 2.122 -13.597 17.001 1.00 90.38 349 ALA A C 1
ATOM 2547 O O . ALA A 1 349 ? 2.750 -13.090 17.925 1.00 90.38 349 ALA A O 1
ATOM 2548 N N . GLY A 1 350 ? 1.351 -12.873 16.182 1.00 90.00 350 GLY A N 1
ATOM 2549 C CA . GLY A 1 350 ? 1.174 -11.421 16.271 1.00 90.00 350 GLY A CA 1
ATOM 2550 C C . GLY A 1 350 ? 0.309 -10.947 17.448 1.00 90.00 350 GLY A C 1
ATOM 2551 O O . GLY A 1 350 ? 0.491 -9.827 17.928 1.00 90.00 350 GLY A O 1
ATOM 2552 N N . VAL A 1 351 ? -0.586 -11.791 17.981 1.00 90.56 351 VAL A N 1
ATOM 2553 C CA . VAL A 1 351 ? -1.535 -11.391 19.042 1.00 90.56 351 VAL A CA 1
ATOM 2554 C C . VAL A 1 351 ? -0.818 -11.004 20.334 1.00 90.56 351 VAL A C 1
ATOM 2556 O O . VAL A 1 351 ? -1.061 -9.926 20.879 1.00 90.56 351 VAL A O 1
ATOM 2559 N N . LEU A 1 352 ? 0.079 -11.863 20.824 1.00 93.44 352 LEU A N 1
ATOM 2560 C CA . LEU A 1 352 ? 0.813 -11.622 22.067 1.00 93.44 352 LEU A CA 1
ATOM 2561 C C . LEU A 1 352 ? 1.650 -10.324 22.029 1.00 93.44 352 LEU A C 1
ATOM 2563 O O . LEU A 1 352 ? 1.474 -9.498 22.930 1.00 93.44 352 LEU A O 1
ATOM 2567 N N . PRO A 1 353 ? 2.519 -10.081 21.023 1.00 93.25 353 PRO A N 1
ATOM 2568 C CA . PRO A 1 353 ? 3.278 -8.840 20.944 1.00 93.25 353 PRO A CA 1
ATOM 2569 C C . PRO A 1 353 ? 2.369 -7.625 20.741 1.00 93.25 353 PRO A C 1
ATOM 2571 O O . PRO A 1 353 ? 2.625 -6.595 21.359 1.00 93.25 353 PRO A O 1
ATOM 2574 N N . ALA A 1 354 ? 1.275 -7.726 19.976 1.00 92.44 354 ALA A N 1
ATOM 2575 C CA . ALA A 1 354 ? 0.333 -6.618 19.816 1.00 92.44 354 ALA A CA 1
ATOM 2576 C C . ALA A 1 354 ? -0.299 -6.202 21.155 1.00 92.44 354 ALA A C 1
ATOM 2578 O O . ALA A 1 354 ? -0.260 -5.028 21.528 1.00 92.44 354 ALA A O 1
ATOM 2579 N N . VAL A 1 355 ? -0.832 -7.166 21.914 1.00 93.31 355 VAL A N 1
ATOM 2580 C CA . VAL A 1 355 ? -1.435 -6.915 23.233 1.00 93.31 355 VAL A CA 1
ATOM 2581 C C . VAL A 1 355 ? -0.399 -6.350 24.200 1.00 93.31 355 VAL A C 1
ATOM 2583 O O . VAL A 1 355 ? -0.675 -5.366 24.890 1.00 93.31 355 VAL A O 1
ATOM 2586 N N . LEU A 1 356 ? 0.811 -6.915 24.214 1.00 95.19 356 LEU A N 1
ATOM 2587 C CA . LEU A 1 356 ? 1.907 -6.435 25.051 1.00 95.19 356 LEU A CA 1
ATOM 2588 C C . LEU A 1 356 ? 2.287 -4.988 24.714 1.00 95.19 356 LEU A C 1
ATOM 2590 O O . LEU A 1 356 ? 2.452 -4.173 25.622 1.00 95.19 356 LEU A O 1
ATOM 2594 N N . MET A 1 357 ? 2.397 -4.641 23.430 1.00 95.06 357 MET A N 1
ATOM 2595 C CA . MET A 1 357 ? 2.735 -3.284 23.003 1.00 95.06 357 MET A CA 1
ATOM 2596 C C . MET A 1 357 ? 1.629 -2.282 23.344 1.00 95.06 357 MET A C 1
ATOM 2598 O O . MET A 1 357 ? 1.938 -1.186 23.810 1.00 95.06 357 MET A O 1
ATOM 2602 N N . VAL A 1 358 ? 0.353 -2.648 23.176 1.00 94.31 358 VAL A N 1
ATOM 2603 C CA . VAL A 1 358 ? -0.781 -1.788 23.561 1.00 94.31 358 VAL A CA 1
ATOM 2604 C C . VAL A 1 358 ? -0.809 -1.581 25.076 1.00 94.31 358 VAL A C 1
ATOM 2606 O O . VAL A 1 358 ? -0.954 -0.450 25.544 1.00 94.31 358 VAL A O 1
ATOM 2609 N N . ALA A 1 359 ? -0.599 -2.643 25.857 1.00 94.25 359 ALA A N 1
ATOM 2610 C CA . ALA A 1 359 ? -0.511 -2.552 27.311 1.00 94.25 359 ALA A CA 1
ATOM 2611 C C . ALA A 1 359 ? 0.671 -1.675 27.751 1.00 94.25 359 ALA A C 1
ATOM 2613 O O . ALA A 1 359 ? 0.509 -0.792 28.593 1.00 94.25 359 ALA A O 1
ATOM 2614 N N . CYS A 1 360 ? 1.844 -1.863 27.142 1.00 94.81 360 CYS A N 1
ATOM 2615 C CA . CYS A 1 360 ? 3.032 -1.056 27.401 1.00 94.81 360 CYS A CA 1
ATOM 2616 C C . CYS A 1 360 ? 2.787 0.421 27.063 1.00 94.81 360 CYS A C 1
ATOM 2618 O O . CYS A 1 360 ? 3.078 1.290 27.885 1.00 94.81 360 CYS A O 1
ATOM 2620 N N . LEU A 1 361 ? 2.163 0.718 25.918 1.00 94.50 361 LEU A N 1
ATOM 2621 C CA . LEU A 1 361 ? 1.787 2.078 25.535 1.00 94.50 361 LEU A CA 1
ATOM 2622 C C . LEU A 1 361 ? 0.900 2.729 26.602 1.00 94.50 361 LEU A C 1
ATOM 2624 O O . LEU A 1 361 ? 1.172 3.853 27.014 1.00 94.50 361 LEU A O 1
ATOM 2628 N N . LEU A 1 362 ? -0.127 2.029 27.085 1.00 92.88 362 LEU A N 1
ATOM 2629 C CA . LEU A 1 362 ? -1.060 2.561 28.080 1.00 92.88 362 LEU A CA 1
ATOM 2630 C C . LEU A 1 362 ? -0.419 2.735 29.469 1.00 92.88 362 LEU A C 1
ATOM 2632 O O . LEU A 1 362 ? -0.649 3.753 30.133 1.00 92.88 362 LEU A O 1
ATOM 2636 N N . LEU A 1 363 ? 0.383 1.760 29.908 1.00 92.44 363 LEU A N 1
ATOM 2637 C CA . LEU A 1 363 ? 1.006 1.722 31.236 1.00 92.44 363 LEU A CA 1
ATOM 2638 C C . LEU A 1 363 ? 2.235 2.632 31.324 1.00 92.44 363 LEU A C 1
ATOM 2640 O O . LEU A 1 363 ? 2.289 3.523 32.177 1.00 92.44 363 LEU A O 1
ATOM 2644 N N . VAL A 1 364 ? 3.211 2.422 30.438 1.00 90.81 364 VAL A N 1
ATOM 2645 C CA . VAL A 1 364 ? 4.485 3.159 30.407 1.00 90.81 364 VAL A CA 1
ATOM 2646 C C . VAL A 1 364 ? 4.279 4.561 29.848 1.00 90.81 364 VAL A C 1
ATOM 2648 O O . VAL A 1 364 ? 4.821 5.517 30.396 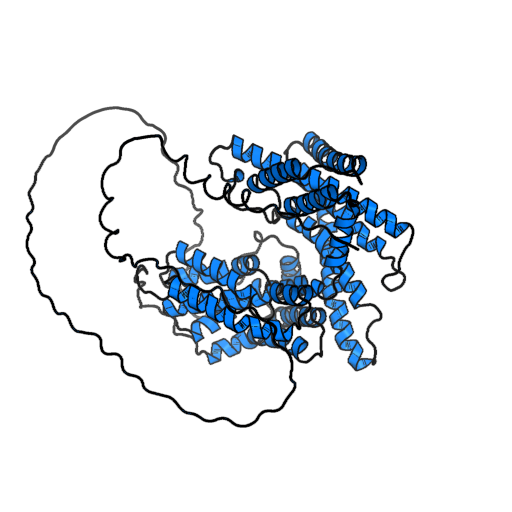1.00 90.81 364 VAL A O 1
ATOM 2651 N N . GLY A 1 365 ? 3.419 4.716 28.835 1.00 86.94 365 GLY A N 1
ATOM 2652 C CA . GLY A 1 365 ? 3.022 6.033 28.326 1.00 86.94 365 GLY A CA 1
ATOM 2653 C C . GLY A 1 365 ? 2.190 6.854 29.318 1.00 86.94 365 GLY A C 1
ATOM 2654 O O . GLY A 1 365 ? 1.950 8.038 29.093 1.00 86.94 365 GLY A O 1
ATOM 2655 N N . GLY A 1 366 ? 1.767 6.257 30.439 1.00 86.56 366 GLY A N 1
ATOM 2656 C CA . GLY A 1 366 ? 1.106 6.963 31.532 1.00 86.56 366 GLY A CA 1
ATOM 2657 C C . GLY A 1 366 ? -0.324 7.407 31.224 1.00 86.56 366 GLY A C 1
ATOM 2658 O O . GLY A 1 366 ? -0.872 8.204 31.981 1.00 86.56 366 GLY A O 1
ATOM 2659 N N . TYR A 1 367 ? -0.951 6.883 30.166 1.00 86.88 367 TYR A N 1
ATOM 2660 C CA . TYR A 1 367 ? -2.325 7.226 29.776 1.00 86.88 367 TYR A CA 1
ATOM 2661 C C . TYR A 1 367 ? -3.378 6.706 30.766 1.00 86.88 367 TYR A C 1
ATOM 2663 O O . TYR A 1 367 ? -4.492 7.217 30.812 1.00 86.88 367 TYR A O 1
ATOM 2671 N N . LEU A 1 368 ? -3.008 5.733 31.604 1.00 84.56 368 LEU A N 1
ATOM 2672 C CA . LEU A 1 368 ? -3.826 5.234 32.715 1.00 84.56 368 LEU A CA 1
ATOM 2673 C C . LEU A 1 368 ? -3.675 6.068 34.003 1.00 84.56 368 LEU A C 1
ATOM 2675 O O . LEU A 1 368 ? -4.454 5.907 34.944 1.00 84.56 368 LEU A O 1
ATOM 2679 N N . ARG A 1 369 ? -2.672 6.954 34.084 1.00 79.44 369 ARG A N 1
ATOM 2680 C CA . ARG A 1 369 ? -2.415 7.762 35.284 1.00 79.44 369 ARG A CA 1
ATOM 2681 C C . ARG A 1 369 ? -3.301 9.006 35.262 1.00 79.44 369 ARG A C 1
ATOM 2683 O O . ARG A 1 369 ? -3.277 9.771 34.308 1.00 79.44 369 ARG A O 1
ATOM 2690 N N . ARG A 1 370 ? -4.001 9.282 36.367 1.00 67.12 370 ARG A N 1
ATOM 2691 C CA . ARG A 1 370 ? -4.837 10.495 36.526 1.00 67.12 370 ARG A CA 1
ATOM 2692 C C . ARG A 1 370 ? -4.038 11.811 36.591 1.00 67.12 370 ARG A C 1
ATOM 2694 O O . ARG A 1 370 ? -4.628 12.885 36.594 1.00 67.12 370 ARG A O 1
ATOM 2701 N N . GLY A 1 371 ? -2.706 11.748 36.664 1.00 58.44 371 GLY A N 1
ATOM 2702 C CA . GLY A 1 371 ? -1.840 12.921 36.802 1.00 58.44 371 GLY A CA 1
ATOM 2703 C C . GLY A 1 371 ? -1.791 13.788 35.536 1.00 58.44 371 GLY A C 1
ATOM 2704 O O . GLY A 1 371 ? -1.331 13.341 34.481 1.00 58.44 371 GLY A O 1
ATOM 2705 N N . GLY A 1 372 ? -2.218 15.048 35.659 1.00 58.38 372 GLY A N 1
ATOM 2706 C CA . GLY A 1 372 ? -2.182 16.043 34.576 1.00 58.38 372 GLY A CA 1
ATOM 2707 C C . GLY A 1 372 ? -3.399 16.030 33.647 1.00 58.38 372 GLY A C 1
ATOM 2708 O O . GLY A 1 372 ? -3.336 16.599 32.561 1.00 58.38 372 GLY A O 1
ATOM 2709 N N . ILE A 1 373 ? -4.481 15.368 34.054 1.00 62.75 373 ILE A N 1
ATOM 2710 C CA . ILE A 1 373 ? -5.768 15.381 33.359 1.00 62.75 373 ILE A CA 1
ATOM 2711 C C . ILE A 1 373 ? -6.607 16.475 34.013 1.00 62.75 373 ILE A C 1
ATOM 2713 O O . ILE A 1 373 ? -6.774 16.469 35.235 1.00 62.75 373 ILE A O 1
ATOM 2717 N N . ALA A 1 374 ? -7.090 17.434 33.220 1.00 58.53 374 ALA A N 1
ATOM 2718 C CA . ALA A 1 374 ? -7.991 18.457 33.734 1.00 58.53 374 ALA A CA 1
ATOM 2719 C C . ALA A 1 374 ? -9.214 17.754 34.335 1.00 58.53 374 ALA A C 1
ATOM 2721 O O . ALA A 1 374 ? -9.781 16.857 33.712 1.00 58.53 374 ALA A O 1
ATOM 2722 N N . THR A 1 375 ? -9.598 18.117 35.558 1.00 54.06 375 THR A N 1
ATOM 2723 C CA . THR A 1 375 ? -10.807 17.605 36.206 1.00 54.06 375 THR A CA 1
ATOM 2724 C C . THR A 1 375 ? -12.019 18.101 35.424 1.00 54.06 375 THR A C 1
ATOM 2726 O O . THR A 1 375 ? -12.575 19.153 35.728 1.00 54.06 375 THR A O 1
ATOM 2729 N N . VAL A 1 376 ? -12.396 17.392 34.362 1.00 54.59 376 VAL A N 1
ATOM 2730 C CA . VAL A 1 376 ? -13.618 17.690 33.622 1.00 54.59 376 VAL A CA 1
ATOM 2731 C C . VAL A 1 376 ? -14.787 17.280 34.511 1.00 54.59 376 VAL A C 1
ATOM 2733 O O . VAL A 1 376 ? -14.824 16.161 35.026 1.00 54.59 376 VAL A O 1
ATOM 2736 N N . ASN A 1 377 ? -15.705 18.224 34.735 1.00 46.88 377 ASN A N 1
ATOM 2737 C CA . ASN A 1 377 ? -16.897 18.041 35.552 1.00 46.88 377 ASN A CA 1
ATOM 2738 C C . ASN A 1 377 ? -17.619 16.742 35.178 1.00 46.88 377 ASN A C 1
ATOM 2740 O O . ASN A 1 377 ? -18.048 16.545 34.042 1.00 46.88 377 ASN A O 1
ATOM 2744 N N . ARG A 1 378 ? -17.794 15.886 36.184 1.00 50.38 378 ARG A N 1
ATOM 2745 C CA . ARG A 1 378 ? -18.429 14.560 36.138 1.00 50.38 378 ARG A CA 1
ATOM 2746 C C . ARG A 1 378 ? -19.929 14.597 35.789 1.00 50.38 378 ARG A C 1
ATOM 2748 O O . ARG A 1 378 ? -20.592 13.569 35.767 1.00 50.38 378 ARG A O 1
ATOM 2755 N N . GLU A 1 379 ? -20.474 15.783 35.534 1.00 41.44 379 GLU A N 1
ATOM 2756 C CA . GLU A 1 379 ? -21.913 16.059 35.523 1.00 41.44 379 GLU A CA 1
ATOM 2757 C C . GLU A 1 379 ? -22.639 15.684 34.226 1.00 41.44 379 GLU A C 1
ATOM 2759 O O . GLU A 1 379 ? -23.865 15.710 34.176 1.00 41.44 379 GLU A O 1
ATOM 2764 N N . LYS A 1 380 ? -21.920 15.270 33.179 1.00 46.03 380 LYS A N 1
ATOM 2765 C CA . LYS A 1 380 ? -22.523 14.686 31.972 1.00 46.03 380 LYS A CA 1
ATOM 2766 C C . LYS A 1 380 ? -21.664 13.552 31.428 1.00 46.03 380 LYS A C 1
ATOM 2768 O O . LYS A 1 380 ? -21.282 13.577 30.261 1.00 46.03 380 LYS A O 1
ATOM 2773 N N . GLU A 1 381 ? -21.348 12.550 32.248 1.00 51.81 381 GLU A N 1
ATOM 2774 C CA . GLU A 1 381 ? -20.963 11.269 31.654 1.00 51.81 381 GLU A CA 1
ATOM 2775 C C . GLU A 1 381 ? -22.186 10.736 30.889 1.00 51.81 381 GLU A C 1
ATOM 2777 O O . GLU A 1 381 ? -23.240 10.523 31.501 1.00 51.81 381 GLU A O 1
ATOM 2782 N N . PRO A 1 382 ? -22.120 10.584 29.552 1.00 50.50 382 PRO A N 1
ATOM 2783 C CA . PRO A 1 382 ? -23.205 9.948 28.827 1.00 50.50 382 PRO A CA 1
ATOM 2784 C C . PRO A 1 382 ? -23.373 8.553 29.426 1.00 50.50 382 PRO A C 1
ATOM 2786 O O . PRO A 1 382 ? -22.402 7.799 29.492 1.00 50.50 382 PRO A O 1
ATOM 2789 N N . LYS A 1 383 ? -24.584 8.230 29.906 1.00 51.72 383 LYS A N 1
ATOM 2790 C CA . LYS A 1 383 ? -24.920 6.878 30.369 1.00 51.72 383 LYS A CA 1
ATOM 2791 C C . LYS A 1 383 ? -24.398 5.902 29.321 1.00 51.72 383 LYS A C 1
ATOM 2793 O O . LYS A 1 383 ? -24.838 5.970 28.172 1.00 51.72 383 LYS A O 1
ATOM 2798 N N . SER A 1 384 ? -23.437 5.061 29.711 1.00 55.22 384 SER A N 1
ATOM 2799 C CA . SER A 1 384 ? -22.905 4.014 28.845 1.00 55.22 384 SER A CA 1
ATOM 2800 C C . SER A 1 384 ? -24.097 3.265 28.257 1.00 55.22 384 SER A C 1
ATOM 2802 O O . SER A 1 384 ? -24.941 2.758 29.005 1.00 55.22 384 SER A O 1
ATOM 2804 N N . LYS A 1 385 ? -24.235 3.282 26.925 1.00 65.00 385 LYS A N 1
ATOM 2805 C CA . LYS A 1 385 ? -25.221 2.429 26.259 1.00 65.00 385 LYS A CA 1
ATOM 2806 C C . LYS A 1 385 ? -24.924 0.997 26.700 1.00 65.00 385 LYS A C 1
ATOM 2808 O O . LYS A 1 385 ? -23.761 0.631 26.853 1.00 65.00 385 LYS A O 1
ATOM 2813 N N . SER A 1 386 ? -25.959 0.187 26.913 1.00 81.25 386 SER A N 1
ATOM 2814 C CA . SER A 1 386 ? -25.751 -1.226 27.247 1.00 81.25 386 SER A CA 1
ATOM 2815 C C . SER A 1 386 ? -24.822 -1.853 26.205 1.00 81.25 386 SER A C 1
ATOM 2817 O O . SER A 1 386 ? -25.075 -1.704 25.005 1.00 81.25 386 SER A O 1
ATOM 2819 N N . LEU A 1 387 ? -23.765 -2.541 26.647 1.00 86.06 387 LEU A N 1
ATOM 2820 C CA . LEU A 1 387 ? -22.797 -3.194 25.760 1.00 86.06 387 LEU A CA 1
ATOM 2821 C C . LEU A 1 387 ? -23.504 -4.077 24.721 1.00 86.06 387 LEU A C 1
ATOM 2823 O O . LEU A 1 387 ? -23.142 -4.055 23.550 1.00 86.06 387 LEU A O 1
ATOM 2827 N N . GLY A 1 388 ? -24.581 -4.763 25.118 1.00 89.19 388 GLY A N 1
ATOM 2828 C CA . GLY A 1 388 ? -25.399 -5.564 24.205 1.00 89.19 388 GLY A CA 1
ATOM 2829 C C . GLY A 1 388 ? -26.052 -4.742 23.089 1.00 89.19 388 GLY A C 1
ATOM 2830 O O . GLY A 1 388 ? -26.065 -5.169 21.938 1.00 89.19 388 GLY A O 1
ATOM 2831 N N . SER A 1 389 ? -26.531 -3.530 23.391 1.00 87.69 389 SER A N 1
ATOM 2832 C CA . SER A 1 389 ? -27.092 -2.634 22.369 1.00 87.69 389 SER A CA 1
ATOM 2833 C C . SER A 1 389 ? -26.025 -2.119 21.400 1.00 87.69 389 SER A C 1
ATOM 2835 O O . SER A 1 389 ? -26.272 -2.064 20.197 1.00 87.69 389 SER A O 1
ATOM 2837 N N . ALA A 1 390 ? -24.823 -1.808 21.897 1.00 87.06 390 ALA A N 1
ATOM 2838 C CA . ALA A 1 390 ? -23.710 -1.371 21.060 1.00 87.06 390 ALA A CA 1
ATOM 2839 C C . ALA A 1 390 ? -23.220 -2.508 20.147 1.00 87.06 390 ALA A C 1
ATOM 2841 O O . ALA A 1 390 ? -23.051 -2.301 18.947 1.00 87.06 390 ALA A O 1
ATOM 2842 N N . LEU A 1 391 ? -23.079 -3.724 20.689 1.00 90.94 391 LEU A N 1
ATOM 2843 C CA . LEU A 1 391 ? -22.736 -4.926 19.923 1.00 90.94 391 LEU A CA 1
ATOM 2844 C C . LEU A 1 391 ? -23.770 -5.223 18.834 1.00 90.94 391 LEU A C 1
ATOM 2846 O O . LEU A 1 391 ? -23.400 -5.565 17.716 1.00 90.94 391 LEU A O 1
ATOM 2850 N N . TRP A 1 392 ? -25.062 -5.056 19.130 1.00 90.62 392 TRP A N 1
ATOM 2851 C CA . TRP A 1 392 ? -26.124 -5.282 18.150 1.00 90.62 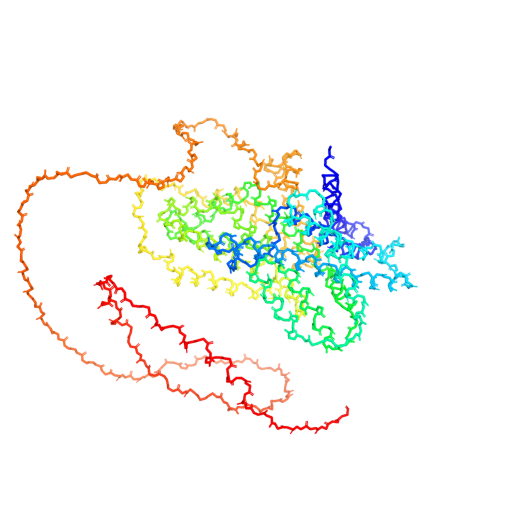392 TRP A CA 1
ATOM 2852 C C . TRP A 1 392 ? -26.084 -4.286 16.988 1.00 90.62 392 TRP A C 1
ATOM 2854 O O . TRP A 1 392 ? -26.305 -4.665 15.837 1.00 90.62 392 TRP A O 1
ATOM 2864 N N . VAL A 1 393 ? -25.790 -3.016 17.281 1.00 87.81 393 VAL A N 1
ATOM 2865 C CA . VAL A 1 393 ? -25.671 -1.959 16.267 1.00 87.81 393 VAL A CA 1
ATOM 2866 C C . VAL A 1 393 ? -24.418 -2.143 15.408 1.00 87.81 393 VAL A C 1
ATOM 2868 O O . VAL A 1 393 ? -24.486 -1.906 14.206 1.00 87.81 393 VAL A O 1
ATOM 2871 N N . ALA A 1 394 ? -23.306 -2.591 15.998 1.00 89.06 394 ALA A N 1
ATOM 2872 C CA . ALA A 1 394 ? -22.018 -2.772 15.322 1.00 89.06 394 ALA A CA 1
ATOM 2873 C C . ALA A 1 394 ? -21.755 -4.216 14.844 1.00 89.06 394 ALA A C 1
ATOM 2875 O O . ALA A 1 394 ? -20.612 -4.593 14.571 1.00 89.06 394 ALA A O 1
ATOM 2876 N N . LYS A 1 395 ? -22.791 -5.065 14.793 1.00 92.94 395 LYS A N 1
ATOM 2877 C CA . LYS A 1 395 ? -22.635 -6.502 14.512 1.00 92.94 395 LYS A CA 1
ATOM 2878 C C . LYS A 1 395 ? -21.975 -6.777 13.162 1.00 92.94 395 LYS A C 1
ATOM 2880 O O . LYS A 1 395 ? -21.208 -7.725 13.042 1.00 92.94 395 LYS A O 1
ATOM 2885 N N . TRP A 1 396 ? -22.239 -5.943 12.158 1.00 90.62 396 TRP A N 1
ATOM 2886 C CA . TRP A 1 396 ? -21.687 -6.117 10.817 1.00 90.62 396 TRP A CA 1
ATOM 2887 C C . TRP A 1 396 ? -20.194 -5.789 10.778 1.00 90.62 396 TRP A C 1
ATOM 2889 O O . TRP A 1 396 ? -19.418 -6.518 10.165 1.00 90.62 396 TRP A O 1
ATOM 2899 N N . GLU A 1 397 ? -19.773 -4.743 11.482 1.00 89.88 397 GLU A N 1
ATOM 2900 C CA . GLU A 1 397 ? -18.367 -4.366 11.608 1.00 89.88 397 GLU A CA 1
ATOM 2901 C C . GLU A 1 397 ? -17.581 -5.398 12.420 1.00 89.88 397 GLU A C 1
ATOM 2903 O O . GLU A 1 397 ? -16.452 -5.734 12.070 1.00 89.88 397 GLU A O 1
ATOM 2908 N N . LEU A 1 398 ? -18.187 -5.944 13.479 1.00 89.62 398 LEU A N 1
ATOM 2909 C CA . LEU A 1 398 ? -17.551 -6.948 14.333 1.00 89.62 398 LEU A CA 1
ATOM 2910 C C . LEU A 1 398 ? -17.398 -8.311 13.640 1.00 89.62 398 LEU A C 1
ATOM 2912 O O . LEU A 1 398 ?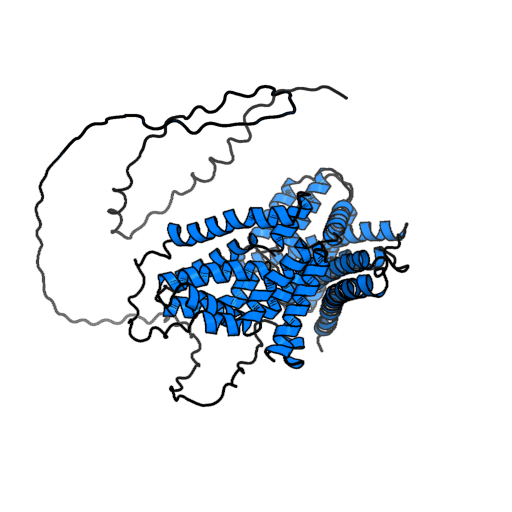 -16.500 -9.075 13.985 1.00 89.62 398 LEU A O 1
ATOM 2916 N N . LEU A 1 399 ? -18.245 -8.606 12.651 1.00 91.81 399 LEU A N 1
ATOM 2917 C CA . LEU A 1 399 ? -18.146 -9.799 11.808 1.00 91.81 399 LEU A CA 1
ATOM 2918 C C . LEU A 1 399 ? -17.087 -9.670 10.701 1.00 91.81 399 LEU A C 1
ATOM 2920 O O . LEU A 1 399 ? -16.630 -10.686 10.186 1.00 91.81 399 LEU A O 1
ATOM 2924 N N . ALA A 1 400 ? -16.635 -8.461 10.355 1.00 90.00 400 ALA A N 1
ATOM 2925 C CA . ALA A 1 400 ? -15.664 -8.257 9.276 1.00 90.00 400 ALA A CA 1
ATOM 2926 C C . ALA A 1 400 ? -14.321 -9.015 9.451 1.00 90.00 400 ALA A C 1
ATOM 2928 O O . ALA A 1 400 ? -13.887 -9.650 8.488 1.00 90.00 400 ALA A O 1
ATOM 2929 N N . PRO A 1 401 ? -13.659 -9.041 10.633 1.00 87.06 401 PRO A N 1
ATOM 2930 C CA . PRO A 1 401 ? -12.457 -9.852 10.820 1.00 87.06 401 PRO A CA 1
ATOM 2931 C C . PRO A 1 401 ? -12.766 -11.346 10.799 1.00 87.06 401 PRO A C 1
ATOM 2933 O O . PRO A 1 401 ? -11.905 -12.128 10.419 1.00 87.06 401 PRO A O 1
ATOM 2936 N N . VAL A 1 402 ? -13.977 -11.757 11.185 1.00 89.88 402 VAL A N 1
ATOM 2937 C CA . VAL A 1 402 ? -14.399 -13.162 11.114 1.00 89.88 402 VAL A CA 1
ATOM 2938 C C . VAL A 1 402 ? -14.537 -13.592 9.656 1.00 89.88 402 VAL A C 1
ATOM 2940 O O . VAL A 1 402 ? -14.113 -14.688 9.315 1.00 89.88 402 VAL A O 1
ATOM 2943 N N . VAL A 1 403 ? -15.039 -12.722 8.776 1.00 91.69 403 VAL A N 1
ATOM 2944 C CA . VAL A 1 403 ? -15.067 -12.978 7.327 1.00 91.69 403 VAL A CA 1
ATOM 2945 C C . VAL A 1 403 ? -13.646 -13.085 6.763 1.00 91.69 403 VAL A C 1
ATOM 2947 O O . VAL A 1 403 ? -13.342 -14.055 6.070 1.00 91.69 403 VAL A O 1
ATOM 2950 N N . ALA A 1 404 ? -12.756 -12.147 7.099 1.00 89.00 404 ALA A N 1
ATOM 2951 C CA . ALA A 1 404 ? -11.370 -12.151 6.628 1.00 89.00 404 ALA A CA 1
ATOM 2952 C C . ALA A 1 404 ? -10.578 -13.368 7.144 1.00 89.00 404 ALA A C 1
ATOM 2954 O O . ALA A 1 404 ? -10.055 -14.171 6.377 1.00 89.00 404 ALA A O 1
ATOM 2955 N N . ILE A 1 405 ? -10.519 -13.549 8.462 1.00 87.69 405 ILE A N 1
ATOM 2956 C CA . ILE A 1 405 ? -9.728 -14.609 9.096 1.00 87.69 405 ILE A CA 1
ATOM 2957 C C . ILE A 1 405 ? -10.395 -15.966 8.880 1.00 87.69 405 ILE A C 1
ATOM 2959 O O . ILE A 1 405 ? -9.707 -16.936 8.593 1.00 87.69 405 ILE A O 1
ATOM 2963 N N . GLY A 1 406 ? -11.721 -16.052 8.977 1.00 88.94 406 GLY A N 1
ATOM 2964 C CA . GLY A 1 406 ? -12.455 -17.306 8.818 1.00 88.94 406 GLY A CA 1
ATOM 2965 C C . GLY A 1 406 ? -12.329 -17.886 7.412 1.00 88.94 406 GLY A C 1
ATOM 2966 O O . GLY A 1 406 ? -12.071 -19.080 7.282 1.00 88.94 406 GLY A O 1
ATOM 2967 N N . SER A 1 407 ? -12.424 -17.060 6.364 1.00 89.31 407 SER A N 1
ATOM 2968 C CA . SER A 1 407 ? -12.232 -17.522 4.977 1.00 89.31 407 SER A CA 1
ATOM 2969 C C . SER A 1 407 ? -10.801 -18.003 4.707 1.00 89.31 407 SER A C 1
ATOM 2971 O O . SER A 1 407 ? -10.615 -18.992 4.003 1.00 89.31 407 SER A O 1
ATOM 2973 N N . LEU A 1 408 ? -9.805 -17.358 5.323 1.00 85.56 408 LEU A N 1
ATOM 2974 C CA . LEU A 1 408 ? -8.393 -17.709 5.167 1.00 85.56 408 LEU A CA 1
ATOM 2975 C C . LEU A 1 408 ? -8.004 -18.950 5.989 1.00 85.56 408 LEU A C 1
ATOM 2977 O O . LEU A 1 408 ? -7.341 -19.849 5.482 1.00 85.56 408 LEU A O 1
ATOM 2981 N N . VAL A 1 409 ? -8.423 -19.030 7.256 1.00 84.81 409 VAL A N 1
ATOM 2982 C CA . VAL A 1 409 ? -8.071 -20.131 8.175 1.00 84.81 409 VAL A CA 1
ATOM 2983 C C . VAL A 1 409 ? -8.789 -21.428 7.813 1.00 84.81 409 VAL A C 1
ATOM 2985 O O . VAL A 1 409 ? -8.212 -22.499 7.970 1.00 84.81 409 VAL A O 1
ATOM 2988 N N . SER A 1 410 ? -10.021 -21.348 7.304 1.00 85.19 410 SER A N 1
ATOM 2989 C CA . SER A 1 410 ? -10.747 -22.528 6.814 1.00 85.19 410 SER A CA 1
ATOM 2990 C C . SER A 1 410 ? -10.140 -23.133 5.543 1.00 85.19 410 SER A C 1
ATOM 2992 O O . SER A 1 410 ? -10.522 -24.235 5.164 1.00 85.19 410 SER A O 1
ATOM 2994 N N . GLY A 1 411 ? -9.217 -22.428 4.877 1.00 82.00 411 GLY A N 1
ATOM 2995 C CA . GLY A 1 411 ? -8.633 -22.852 3.604 1.00 82.00 411 GLY A CA 1
ATOM 2996 C C . GLY A 1 411 ? -9.597 -22.761 2.417 1.00 82.00 411 GLY A C 1
ATOM 2997 O O . GLY A 1 411 ? -9.241 -23.185 1.323 1.00 82.00 411 GLY A O 1
ATOM 2998 N N . ILE A 1 412 ? -10.799 -22.206 2.616 1.00 83.06 412 ILE A N 1
ATOM 2999 C CA . ILE A 1 412 ? -11.806 -22.033 1.558 1.00 83.06 412 ILE A CA 1
ATOM 3000 C C . ILE A 1 412 ? -11.359 -20.959 0.560 1.00 83.06 412 ILE A C 1
ATOM 3002 O O . ILE A 1 412 ? -11.665 -21.060 -0.626 1.00 83.06 412 ILE A O 1
ATOM 3006 N N . ALA A 1 413 ? -10.641 -19.938 1.039 1.00 86.31 413 ALA A N 1
ATOM 3007 C CA . ALA A 1 413 ? -10.179 -18.818 0.235 1.00 86.31 413 ALA A CA 1
ATOM 3008 C C . ALA A 1 413 ? -8.664 -18.609 0.358 1.00 86.31 413 ALA A C 1
ATOM 3010 O O . ALA A 1 413 ? -8.089 -18.677 1.448 1.00 86.31 413 ALA A O 1
ATOM 3011 N N . THR A 1 414 ? -8.021 -18.264 -0.755 1.00 87.94 414 THR A N 1
ATOM 3012 C CA . THR A 1 414 ? -6.646 -17.737 -0.748 1.00 87.94 414 THR A CA 1
ATOM 3013 C C . THR A 1 414 ? -6.585 -16.354 -0.070 1.00 87.94 414 THR A C 1
ATOM 3015 O O . THR A 1 414 ? -7.619 -15.705 0.105 1.00 87.94 414 THR A O 1
ATOM 3018 N N . PRO A 1 415 ? -5.401 -15.828 0.311 1.00 85.75 415 PRO A N 1
ATOM 3019 C CA . PRO A 1 415 ? -5.304 -14.499 0.926 1.00 85.75 415 PRO A CA 1
ATOM 3020 C C . PRO A 1 415 ? -5.930 -13.380 0.080 1.00 85.75 415 PRO A C 1
ATOM 3022 O O . PRO A 1 415 ? -6.586 -12.486 0.613 1.00 85.75 415 PRO A O 1
ATOM 3025 N N . THR A 1 416 ? -5.768 -13.456 -1.241 1.00 89.00 416 THR A N 1
ATOM 3026 C CA . THR A 1 416 ? -6.337 -12.494 -2.195 1.00 89.00 416 THR A CA 1
ATOM 3027 C C . THR A 1 416 ? -7.857 -12.636 -2.303 1.00 89.00 416 THR A C 1
ATOM 3029 O O . THR A 1 416 ? -8.570 -11.635 -2.267 1.00 89.00 416 THR A O 1
ATOM 3032 N N . GLU A 1 417 ? -8.371 -13.865 -2.357 1.00 91.50 417 GLU A N 1
ATOM 3033 C CA . GLU A 1 417 ? -9.811 -14.161 -2.325 1.00 91.50 417 GLU A CA 1
ATOM 3034 C C . GLU A 1 417 ? -10.467 -13.696 -1.017 1.00 91.50 417 GLU A C 1
ATOM 3036 O O . GLU A 1 417 ? -11.517 -13.060 -1.034 1.00 91.50 417 GLU A O 1
ATOM 3041 N N . SER A 1 418 ? -9.814 -13.940 0.120 1.00 90.81 418 SER A N 1
ATOM 3042 C CA . SER A 1 418 ? -10.235 -13.476 1.445 1.00 90.81 418 SER A CA 1
ATOM 3043 C C . SER A 1 418 ? -10.309 -11.945 1.518 1.00 90.81 418 SER A C 1
ATOM 3045 O O . SER A 1 418 ? -11.286 -11.380 2.026 1.00 90.81 418 SER A O 1
ATOM 3047 N N . ALA A 1 419 ? -9.318 -11.252 0.950 1.00 90.69 419 ALA A N 1
ATOM 3048 C CA . ALA A 1 419 ? -9.319 -9.796 0.860 1.00 90.69 419 ALA A CA 1
ATOM 3049 C C . ALA A 1 419 ? -10.458 -9.278 -0.029 1.00 90.69 419 ALA A C 1
ATOM 3051 O O . ALA A 1 419 ? -11.163 -8.345 0.361 1.00 90.69 419 ALA A O 1
ATOM 3052 N N . ALA A 1 420 ? -10.684 -9.910 -1.185 1.00 93.88 420 ALA A N 1
ATOM 3053 C CA . ALA A 1 420 ? -11.779 -9.569 -2.090 1.00 93.88 420 ALA A CA 1
ATOM 3054 C C . ALA A 1 420 ? -13.153 -9.782 -1.429 1.00 93.88 420 ALA A C 1
ATOM 3056 O O . ALA A 1 420 ? -14.007 -8.894 -1.481 1.00 93.88 420 ALA A O 1
ATOM 3057 N N . LEU A 1 421 ? -13.343 -10.908 -0.730 1.00 94.44 421 LEU A N 1
ATOM 3058 C CA . LEU A 1 421 ? -14.537 -11.199 0.072 1.00 94.44 421 LEU A CA 1
ATOM 3059 C C . LEU A 1 421 ? -14.759 -10.147 1.153 1.00 94.44 421 LEU A C 1
ATOM 3061 O O . LEU A 1 421 ? -15.876 -9.666 1.318 1.00 94.44 421 LEU A O 1
ATOM 3065 N N . THR A 1 422 ? -13.705 -9.751 1.863 1.00 92.69 422 THR A N 1
ATOM 3066 C CA . THR A 1 422 ? -13.792 -8.748 2.931 1.00 92.69 422 THR A CA 1
ATOM 3067 C C . THR A 1 422 ? -14.136 -7.364 2.377 1.00 92.69 422 THR A C 1
ATOM 3069 O O . THR A 1 422 ? -14.968 -6.660 2.949 1.00 92.69 422 THR A O 1
ATOM 3072 N N . ALA A 1 423 ? -13.551 -6.977 1.241 1.00 93.31 423 ALA A N 1
ATOM 3073 C CA . ALA A 1 423 ? -13.867 -5.726 0.557 1.00 93.31 423 ALA A CA 1
ATOM 3074 C C . ALA A 1 423 ? -15.308 -5.703 0.034 1.00 93.31 423 ALA A C 1
ATOM 3076 O O . ALA A 1 423 ? -16.020 -4.718 0.238 1.00 93.31 423 ALA A O 1
ATOM 3077 N N . MET A 1 424 ? -15.768 -6.799 -0.573 1.00 94.62 424 MET A N 1
ATOM 3078 C CA . MET A 1 424 ? -17.155 -6.942 -1.012 1.00 94.62 424 MET A CA 1
ATOM 3079 C C . MET A 1 424 ? -18.122 -6.942 0.175 1.00 94.62 424 MET A C 1
ATOM 3081 O O . MET A 1 424 ? -19.141 -6.260 0.141 1.00 94.62 424 MET A O 1
ATOM 3085 N N . TYR A 1 425 ? -17.784 -7.631 1.263 1.00 94.06 425 TYR A N 1
ATOM 3086 C CA . TYR A 1 425 ? -18.560 -7.620 2.499 1.00 94.06 425 TYR A CA 1
ATOM 3087 C C . TYR A 1 425 ? -18.683 -6.204 3.080 1.00 94.06 425 TYR A C 1
ATOM 3089 O O . TYR A 1 425 ? -19.784 -5.772 3.428 1.00 94.06 425 TYR A O 1
ATOM 3097 N N . ALA A 1 426 ? -17.586 -5.444 3.134 1.00 91.62 426 ALA A N 1
ATOM 3098 C CA . ALA A 1 426 ? -17.609 -4.045 3.552 1.00 91.62 426 ALA A CA 1
ATOM 3099 C C . ALA A 1 426 ? -18.510 -3.207 2.630 1.00 91.62 426 ALA A C 1
ATOM 3101 O O . ALA A 1 426 ? -19.345 -2.440 3.104 1.00 91.62 426 ALA A O 1
ATOM 3102 N N . LEU A 1 427 ? -18.408 -3.397 1.314 1.00 91.38 427 LEU A N 1
ATOM 3103 C CA . LEU A 1 427 ? -19.232 -2.686 0.340 1.00 91.38 427 LEU A CA 1
ATOM 3104 C C . LEU A 1 427 ? -20.724 -2.997 0.519 1.00 91.38 427 LEU A C 1
ATOM 3106 O O . LEU A 1 427 ? -21.534 -2.074 0.599 1.00 91.38 427 LEU A O 1
ATOM 3110 N N . LEU A 1 428 ? -21.098 -4.272 0.631 1.00 91.25 428 LEU A N 1
ATOM 3111 C CA . LEU A 1 428 ? -22.489 -4.714 0.759 1.00 91.25 428 LEU A CA 1
ATOM 3112 C C . LEU A 1 428 ? -23.107 -4.312 2.100 1.00 91.25 428 LEU A C 1
ATOM 3114 O O . LEU A 1 428 ? -24.226 -3.805 2.136 1.00 91.25 428 LEU A O 1
ATOM 3118 N N . THR A 1 429 ? -22.389 -4.488 3.210 1.00 90.38 429 THR A N 1
ATOM 3119 C CA . THR A 1 429 ? -22.909 -4.123 4.539 1.00 90.38 429 THR A CA 1
ATOM 3120 C C . THR A 1 429 ? -23.124 -2.620 4.662 1.00 90.38 429 THR A C 1
ATOM 3122 O O . THR A 1 429 ? -24.180 -2.177 5.117 1.00 90.38 429 THR A O 1
ATOM 3125 N N . GLN A 1 430 ? -22.173 -1.813 4.197 1.00 88.88 430 GLN A N 1
ATOM 3126 C CA . GLN A 1 430 ? -22.287 -0.364 4.309 1.00 88.88 430 GLN A CA 1
ATOM 3127 C C . GLN A 1 430 ? -23.295 0.230 3.302 1.00 88.88 430 GLN A C 1
ATOM 3129 O O . GLN A 1 430 ? -23.980 1.206 3.620 1.00 88.88 430 GLN A O 1
ATOM 3134 N N . SER A 1 431 ? -23.449 -0.363 2.111 1.00 85.38 431 SER A N 1
ATOM 3135 C CA . SER A 1 431 ? -24.432 0.092 1.110 1.00 85.38 431 SER A CA 1
ATOM 3136 C C . SER A 1 431 ? -25.855 -0.405 1.376 1.00 85.38 431 SER A C 1
ATOM 3138 O O . SER A 1 431 ? -26.786 0.391 1.355 1.00 85.38 431 SER A O 1
ATOM 3140 N N . ILE A 1 432 ? -26.057 -1.694 1.656 1.00 84.00 432 ILE A N 1
ATOM 3141 C CA . ILE A 1 432 ? -27.397 -2.291 1.757 1.00 84.00 432 ILE A CA 1
ATOM 3142 C C . ILE A 1 432 ? -27.920 -2.221 3.192 1.00 84.00 432 ILE A C 1
ATOM 3144 O O . ILE A 1 432 ? -29.045 -1.768 3.412 1.00 84.00 432 ILE A O 1
ATOM 3148 N N . ALA A 1 433 ? -27.121 -2.657 4.173 1.00 80.62 433 ALA A N 1
ATOM 3149 C CA . ALA A 1 433 ? -27.584 -2.758 5.558 1.00 80.62 433 ALA A CA 1
ATOM 3150 C C . ALA A 1 433 ? -27.656 -1.385 6.240 1.00 80.62 433 ALA A C 1
ATOM 3152 O O . ALA A 1 433 ? -28.632 -1.096 6.933 1.00 80.62 433 ALA A O 1
ATOM 3153 N N . HIS A 1 434 ? -26.655 -0.529 6.015 1.00 82.12 434 HIS A N 1
ATOM 3154 C CA . HIS A 1 434 ? -26.614 0.814 6.600 1.00 82.12 434 HIS A CA 1
ATOM 3155 C C . HIS A 1 434 ? -27.135 1.923 5.676 1.00 82.12 434 HIS A C 1
ATOM 3157 O O . HIS A 1 434 ? -27.519 2.976 6.182 1.00 82.12 434 HIS A O 1
ATOM 3163 N N . ARG A 1 435 ? -27.211 1.697 4.352 1.00 78.31 435 ARG A N 1
ATOM 3164 C CA . ARG A 1 435 ? -27.600 2.722 3.357 1.00 78.31 435 ARG A CA 1
ATOM 3165 C C . ARG A 1 435 ? -26.759 3.999 3.450 1.00 78.31 435 ARG A C 1
ATOM 3167 O O . ARG A 1 435 ? -27.256 5.100 3.246 1.00 78.31 435 ARG A O 1
ATOM 3174 N N . GLU A 1 436 ? -25.476 3.842 3.774 1.00 73.44 436 GLU A N 1
ATOM 3175 C CA . GLU A 1 436 ? -24.529 4.954 3.935 1.00 73.44 436 GLU A CA 1
ATOM 3176 C C . GLU A 1 436 ? -23.749 5.253 2.644 1.00 73.44 436 GLU A C 1
ATOM 3178 O O . GLU A 1 436 ? -23.125 6.306 2.520 1.00 73.44 436 GLU A O 1
ATOM 3183 N N . LEU A 1 437 ? -23.811 4.351 1.657 1.00 65.44 437 LEU A N 1
ATOM 3184 C CA . LEU A 1 437 ? -23.222 4.526 0.329 1.00 65.44 437 LEU A CA 1
ATOM 3185 C C . LEU A 1 437 ? -24.321 4.649 -0.733 1.00 65.44 437 LEU A C 1
ATOM 3187 O O . LEU A 1 437 ? -24.728 3.654 -1.326 1.00 65.44 437 LEU A O 1
ATOM 3191 N N . ASP A 1 438 ? -24.763 5.874 -1.020 1.00 57.69 438 ASP A N 1
ATOM 3192 C CA . ASP A 1 438 ? -25.480 6.151 -2.270 1.00 57.69 438 ASP A CA 1
ATOM 3193 C C . ASP A 1 438 ? -24.493 6.127 -3.456 1.00 57.69 438 ASP A C 1
ATOM 3195 O O . ASP A 1 438 ? -23.323 6.492 -3.312 1.00 57.69 438 ASP A O 1
ATOM 3199 N N . TRP A 1 439 ? -24.948 5.764 -4.662 1.00 51.44 439 TRP A N 1
ATOM 3200 C CA . TRP A 1 439 ? -24.120 5.718 -5.886 1.00 51.44 439 TRP A CA 1
ATOM 3201 C C . TRP A 1 439 ? -23.279 6.997 -6.152 1.00 51.44 439 TRP A C 1
ATOM 3203 O O . TRP A 1 439 ? -22.114 6.881 -6.552 1.00 51.44 439 TRP A O 1
ATOM 3213 N N . PRO A 1 440 ? -23.764 8.226 -5.856 1.00 53.91 440 PRO A N 1
ATOM 3214 C CA . PRO A 1 440 ? -22.945 9.442 -5.889 1.00 53.91 440 PRO A CA 1
ATOM 3215 C C . PRO A 1 440 ? -21.841 9.475 -4.815 1.00 53.91 440 PRO A C 1
ATOM 3217 O O . PRO A 1 440 ? -20.732 9.939 -5.083 1.00 53.91 440 PRO A O 1
ATOM 3220 N N . HIS A 1 441 ? -22.104 8.961 -3.611 1.00 53.59 441 HIS A N 1
ATOM 3221 C CA . HIS A 1 441 ? -21.118 8.848 -2.530 1.00 53.59 441 HIS A CA 1
ATOM 3222 C C . HIS A 1 441 ? -20.055 7.786 -2.830 1.00 53.59 441 HIS A C 1
ATOM 3224 O O . HIS A 1 441 ? -18.889 8.012 -2.514 1.00 53.59 441 HIS A O 1
ATOM 3230 N N . PHE A 1 442 ? -20.414 6.686 -3.498 1.00 54.16 442 PHE A N 1
ATOM 3231 C CA . PHE A 1 442 ? -19.485 5.633 -3.927 1.00 54.16 442 PHE A CA 1
ATOM 3232 C C . PHE A 1 442 ? -18.426 6.151 -4.920 1.00 54.16 442 PHE A C 1
ATOM 3234 O O . PHE A 1 442 ? -17.224 5.973 -4.717 1.00 54.16 442 PHE A O 1
ATOM 3241 N N . ARG A 1 443 ? -18.844 6.910 -5.947 1.00 51.06 443 ARG A N 1
ATOM 3242 C CA . ARG A 1 443 ? -17.900 7.566 -6.880 1.00 51.06 443 ARG A CA 1
ATOM 3243 C C . ARG A 1 443 ? -17.028 8.612 -6.178 1.00 51.06 443 ARG A C 1
ATOM 3245 O O . ARG A 1 443 ? -15.870 8.798 -6.543 1.00 51.06 443 ARG A O 1
ATOM 3252 N N . THR A 1 444 ? -17.563 9.267 -5.149 1.00 54.22 444 THR A N 1
ATOM 3253 C CA . THR A 1 444 ? -16.837 10.262 -4.348 1.00 54.22 444 THR A CA 1
ATOM 3254 C C . THR A 1 444 ? -15.833 9.601 -3.393 1.00 54.22 444 THR A C 1
ATOM 3256 O O . THR A 1 444 ? -14.734 10.108 -3.227 1.00 54.22 444 THR A O 1
ATOM 3259 N N . THR A 1 445 ? -16.131 8.441 -2.805 1.00 52.66 445 THR A N 1
ATOM 3260 C CA . THR A 1 445 ? -15.194 7.729 -1.910 1.00 52.66 445 THR A CA 1
ATOM 3261 C C . THR A 1 445 ? -14.011 7.117 -2.656 1.00 52.66 445 THR A C 1
ATOM 3263 O O . THR A 1 445 ? -12.903 7.129 -2.126 1.00 52.66 445 THR A O 1
ATOM 3266 N N . LEU A 1 446 ? -14.220 6.657 -3.893 1.00 51.91 446 LEU A N 1
ATOM 3267 C CA . LEU A 1 446 ? -13.151 6.165 -4.770 1.00 51.91 446 LEU A CA 1
ATOM 3268 C C . LEU A 1 446 ? -12.391 7.291 -5.500 1.00 51.91 446 LEU A C 1
ATOM 3270 O O . LEU A 1 446 ? -11.235 7.103 -5.867 1.00 51.91 446 LEU A O 1
ATOM 3274 N N . GLY A 1 447 ? -13.019 8.457 -5.717 1.00 41.69 447 GLY A N 1
ATOM 3275 C CA . GLY A 1 447 ? -12.473 9.530 -6.561 1.00 41.69 447 GLY A CA 1
ATOM 3276 C C . GLY A 1 447 ? -12.106 10.852 -5.873 1.00 41.69 447 GLY A C 1
ATOM 3277 O O . GLY A 1 447 ? -11.405 11.664 -6.481 1.00 41.69 447 GLY A O 1
ATOM 3278 N N . ALA A 1 448 ? -12.562 11.130 -4.646 1.00 34.53 448 ALA A N 1
ATOM 3279 C CA . ALA A 1 448 ? -12.448 12.467 -4.059 1.00 34.53 448 ALA A CA 1
ATOM 3280 C C . ALA A 1 448 ? -11.271 12.642 -3.095 1.00 34.53 448 ALA A C 1
ATOM 3282 O O . ALA A 1 448 ? -10.955 11.805 -2.248 1.00 34.53 448 ALA A O 1
ATOM 3283 N N . ARG A 1 449 ? -10.673 13.833 -3.196 1.00 38.84 449 ARG A N 1
ATOM 3284 C CA . ARG A 1 449 ? -9.703 14.371 -2.241 1.00 38.84 449 ARG A CA 1
ATOM 3285 C C . ARG A 1 449 ? -10.344 14.538 -0.852 1.00 38.84 449 ARG A C 1
ATOM 3287 O O . ARG A 1 449 ? -11.537 14.843 -0.783 1.00 38.84 449 ARG A O 1
ATOM 3294 N N . PRO A 1 450 ? -9.561 14.431 0.240 1.00 38.19 450 PRO A N 1
ATOM 3295 C CA . PRO A 1 450 ? -10.045 14.608 1.615 1.00 38.19 450 PRO A CA 1
ATOM 3296 C C . PRO A 1 450 ? -10.823 15.915 1.865 1.00 38.19 450 PRO A C 1
ATOM 3298 O O . PRO A 1 450 ? -11.673 15.955 2.749 1.00 38.19 450 PRO A O 1
ATOM 3301 N N . ASP A 1 451 ? -10.582 16.952 1.061 1.00 37.88 451 ASP A N 1
ATOM 3302 C CA . ASP A 1 451 ? -11.015 18.326 1.340 1.00 37.88 451 ASP A CA 1
ATOM 3303 C C . ASP A 1 451 ? -12.420 18.692 0.811 1.00 37.88 451 ASP A C 1
ATOM 3305 O O . ASP A 1 451 ? -12.875 19.814 1.021 1.00 37.88 451 ASP A O 1
ATOM 3309 N N . GLN A 1 452 ? -13.118 17.790 0.104 1.00 32.84 452 GLN A N 1
ATOM 3310 C CA . GLN A 1 452 ? -14.391 18.095 -0.586 1.00 32.84 452 GLN A CA 1
ATOM 3311 C C . GLN A 1 452 ? -15.617 17.306 -0.093 1.00 32.84 452 GLN A C 1
ATOM 3313 O O . GLN A 1 452 ? -16.622 17.226 -0.797 1.00 32.84 452 GLN A O 1
ATOM 3318 N N . LEU A 1 453 ? -15.590 16.739 1.114 1.00 38.69 453 LEU A N 1
ATOM 3319 C CA . LEU A 1 453 ? -16.771 16.051 1.648 1.00 38.69 453 LEU A CA 1
ATOM 3320 C C . LEU A 1 453 ? -17.858 17.056 2.092 1.00 38.69 453 LEU A C 1
ATOM 3322 O O . LEU A 1 453 ? -17.593 17.923 2.933 1.00 38.69 453 LEU A O 1
ATOM 3326 N N . PRO A 1 454 ? -19.096 16.964 1.567 1.00 31.45 454 PRO A N 1
ATOM 3327 C CA . PRO A 1 454 ? -20.194 17.818 1.997 1.00 31.45 454 PRO A CA 1
ATOM 3328 C C . PRO A 1 454 ? -20.604 17.486 3.440 1.00 31.45 454 PRO A C 1
ATOM 3330 O O . PRO A 1 454 ? -20.843 16.335 3.792 1.00 31.45 454 PRO A O 1
ATOM 3333 N N . ARG A 1 455 ? -20.756 18.521 4.277 1.00 37.78 455 ARG A N 1
ATOM 3334 C CA . ARG A 1 455 ? -21.186 18.457 5.693 1.00 37.78 455 ARG A CA 1
ATOM 3335 C C . ARG A 1 455 ? -22.653 18.021 5.899 1.00 37.78 455 ARG A C 1
ATOM 3337 O O . ARG A 1 455 ? -23.330 18.531 6.791 1.00 37.78 455 ARG A O 1
ATOM 3344 N N . ARG A 1 456 ? -23.202 17.132 5.069 1.00 37.53 456 ARG A N 1
ATOM 3345 C CA . ARG A 1 456 ? -24.605 16.702 5.157 1.00 37.53 456 ARG A CA 1
ATOM 3346 C C . ARG A 1 456 ? -24.708 15.227 5.524 1.00 37.53 456 ARG A C 1
ATOM 3348 O O . ARG A 1 456 ? -24.901 14.377 4.672 1.00 37.53 456 ARG A O 1
ATOM 3355 N N . CYS A 1 457 ? -24.693 14.961 6.824 1.00 30.36 457 CYS A N 1
ATOM 3356 C CA . CYS A 1 457 ? -25.409 13.830 7.409 1.00 30.36 457 CYS A CA 1
ATOM 3357 C C . CYS A 1 457 ? -26.349 14.396 8.476 1.00 30.36 457 CYS A C 1
ATOM 3359 O O . CYS A 1 457 ? -25.999 14.532 9.644 1.00 30.36 457 CYS A O 1
ATOM 3361 N N . ARG A 1 458 ? -27.539 14.819 8.039 1.00 32.28 458 ARG A N 1
ATOM 3362 C CA . ARG A 1 458 ? -28.636 15.244 8.914 1.00 32.28 458 ARG A CA 1
ATOM 3363 C C . ARG A 1 458 ? -29.896 14.498 8.502 1.00 32.28 458 ARG A C 1
ATOM 3365 O O . ARG A 1 458 ? -30.772 15.087 7.891 1.00 32.28 458 ARG A O 1
ATOM 3372 N N . HIS A 1 459 ? -29.977 13.217 8.846 1.00 30.58 459 HIS A N 1
ATOM 3373 C CA . HIS A 1 459 ? -31.259 12.527 8.963 1.00 30.58 459 HIS A CA 1
ATOM 3374 C C . HIS A 1 459 ? -31.211 11.489 10.086 1.00 30.58 459 HIS A C 1
ATOM 3376 O O . HIS A 1 459 ? -30.816 10.344 9.920 1.00 30.58 459 HIS A O 1
ATOM 3382 N N . SER A 1 460 ? -31.655 11.920 11.262 1.00 29.23 460 SER A N 1
ATOM 3383 C CA . SER A 1 460 ? -32.263 11.068 12.281 1.00 29.23 460 SER A CA 1
ATOM 3384 C C . SER A 1 460 ? -33.393 11.891 12.909 1.00 29.23 460 SER A C 1
ATOM 3386 O O . SER A 1 460 ? -33.233 13.090 13.138 1.00 29.23 460 SER A O 1
ATOM 3388 N N . ARG A 1 461 ? -34.568 11.265 13.029 1.00 26.94 461 ARG A N 1
ATOM 3389 C CA . ARG A 1 461 ? -35.889 11.839 13.353 1.00 26.94 461 ARG A CA 1
ATOM 3390 C C . ARG A 1 461 ? -35.926 12.672 14.659 1.00 26.94 461 ARG A C 1
ATOM 3392 O O . ARG A 1 461 ? -35.037 12.531 15.493 1.00 26.94 461 ARG A O 1
ATOM 3399 N N . PRO A 1 462 ? -36.930 13.562 14.825 1.00 29.02 462 PRO A N 1
ATOM 3400 C CA . PRO A 1 462 ? -36.888 14.669 15.775 1.00 29.02 462 PRO A CA 1
ATOM 3401 C C . PRO A 1 462 ? -37.313 14.237 17.181 1.00 29.02 462 PRO A C 1
ATOM 3403 O O . PRO A 1 462 ? -38.352 13.611 17.363 1.00 29.02 462 PRO A O 1
ATOM 3406 N N . GLY A 1 463 ? -36.532 14.628 18.183 1.00 27.78 463 GLY A N 1
ATOM 3407 C CA . GLY A 1 463 ? -36.873 14.406 19.583 1.00 27.78 463 GLY A CA 1
ATOM 3408 C C . GLY A 1 463 ? -35.698 14.713 20.493 1.00 27.78 463 GLY A C 1
ATOM 3409 O O . GLY A 1 463 ? -35.051 13.793 20.959 1.00 27.78 463 GLY A O 1
ATOM 3410 N N . HIS A 1 464 ? -35.376 16.002 20.635 1.00 27.58 464 HIS A N 1
ATOM 3411 C CA . HIS A 1 464 ? -34.772 16.670 21.800 1.00 27.58 464 HIS A CA 1
ATOM 3412 C C . HIS A 1 464 ? -34.103 17.969 21.331 1.00 27.58 464 HIS A C 1
ATOM 3414 O O . HIS A 1 464 ? -33.096 17.971 20.625 1.00 27.58 464 HIS A O 1
ATOM 3420 N N . ARG A 1 465 ? -34.707 19.099 21.716 1.00 28.12 465 ARG A N 1
ATOM 3421 C CA . ARG A 1 465 ? -34.133 20.438 21.566 1.00 28.12 465 ARG A CA 1
ATOM 3422 C C . ARG A 1 465 ? -32.853 20.520 22.401 1.00 28.12 465 ARG A C 1
ATOM 3424 O O . ARG A 1 465 ? -32.934 20.520 23.623 1.00 28.12 465 ARG A O 1
ATOM 3431 N N . LEU A 1 466 ? -31.701 20.651 21.752 1.00 30.44 466 LEU A N 1
ATOM 3432 C CA . LEU A 1 466 ? -30.488 21.214 22.344 1.00 30.44 466 LEU A CA 1
ATOM 3433 C C . LEU A 1 466 ? -29.913 22.227 21.351 1.00 30.44 466 LEU A C 1
ATOM 3435 O O . LEU A 1 466 ? -29.826 21.960 20.152 1.00 30.44 466 LEU A O 1
ATOM 3439 N N . GLY A 1 467 ? -29.654 23.425 21.870 1.00 25.42 467 GLY A N 1
ATOM 3440 C CA . GLY A 1 467 ? -29.464 24.661 21.124 1.00 25.42 467 GLY A CA 1
ATOM 3441 C C . GLY A 1 467 ? -28.332 24.627 20.104 1.00 25.42 467 GLY A C 1
ATOM 3442 O O . GLY A 1 467 ? -27.263 24.062 20.322 1.00 25.42 467 GLY A O 1
ATOM 3443 N N . ALA A 1 468 ? -28.595 25.293 18.985 1.00 24.80 468 ALA A N 1
ATOM 3444 C CA . ALA A 1 468 ? -27.594 25.693 18.021 1.00 24.80 468 ALA A CA 1
ATOM 3445 C C . ALA A 1 468 ? -26.638 26.713 18.660 1.00 24.80 468 ALA A C 1
ATOM 3447 O O . ALA A 1 468 ? -27.074 27.769 19.109 1.00 24.80 468 ALA A O 1
ATOM 3448 N N . VAL A 1 469 ? -25.338 26.422 18.643 1.00 27.97 469 VAL A N 1
ATOM 3449 C CA . VAL A 1 469 ? -24.281 27.438 18.705 1.00 27.97 469 VAL A CA 1
ATOM 3450 C C . VAL A 1 469 ? -23.360 27.173 17.518 1.00 27.97 469 VAL A C 1
ATOM 3452 O O . VAL A 1 469 ? -22.913 26.048 17.298 1.00 27.97 469 VAL A O 1
ATOM 3455 N N . GLY A 1 470 ? -23.212 28.198 16.680 1.00 23.88 470 GLY A N 1
ATOM 3456 C CA . GLY A 1 470 ? -22.695 28.118 15.321 1.00 23.88 470 GLY A CA 1
ATOM 3457 C C . GLY A 1 470 ? -21.226 27.712 15.217 1.00 23.88 470 GLY A C 1
ATOM 3458 O O . GLY A 1 470 ? -20.365 28.183 15.952 1.00 23.88 470 GLY A O 1
ATOM 3459 N N . ALA A 1 471 ? -20.943 26.869 14.226 1.00 25.64 471 ALA A N 1
ATOM 3460 C CA . ALA A 1 471 ? -19.600 26.557 13.766 1.00 25.64 471 ALA A CA 1
ATOM 3461 C C . ALA A 1 471 ? -19.218 27.504 12.618 1.00 25.64 471 ALA A C 1
ATOM 3463 O O . ALA A 1 471 ? -19.401 27.179 11.445 1.00 25.64 471 ALA A O 1
ATOM 3464 N N . ALA A 1 472 ? -18.679 28.668 12.972 1.00 27.14 472 ALA A N 1
ATOM 3465 C CA . ALA A 1 472 ? -17.905 29.520 12.078 1.00 27.14 472 ALA A CA 1
ATOM 3466 C C . ALA A 1 472 ? -16.935 30.361 12.914 1.00 27.14 472 ALA A C 1
ATOM 3468 O O . ALA A 1 472 ? -17.243 31.483 13.297 1.00 27.14 472 ALA A O 1
ATOM 3469 N N . GLN A 1 473 ? -15.748 29.824 13.196 1.00 23.73 473 GLN A N 1
ATOM 3470 C CA . GLN A 1 473 ? -14.628 30.664 13.598 1.00 23.73 473 GLN A CA 1
ATOM 3471 C C . GLN A 1 473 ? -13.373 30.176 12.887 1.00 23.73 473 GLN A C 1
ATOM 3473 O O . GLN A 1 473 ? -12.746 29.184 13.251 1.00 23.73 473 GLN A O 1
ATOM 3478 N N . GLN A 1 474 ? -13.075 30.873 11.790 1.00 26.56 474 GLN A N 1
ATOM 3479 C CA . GLN A 1 474 ? -11.751 30.924 11.196 1.00 26.56 474 GLN A CA 1
ATOM 3480 C C . GLN A 1 474 ? -10.753 31.269 12.301 1.00 26.56 474 GLN A C 1
ATOM 3482 O O . GLN A 1 474 ? -10.875 32.306 12.956 1.00 26.56 474 GLN A O 1
ATOM 3487 N N . VAL A 1 475 ? -9.757 30.410 12.486 1.00 24.03 475 VAL A N 1
ATOM 3488 C CA . VAL A 1 475 ? -8.565 30.727 13.267 1.00 24.03 475 VAL A CA 1
ATOM 3489 C C . VAL A 1 475 ? -7.811 31.819 12.502 1.00 24.03 475 VAL A C 1
ATOM 3491 O O . VAL A 1 475 ? -7.038 31.539 11.589 1.00 24.03 475 VAL A O 1
ATOM 3494 N N . ARG A 1 476 ? -8.087 33.086 12.833 1.00 21.12 476 ARG A N 1
ATOM 3495 C CA . ARG A 1 476 ? -7.167 34.195 12.566 1.00 21.12 476 ARG A CA 1
ATOM 3496 C C . ARG A 1 476 ? -6.009 34.053 13.545 1.00 21.12 476 ARG A C 1
ATOM 3498 O O . ARG A 1 476 ? -6.202 34.150 14.754 1.00 21.12 476 ARG A O 1
ATOM 3505 N N . LEU A 1 477 ? -4.817 33.822 13.009 1.00 24.11 477 LEU A N 1
ATOM 3506 C CA . LEU A 1 477 ? -3.562 34.025 13.726 1.00 24.11 477 LEU A CA 1
ATOM 3507 C C . LEU A 1 477 ? -3.515 35.484 14.224 1.00 24.11 477 LEU A C 1
ATOM 3509 O O . LEU A 1 477 ? -3.823 36.382 13.434 1.00 24.11 477 LEU A O 1
ATOM 3513 N N . PRO A 1 478 ? -3.146 35.766 15.484 1.00 25.17 478 PRO A N 1
ATOM 3514 C CA . PRO A 1 478 ? -2.913 37.138 15.903 1.00 25.17 478 PRO A CA 1
ATOM 3515 C C . PRO A 1 478 ? -1.641 37.670 15.231 1.00 25.17 478 PRO A C 1
ATOM 3517 O O . PRO A 1 478 ? -0.550 37.123 15.385 1.00 25.17 478 PRO A O 1
ATOM 3520 N N . HIS A 1 479 ? -1.812 38.745 14.462 1.00 24.05 479 HIS A N 1
ATOM 3521 C CA . HIS A 1 479 ? -0.736 39.592 13.968 1.00 24.05 479 HIS A CA 1
ATOM 3522 C C . HIS A 1 479 ? 0.112 40.112 15.140 1.00 24.05 479 HIS A C 1
ATOM 3524 O O . HIS A 1 479 ? -0.421 40.688 16.087 1.00 24.05 479 HIS A O 1
ATOM 3530 N N . CYS A 1 480 ? 1.435 39.951 15.044 1.00 21.41 480 CYS A N 1
ATOM 3531 C CA . CYS A 1 480 ? 2.392 40.754 15.806 1.00 21.41 480 CYS A CA 1
ATOM 3532 C C . CYS A 1 480 ? 2.157 42.241 15.494 1.00 21.41 480 CYS A C 1
ATOM 3534 O O . CYS A 1 480 ? 2.195 42.600 14.312 1.00 21.41 480 CYS A O 1
ATOM 3536 N N . PRO A 1 481 ? 1.971 43.118 16.493 1.00 25.42 481 PRO A N 1
ATOM 3537 C CA . PRO A 1 481 ? 2.007 44.544 16.244 1.00 25.42 481 PRO A CA 1
ATOM 3538 C C . PRO A 1 481 ? 3.452 44.972 15.983 1.00 25.42 481 PRO A C 1
ATOM 3540 O O . PRO A 1 481 ? 4.361 44.739 16.782 1.00 25.42 481 PRO A O 1
ATOM 3543 N N . GLN A 1 482 ? 3.637 45.574 14.813 1.00 25.22 482 GLN A N 1
ATOM 3544 C CA . GLN A 1 482 ? 4.807 46.354 14.453 1.00 25.22 482 GLN A CA 1
ATOM 3545 C C . GLN A 1 482 ? 4.947 47.554 15.406 1.00 25.22 482 GLN A C 1
ATOM 3547 O O . GLN A 1 482 ? 3.960 48.161 15.814 1.00 25.22 482 GLN A O 1
ATOM 3552 N N . SER A 1 483 ? 6.203 47.844 15.743 1.00 25.45 483 SER A N 1
ATOM 3553 C CA . SER A 1 483 ? 6.772 49.126 16.183 1.00 25.45 483 SER A CA 1
ATOM 3554 C C . SER A 1 483 ? 5.846 50.352 16.193 1.00 25.45 483 SER A C 1
ATOM 3556 O O . SER A 1 483 ? 5.389 50.780 15.135 1.00 25.45 483 SER A O 1
ATOM 3558 N N . VAL A 1 484 ? 5.717 51.006 17.354 1.00 25.91 484 VAL A N 1
ATOM 3559 C CA . VAL A 1 484 ? 5.264 52.406 17.493 1.00 25.91 484 VAL A CA 1
ATOM 3560 C C . VAL A 1 484 ? 6.109 53.083 18.601 1.00 25.91 484 VAL A C 1
ATOM 3562 O O . VAL A 1 484 ? 6.509 52.389 19.539 1.00 25.91 484 VAL A O 1
ATOM 3565 N N . PRO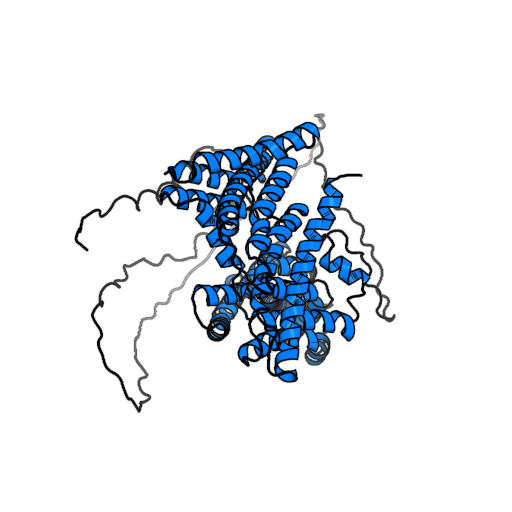 A 1 485 ? 6.488 54.374 18.465 1.00 27.06 485 PRO A N 1
ATOM 3566 C CA . PRO A 1 485 ? 7.722 54.931 19.019 1.00 27.06 485 PRO A CA 1
ATOM 3567 C C . PRO A 1 485 ? 7.569 55.596 20.397 1.00 27.06 485 PRO A C 1
ATOM 3569 O O . PRO A 1 485 ? 6.490 55.676 20.977 1.00 27.06 485 PRO A O 1
ATOM 3572 N N . ALA A 1 486 ? 8.711 56.057 20.909 1.00 25.56 486 ALA A N 1
ATOM 3573 C CA . ALA A 1 486 ? 8.902 56.738 22.181 1.00 25.56 486 ALA A CA 1
ATOM 3574 C C . ALA A 1 486 ? 8.043 58.001 22.354 1.00 25.56 486 ALA A C 1
ATOM 3576 O O . ALA A 1 486 ? 8.079 58.882 21.505 1.00 25.56 486 ALA A O 1
ATOM 3577 N N . THR A 1 487 ? 7.413 58.137 23.525 1.00 26.41 487 THR A N 1
ATOM 3578 C CA . THR A 1 487 ? 7.161 59.421 24.206 1.00 26.41 487 THR A CA 1
ATOM 3579 C C . THR A 1 487 ? 6.865 59.150 25.683 1.00 26.41 487 THR A C 1
ATOM 3581 O O . THR A 1 487 ? 6.182 58.184 26.009 1.00 26.41 487 THR A O 1
ATOM 3584 N N . GLY A 1 488 ? 7.455 59.961 26.565 1.00 23.72 488 GLY A N 1
ATOM 3585 C CA . GLY A 1 488 ? 7.479 59.759 28.014 1.00 23.72 488 GLY A CA 1
ATOM 3586 C C . GLY A 1 488 ? 6.297 60.334 28.804 1.00 23.72 488 GLY A C 1
ATOM 3587 O O . GLY A 1 488 ? 5.262 60.680 28.241 1.00 23.72 488 GLY A O 1
ATOM 3588 N N . ARG A 1 489 ? 6.560 60.498 30.114 1.00 25.53 489 ARG A N 1
ATOM 3589 C CA . ARG A 1 489 ? 5.664 60.729 31.276 1.00 25.53 489 ARG A CA 1
ATOM 3590 C C . ARG A 1 489 ? 5.204 59.393 31.882 1.00 25.53 489 ARG A C 1
ATOM 3592 O O . ARG A 1 489 ? 4.555 58.614 31.209 1.00 25.53 489 ARG A O 1
ATOM 3599 N N . GLY A 1 490 ? 5.577 58.989 33.095 1.00 23.42 490 GLY A N 1
ATOM 3600 C CA . GLY A 1 490 ? 5.885 59.744 34.310 1.00 23.42 490 GLY A CA 1
ATOM 3601 C C . GLY A 1 490 ? 4.664 59.672 35.225 1.00 23.42 490 GLY A C 1
ATOM 3602 O O . GLY A 1 490 ? 3.653 60.253 34.850 1.00 23.42 490 GLY A O 1
ATOM 3603 N N . LEU A 1 491 ? 4.779 58.934 36.343 1.00 28.28 491 LEU A N 1
ATOM 3604 C CA . LEU A 1 491 ? 4.112 59.105 37.655 1.00 28.28 491 LEU A CA 1
ATOM 3605 C C . LEU A 1 491 ? 3.932 57.759 38.399 1.00 28.28 491 LEU A C 1
ATOM 3607 O O . LEU A 1 491 ? 3.104 56.932 38.036 1.00 28.28 491 LEU A O 1
ATOM 3611 N N . ASP A 1 492 ? 4.792 57.580 39.407 1.00 25.72 492 ASP A N 1
ATOM 3612 C CA . ASP A 1 492 ? 4.524 57.313 40.833 1.00 25.72 492 ASP A CA 1
ATOM 3613 C C . ASP A 1 492 ? 3.633 56.169 41.359 1.00 25.72 492 ASP A C 1
ATOM 3615 O O . ASP A 1 492 ? 2.498 55.954 40.947 1.00 25.72 492 ASP A O 1
ATOM 3619 N N . GLY A 1 493 ? 4.143 55.565 42.451 1.00 26.73 493 GLY A N 1
ATOM 3620 C CA . GLY A 1 493 ? 3.371 54.903 43.519 1.00 26.73 493 GLY A CA 1
ATOM 3621 C C . GLY A 1 493 ? 3.688 53.410 43.695 1.00 26.73 493 GLY A C 1
ATOM 3622 O O . GLY A 1 493 ? 3.007 52.575 43.124 1.00 26.73 493 GLY A O 1
ATOM 3623 N N . ASN A 1 494 ? 4.819 53.000 44.283 1.00 26.47 494 ASN A N 1
ATOM 3624 C CA . ASN A 1 494 ? 5.145 52.896 45.721 1.00 26.47 494 ASN A CA 1
ATOM 3625 C C . ASN A 1 494 ? 4.476 51.719 46.484 1.00 26.47 494 ASN A C 1
ATOM 3627 O O . ASN A 1 494 ? 3.290 51.457 46.332 1.00 26.47 494 ASN A O 1
ATOM 3631 N N . LEU A 1 495 ? 5.280 51.144 47.401 1.00 30.12 495 LEU A N 1
ATOM 3632 C CA . LEU A 1 495 ? 5.007 50.237 48.540 1.00 30.12 495 LEU A CA 1
ATOM 3633 C C . LEU A 1 495 ? 5.315 48.737 48.308 1.00 30.12 495 LEU A C 1
ATOM 3635 O O . LEU A 1 495 ? 4.594 48.031 47.617 1.00 30.12 495 LEU A O 1
ATOM 3639 N N . ARG A 1 496 ? 6.512 48.255 48.714 1.00 26.80 496 ARG A N 1
ATOM 3640 C CA . ARG A 1 496 ? 6.910 47.739 50.066 1.00 26.80 496 ARG A CA 1
ATOM 3641 C C . ARG A 1 496 ? 6.053 46.521 50.469 1.00 26.80 496 ARG A C 1
ATOM 3643 O O . ARG A 1 496 ? 4.846 46.644 50.501 1.00 26.80 496 ARG A O 1
ATOM 3650 N N . GLY A 1 497 ? 6.528 45.326 50.827 1.00 25.17 497 GLY A N 1
ATOM 3651 C CA . GLY A 1 497 ? 7.809 44.800 51.315 1.00 25.17 497 GLY A CA 1
ATOM 3652 C C . GLY A 1 497 ? 7.494 43.818 52.468 1.00 25.17 497 GLY A C 1
ATOM 3653 O O . GLY A 1 497 ? 6.649 44.163 53.277 1.00 25.17 497 GLY A O 1
ATOM 3654 N N . HIS A 1 498 ? 8.105 42.618 52.533 1.00 26.64 498 HIS A N 1
ATOM 3655 C CA . HIS A 1 498 ? 8.606 41.937 53.760 1.00 26.64 498 HIS A CA 1
ATOM 3656 C C . HIS A 1 498 ? 8.848 40.406 53.636 1.00 26.64 498 HIS A C 1
ATOM 3658 O O . HIS A 1 498 ? 7.950 39.606 53.419 1.00 26.64 498 HIS A O 1
ATOM 3664 N N . ARG A 1 499 ? 10.140 40.069 53.795 1.00 27.16 499 ARG A N 1
ATOM 3665 C CA . ARG A 1 499 ? 10.868 38.960 54.470 1.00 27.16 499 ARG A CA 1
ATOM 3666 C C . ARG A 1 499 ? 10.192 37.615 54.867 1.00 27.16 499 ARG A C 1
ATOM 3668 O O . ARG A 1 499 ? 9.124 37.569 55.454 1.00 27.16 499 ARG A O 1
ATOM 3675 N N . ARG A 1 500 ? 10.976 36.533 54.652 1.00 29.94 500 ARG A N 1
ATOM 3676 C CA . ARG A 1 500 ? 10.856 35.119 55.125 1.00 29.94 500 ARG A CA 1
ATOM 3677 C C . ARG A 1 500 ? 11.071 34.964 56.656 1.00 29.94 500 ARG A C 1
ATOM 3679 O O . ARG A 1 500 ? 11.552 35.932 57.246 1.00 29.94 500 ARG A O 1
ATOM 3686 N N . PRO A 1 501 ? 10.862 33.772 57.287 1.00 35.25 501 PRO A N 1
ATOM 3687 C CA . PRO A 1 501 ? 11.890 32.692 57.336 1.00 35.25 501 PRO A CA 1
ATOM 3688 C C . PRO A 1 501 ? 11.379 31.213 57.437 1.00 35.25 501 PRO A C 1
ATOM 3690 O O . PRO A 1 501 ? 10.206 30.942 57.653 1.00 35.25 501 PRO A O 1
ATOM 3693 N N . ARG A 1 502 ? 12.306 30.250 57.253 1.00 26.97 502 ARG A N 1
ATOM 3694 C CA . ARG A 1 502 ? 12.271 28.787 57.593 1.00 26.97 502 ARG A CA 1
ATOM 3695 C C . ARG A 1 502 ? 12.575 28.589 59.109 1.00 26.97 502 ARG A C 1
ATOM 3697 O O . ARG A 1 502 ? 13.085 29.576 59.643 1.00 26.97 502 ARG A O 1
ATOM 3704 N N . PRO A 1 503 ? 12.422 27.413 59.801 1.00 41.47 503 PRO A N 1
ATOM 3705 C CA . PRO A 1 503 ? 13.011 26.089 59.441 1.00 41.47 503 PRO A CA 1
ATOM 3706 C C . PRO A 1 503 ? 12.379 24.784 60.051 1.00 41.47 503 PRO A C 1
ATOM 3708 O O . PRO A 1 503 ? 11.356 24.829 60.717 1.00 41.47 503 PRO A O 1
ATOM 3711 N N . ALA A 1 504 ? 13.081 23.647 59.835 1.00 26.55 504 ALA A N 1
ATOM 3712 C CA . ALA A 1 504 ? 13.292 22.473 60.725 1.00 26.55 504 ALA A CA 1
ATOM 3713 C C . ALA A 1 504 ? 12.735 21.075 60.324 1.00 26.55 504 ALA A C 1
ATOM 3715 O O . ALA A 1 504 ? 11.571 20.900 59.985 1.00 26.55 504 ALA A O 1
ATOM 3716 N N . ALA A 1 505 ? 13.628 20.075 60.418 1.00 26.83 505 ALA A N 1
ATOM 3717 C CA . ALA A 1 505 ? 13.425 18.613 60.457 1.00 26.83 505 ALA A CA 1
ATOM 3718 C C . ALA A 1 505 ? 13.917 18.095 61.835 1.00 26.83 505 ALA A C 1
ATOM 3720 O O . ALA A 1 505 ? 14.630 18.862 62.493 1.00 26.83 505 ALA A O 1
ATOM 3721 N N . PRO A 1 506 ? 13.612 16.848 62.288 1.00 38.94 506 PRO A N 1
ATOM 3722 C CA . PRO A 1 506 ? 14.585 15.739 62.111 1.00 38.94 506 PRO A CA 1
ATOM 3723 C C . PRO A 1 506 ? 14.061 14.259 62.129 1.00 38.94 506 PRO A C 1
ATOM 3725 O O . PRO A 1 506 ? 12.991 13.958 62.636 1.00 38.94 506 PRO A O 1
ATOM 3728 N N . ALA A 1 507 ? 14.915 13.354 61.604 1.00 27.02 507 ALA A N 1
ATOM 3729 C CA . ALA A 1 507 ? 15.318 11.977 62.014 1.00 27.02 507 ALA A CA 1
ATOM 3730 C C . ALA A 1 507 ? 14.330 10.826 62.380 1.00 27.02 507 ALA A C 1
ATOM 3732 O O . ALA A 1 507 ? 13.603 10.923 63.359 1.00 27.02 507 ALA A O 1
ATOM 3733 N N . ARG A 1 508 ? 14.518 9.624 61.779 1.00 24.59 508 ARG A N 1
ATOM 3734 C CA . ARG A 1 508 ? 15.116 8.405 62.413 1.00 24.59 508 ARG A CA 1
ATOM 3735 C C . ARG A 1 508 ? 15.143 7.158 61.497 1.00 24.59 508 ARG A C 1
ATOM 3737 O O . ARG A 1 508 ? 14.358 7.004 60.573 1.00 24.59 508 ARG A O 1
ATOM 3744 N N . SER A 1 509 ? 16.117 6.300 61.793 1.00 25.84 509 SER A N 1
ATOM 3745 C CA . SER A 1 509 ? 16.606 5.072 61.147 1.00 25.84 509 SER A CA 1
ATOM 3746 C C . SER A 1 509 ? 15.851 3.786 61.515 1.00 25.84 509 SER A C 1
ATOM 3748 O O . SER A 1 509 ? 15.458 3.670 62.667 1.00 25.84 509 SER A O 1
ATOM 3750 N N . HIS A 1 510 ? 15.850 2.761 60.646 1.00 26.28 510 HIS A N 1
ATOM 3751 C CA . HIS A 1 510 ? 15.978 1.348 61.061 1.00 26.28 510 HIS A CA 1
ATOM 3752 C C . HIS A 1 510 ? 16.531 0.450 59.931 1.00 26.28 510 HIS A C 1
ATOM 3754 O O . HIS A 1 510 ? 16.004 0.413 58.823 1.00 26.28 510 HIS A O 1
ATOM 3760 N N . ARG A 1 511 ? 17.616 -0.278 60.241 1.00 24.23 511 ARG A N 1
ATOM 3761 C CA . ARG A 1 511 ? 18.125 -1.458 59.514 1.00 24.23 511 ARG A CA 1
ATOM 3762 C C . ARG A 1 511 ? 17.193 -2.642 59.757 1.00 24.23 511 ARG A C 1
ATOM 3764 O O . ARG A 1 511 ? 16.770 -2.793 60.896 1.00 24.23 511 ARG A O 1
ATOM 3771 N N . LEU A 1 512 ? 17.052 -3.553 58.789 1.00 27.42 512 LEU A N 1
ATOM 3772 C CA . LEU A 1 512 ? 16.875 -4.986 59.064 1.00 27.42 512 LEU A CA 1
ATOM 3773 C C . LEU A 1 512 ? 17.378 -5.856 57.897 1.00 27.42 512 LEU A C 1
ATOM 3775 O O . LEU A 1 512 ? 17.427 -5.443 56.743 1.00 27.42 512 LEU A O 1
ATOM 3779 N N . ARG A 1 513 ? 17.873 -7.031 58.291 1.00 23.89 513 ARG A N 1
ATOM 3780 C CA . ARG A 1 513 ? 18.763 -7.973 57.599 1.00 23.89 513 ARG A CA 1
ATOM 3781 C C . ARG A 1 513 ? 18.053 -8.849 56.559 1.00 23.89 513 ARG A C 1
ATOM 3783 O O . ARG A 1 513 ? 16.892 -9.203 56.714 1.00 23.89 513 ARG A O 1
ATOM 3790 N N . ARG A 1 514 ? 18.859 -9.320 55.597 1.00 26.75 514 ARG A N 1
ATOM 3791 C CA . ARG A 1 514 ? 18.645 -10.519 54.767 1.00 26.75 514 ARG A CA 1
ATOM 3792 C C . ARG A 1 514 ? 18.244 -11.746 55.603 1.00 26.75 514 ARG A C 1
ATOM 3794 O O . ARG A 1 514 ? 18.900 -12.032 56.605 1.00 26.75 514 ARG A O 1
ATOM 3801 N N . ARG A 1 515 ? 17.324 -12.556 55.072 1.00 23.92 515 ARG A N 1
ATOM 3802 C CA . ARG A 1 515 ? 17.352 -14.024 55.176 1.00 23.92 515 ARG A CA 1
ATOM 3803 C C . ARG A 1 515 ? 16.816 -14.644 53.885 1.00 23.92 515 ARG A C 1
ATOM 3805 O O . ARG A 1 515 ? 15.704 -14.351 53.465 1.00 23.92 515 ARG A O 1
ATOM 3812 N N . SER A 1 516 ? 17.657 -15.469 53.280 1.00 26.14 516 SER A N 1
ATOM 3813 C CA . SER A 1 516 ? 17.357 -16.390 52.187 1.00 26.14 516 SER A CA 1
ATOM 3814 C C . SER A 1 516 ? 16.738 -17.665 52.770 1.00 26.14 516 SER A C 1
ATOM 3816 O O . SER A 1 516 ? 17.143 -18.080 53.857 1.00 26.14 516 SER A O 1
ATOM 3818 N N . GLY A 1 517 ? 15.819 -18.309 52.052 1.00 24.42 517 GLY A N 1
ATOM 3819 C CA . GLY A 1 517 ? 15.273 -19.613 52.432 1.00 24.42 517 GLY A CA 1
ATOM 3820 C C . GLY A 1 517 ? 14.307 -20.160 51.383 1.00 24.42 517 GLY A C 1
ATOM 3821 O O . GLY A 1 517 ? 13.254 -19.580 51.156 1.00 24.42 517 GLY A O 1
ATOM 3822 N N . ALA A 1 518 ? 14.734 -21.243 50.737 1.00 25.27 518 ALA A N 1
ATOM 3823 C CA . ALA A 1 518 ? 14.055 -22.064 49.738 1.00 25.27 518 ALA A CA 1
ATOM 3824 C C . ALA A 1 518 ? 12.673 -22.602 50.155 1.00 25.27 518 ALA A C 1
ATOM 3826 O O . ALA A 1 518 ? 12.489 -22.943 51.317 1.00 25.27 518 ALA A O 1
ATOM 3827 N N . LEU A 1 519 ? 11.776 -22.755 49.169 1.00 25.23 519 LEU A N 1
ATOM 3828 C CA . LEU A 1 519 ? 10.644 -23.703 49.063 1.00 25.23 519 LEU A CA 1
ATOM 3829 C C . LEU A 1 519 ? 9.954 -23.342 47.719 1.00 25.23 519 LEU A C 1
ATOM 3831 O O . LEU A 1 519 ? 9.579 -22.190 47.545 1.00 25.23 519 LEU A O 1
ATOM 3835 N N . TRP A 1 520 ? 9.877 -24.147 46.658 1.00 25.70 520 TRP A N 1
ATOM 3836 C CA . TRP A 1 520 ? 9.298 -25.482 46.538 1.00 25.70 520 TRP A CA 1
ATOM 3837 C C . TRP A 1 520 ? 9.812 -26.171 45.262 1.00 25.70 520 TRP A C 1
ATOM 3839 O O . TRP A 1 520 ? 9.881 -25.552 44.198 1.00 25.70 520 TRP A O 1
ATOM 3849 N N . ARG A 1 521 ? 10.146 -27.457 45.392 1.00 23.80 521 ARG A N 1
ATOM 3850 C CA . ARG A 1 521 ? 10.214 -28.438 44.305 1.00 23.80 521 ARG A CA 1
ATOM 3851 C C . ARG A 1 521 ? 8.885 -29.205 44.243 1.00 23.80 521 ARG A C 1
ATOM 3853 O O . ARG A 1 521 ? 8.116 -29.168 45.199 1.00 23.80 521 ARG A O 1
ATOM 3860 N N . ASP A 1 522 ? 8.742 -29.934 43.138 1.00 26.83 522 ASP A N 1
ATOM 3861 C CA . ASP A 1 522 ? 7.913 -31.126 42.914 1.00 26.83 522 ASP A CA 1
ATOM 3862 C C . ASP A 1 522 ? 6.532 -30.926 42.271 1.00 26.83 522 ASP A C 1
ATOM 3864 O O . ASP A 1 522 ? 5.537 -30.654 42.931 1.00 26.83 522 ASP A O 1
ATOM 3868 N N . PHE A 1 523 ? 6.485 -31.189 40.958 1.00 25.66 523 PHE A N 1
ATOM 3869 C CA . PHE A 1 523 ? 5.466 -32.049 40.345 1.00 25.66 523 PHE A CA 1
ATOM 3870 C C . PHE A 1 523 ? 6.146 -32.974 39.305 1.00 25.66 523 PHE A C 1
ATOM 3872 O O . PHE A 1 523 ? 7.028 -32.505 38.579 1.00 25.66 523 PHE A O 1
ATOM 3879 N N . PRO A 1 524 ? 5.802 -34.278 39.256 1.00 30.23 524 PRO A N 1
ATOM 3880 C CA . PRO A 1 524 ? 6.521 -35.299 38.494 1.00 30.23 524 PRO A CA 1
ATOM 3881 C C . PRO A 1 524 ? 5.997 -35.448 37.057 1.00 30.23 524 PRO A C 1
ATOM 3883 O O . PRO A 1 524 ? 4.870 -35.069 36.744 1.00 30.23 524 PRO A O 1
ATOM 3886 N N . GLY A 1 525 ? 6.837 -36.019 36.188 1.00 25.33 525 GLY A N 1
ATOM 3887 C CA . GLY A 1 525 ? 6.539 -36.277 34.778 1.00 25.33 525 GLY A CA 1
ATOM 3888 C C . GLY A 1 525 ? 6.206 -37.732 34.441 1.00 25.33 525 GLY A C 1
ATOM 3889 O O . GLY A 1 525 ? 6.367 -38.614 35.276 1.00 25.33 525 GLY A O 1
ATOM 3890 N N . GLN A 1 526 ? 5.785 -37.937 33.188 1.00 25.69 526 GLN A N 1
ATOM 3891 C CA . GLN A 1 526 ? 5.826 -39.154 32.347 1.00 25.69 526 GLN A CA 1
ATOM 3892 C C . GLN A 1 526 ? 5.023 -38.815 31.065 1.00 25.69 526 GLN A C 1
ATOM 3894 O O . GLN A 1 526 ? 3.978 -38.190 31.181 1.00 25.69 526 GLN A O 1
ATOM 3899 N N . TYR A 1 527 ? 5.416 -39.071 29.813 1.00 27.03 527 TYR A N 1
ATOM 3900 C CA . TYR A 1 527 ? 6.323 -40.049 29.214 1.00 27.03 527 TYR A CA 1
ATOM 3901 C C . TYR A 1 527 ? 6.990 -39.453 27.952 1.00 27.03 527 TYR A C 1
ATOM 3903 O O . TYR A 1 527 ? 6.422 -38.594 27.278 1.00 27.03 527 TYR A O 1
ATOM 3911 N N . ARG A 1 528 ? 8.207 -39.930 27.676 1.00 26.20 528 ARG A N 1
ATOM 3912 C CA . ARG A 1 528 ? 9.043 -39.698 26.486 1.00 26.20 528 ARG A CA 1
ATOM 3913 C C . ARG A 1 528 ? 8.624 -40.611 25.326 1.00 26.20 528 ARG A C 1
ATOM 3915 O O . ARG A 1 528 ? 8.015 -41.640 25.578 1.00 26.20 528 ARG A O 1
ATOM 3922 N N . ASP A 1 529 ? 9.022 -40.231 24.107 1.00 25.62 529 ASP A N 1
ATOM 3923 C CA . ASP A 1 529 ? 9.805 -41.015 23.117 1.00 25.62 529 ASP A CA 1
ATOM 3924 C C . ASP A 1 529 ? 9.534 -40.429 21.711 1.00 25.62 529 ASP A C 1
ATOM 3926 O O . ASP A 1 529 ? 8.394 -40.144 21.375 1.00 25.62 529 ASP A O 1
ATOM 3930 N N . GLY A 1 530 ? 10.479 -40.157 20.811 1.00 23.86 530 GLY A N 1
ATOM 3931 C CA . GLY A 1 530 ? 11.931 -40.278 20.790 1.00 23.86 530 GLY A CA 1
ATOM 3932 C C . GLY A 1 530 ? 12.428 -39.904 19.382 1.00 23.86 530 GLY A C 1
ATOM 3933 O O . GLY A 1 530 ? 11.792 -40.278 18.405 1.00 23.86 530 GLY A O 1
ATOM 3934 N N . LEU A 1 531 ? 13.527 -39.143 19.282 1.00 24.94 531 LEU A N 1
ATOM 3935 C CA . LEU A 1 531 ? 14.544 -39.226 18.214 1.00 24.94 531 LEU A CA 1
ATOM 3936 C C . LEU A 1 531 ? 15.724 -38.276 18.531 1.00 24.94 531 LEU A C 1
ATOM 3938 O O . LEU A 1 531 ? 15.710 -37.078 18.268 1.00 24.94 531 LEU A O 1
ATOM 3942 N N . SER A 1 532 ? 16.729 -38.870 19.178 1.00 23.48 532 SER A N 1
ATOM 3943 C CA . SER A 1 532 ? 18.181 -38.588 19.166 1.00 23.48 532 SER A CA 1
ATOM 3944 C C . SER A 1 532 ? 18.715 -38.307 17.747 1.00 23.48 532 SER A C 1
ATOM 3946 O O . SER A 1 532 ? 18.245 -38.978 16.837 1.00 23.48 532 SER A O 1
ATOM 3948 N N . LEU A 1 533 ? 19.707 -37.467 17.402 1.00 27.23 533 LEU A N 1
ATOM 3949 C CA . LEU A 1 533 ? 20.895 -36.797 17.998 1.00 27.23 533 LEU A CA 1
ATOM 3950 C C . LEU A 1 533 ? 21.504 -35.887 16.867 1.00 27.23 533 LEU A C 1
ATOM 3952 O O . LEU A 1 533 ? 21.005 -35.976 15.746 1.00 27.23 533 LEU A O 1
ATOM 3956 N N . PRO A 1 534 ? 22.620 -35.125 17.026 1.00 28.25 534 PRO A N 1
ATOM 3957 C CA . PRO A 1 534 ? 23.347 -34.719 18.228 1.00 28.25 534 PRO A CA 1
ATOM 3958 C C . PRO A 1 534 ? 23.529 -33.190 18.375 1.00 28.25 534 PRO A C 1
ATOM 3960 O O . PRO A 1 534 ? 23.612 -32.422 17.419 1.00 28.25 534 PRO A O 1
ATOM 3963 N N . ALA A 1 535 ? 23.694 -32.772 19.629 1.00 24.66 535 ALA A N 1
ATOM 3964 C CA . ALA A 1 535 ? 24.187 -31.460 20.012 1.00 24.66 535 ALA A CA 1
ATOM 3965 C C . ALA A 1 535 ? 25.710 -31.360 19.811 1.00 24.66 535 ALA A C 1
ATOM 3967 O O . ALA A 1 535 ? 26.466 -32.233 20.239 1.00 24.66 535 ALA A O 1
ATOM 3968 N N . GLY A 1 536 ? 26.147 -30.245 19.225 1.00 24.78 536 GLY A N 1
ATOM 3969 C CA . GLY A 1 536 ? 27.542 -29.839 19.099 1.00 24.78 536 GLY A CA 1
ATOM 3970 C C . GLY A 1 536 ? 27.734 -28.380 19.516 1.00 24.78 536 GLY A C 1
ATOM 3971 O O . GLY A 1 536 ? 27.759 -27.494 18.678 1.00 24.78 536 GLY A O 1
ATOM 3972 N N . ARG A 1 537 ? 27.895 -28.170 20.829 1.00 25.53 537 ARG A N 1
ATOM 3973 C CA . ARG A 1 537 ? 28.963 -27.351 21.431 1.00 25.53 537 ARG A CA 1
ATOM 3974 C C . ARG A 1 537 ? 29.054 -25.854 21.042 1.00 25.53 537 ARG A C 1
ATOM 3976 O O . ARG A 1 537 ? 29.910 -25.503 20.249 1.00 25.53 537 ARG A O 1
ATOM 3983 N N . TYR A 1 538 ? 28.322 -24.986 21.756 1.00 27.09 538 TYR A N 1
ATOM 3984 C CA . TYR A 1 538 ? 28.777 -23.637 22.167 1.00 27.09 538 TYR A CA 1
ATOM 3985 C C . TYR A 1 538 ? 28.100 -23.224 23.492 1.00 27.09 538 TYR A C 1
ATOM 3987 O O . TYR A 1 538 ? 27.176 -22.415 23.521 1.00 27.09 538 TYR A O 1
ATOM 3995 N N . GLU A 1 539 ? 28.558 -23.795 24.609 1.00 24.91 539 GLU A N 1
ATOM 3996 C CA . GLU A 1 539 ? 28.481 -23.112 25.906 1.00 24.91 539 GLU A CA 1
ATOM 3997 C C . GLU A 1 539 ? 29.711 -22.205 26.055 1.00 24.91 539 GLU A C 1
ATOM 3999 O O . GLU A 1 539 ? 30.783 -22.529 25.547 1.00 24.91 539 GLU A O 1
ATOM 4004 N N . HIS A 1 540 ? 29.533 -21.106 26.796 1.00 24.73 540 HIS A N 1
ATOM 4005 C CA . HIS A 1 540 ? 30.489 -20.040 27.142 1.00 24.73 540 HIS A CA 1
ATOM 4006 C C . HIS A 1 540 ? 30.507 -18.799 26.238 1.00 24.73 540 HIS A C 1
ATOM 4008 O O . HIS A 1 540 ? 31.404 -18.638 25.425 1.00 24.73 540 HIS A O 1
ATOM 4014 N N . LEU A 1 541 ? 29.597 -17.847 26.501 1.00 24.62 541 LEU A N 1
ATOM 4015 C CA . LEU A 1 541 ? 29.931 -16.414 26.661 1.00 24.62 541 LEU A CA 1
ATOM 4016 C C . LEU A 1 541 ? 28.715 -15.604 27.167 1.00 24.62 541 LEU A C 1
ATOM 4018 O O . LEU A 1 541 ? 28.164 -14.754 26.482 1.00 24.62 541 LEU A O 1
ATOM 4022 N N . PHE A 1 542 ? 28.306 -15.845 28.415 1.00 23.78 542 PHE A N 1
ATOM 4023 C CA . PHE A 1 542 ? 27.541 -14.874 29.206 1.00 23.78 542 PHE A CA 1
ATOM 4024 C C . PHE A 1 542 ? 28.274 -14.677 30.537 1.00 23.78 542 PHE A C 1
ATOM 4026 O O . PHE A 1 542 ? 28.068 -15.406 31.504 1.00 23.78 542 PHE A O 1
ATOM 4033 N N . ARG A 1 543 ? 29.184 -13.697 30.576 1.00 22.64 543 ARG A N 1
ATOM 4034 C CA . ARG A 1 543 ? 29.647 -13.088 31.827 1.00 22.64 543 ARG A CA 1
ATOM 4035 C C . ARG A 1 543 ? 29.061 -11.686 31.898 1.00 22.64 543 ARG A C 1
ATOM 4037 O O . ARG A 1 543 ? 29.482 -10.790 31.175 1.00 22.64 543 ARG A O 1
ATOM 4044 N N . LEU A 1 544 ? 28.077 -11.546 32.781 1.00 25.69 544 LEU A N 1
ATOM 4045 C CA . LEU A 1 544 ? 27.617 -10.278 33.329 1.00 25.69 544 LEU A CA 1
ATOM 4046 C C . LEU A 1 544 ? 28.814 -9.523 33.922 1.00 25.69 544 LEU A C 1
ATOM 4048 O O . LEU A 1 544 ? 29.482 -10.028 34.823 1.00 25.69 544 LEU A O 1
ATOM 4052 N N . GLY A 1 545 ? 29.077 -8.329 33.396 1.00 23.58 545 GLY A N 1
ATOM 4053 C CA . GLY A 1 545 ? 29.946 -7.331 34.007 1.00 23.58 545 GLY A CA 1
ATOM 4054 C C . GLY A 1 545 ? 29.101 -6.298 34.748 1.00 23.58 545 GLY A C 1
ATOM 4055 O O . GLY A 1 545 ? 28.173 -5.730 34.177 1.00 23.58 545 GLY A O 1
ATOM 4056 N N . ASP A 1 546 ? 29.430 -6.098 36.022 1.00 25.69 546 ASP A N 1
ATOM 4057 C CA . ASP A 1 546 ? 28.891 -5.103 36.949 1.00 25.69 546 ASP A CA 1
ATOM 4058 C C . ASP A 1 546 ? 28.652 -3.717 36.322 1.00 25.69 546 ASP A C 1
ATOM 4060 O O . ASP A 1 546 ? 29.592 -3.041 35.902 1.00 25.69 546 ASP A O 1
ATOM 4064 N N . VAL A 1 547 ? 27.413 -3.220 36.404 1.00 25.55 547 VAL A N 1
ATOM 4065 C CA . VAL A 1 547 ? 27.130 -1.778 36.371 1.00 25.55 547 VAL A CA 1
ATOM 4066 C C . VAL A 1 547 ? 26.354 -1.425 37.633 1.00 25.55 547 VAL A C 1
ATOM 4068 O O . VAL A 1 547 ? 25.225 -1.860 37.856 1.00 25.55 547 VAL A O 1
ATOM 4071 N N . ARG A 1 548 ? 27.023 -0.651 38.490 1.00 23.70 548 ARG A N 1
ATOM 4072 C CA . ARG A 1 548 ? 26.535 -0.165 39.780 1.00 23.70 548 ARG A CA 1
ATOM 4073 C C . ARG A 1 548 ? 25.239 0.636 39.621 1.00 23.70 548 ARG A C 1
ATOM 4075 O O . ARG A 1 548 ? 25.146 1.529 38.784 1.00 23.70 548 ARG A O 1
ATOM 4082 N N . GLN A 1 549 ? 24.283 0.336 40.497 1.00 25.77 549 GLN A N 1
ATOM 4083 C CA . GLN A 1 549 ? 23.069 1.111 40.757 1.00 25.77 549 GLN A CA 1
ATOM 4084 C C . GLN A 1 549 ? 23.397 2.586 41.040 1.00 25.77 549 GLN A C 1
ATOM 4086 O O . GLN A 1 549 ? 24.195 2.885 41.927 1.00 25.77 549 GLN A O 1
ATOM 4091 N N . ALA A 1 550 ? 22.734 3.497 40.327 1.00 26.12 550 ALA A N 1
ATOM 4092 C CA . ALA A 1 550 ? 22.640 4.908 40.686 1.00 26.12 550 ALA A CA 1
ATOM 4093 C C . ALA A 1 550 ? 21.168 5.255 40.973 1.00 26.12 550 ALA A C 1
ATOM 4095 O O . ALA A 1 550 ? 20.291 5.033 40.138 1.00 26.12 550 ALA A O 1
ATOM 4096 N N . ASP A 1 551 ? 20.916 5.767 42.179 1.00 24.47 551 ASP A N 1
ATOM 4097 C CA . ASP A 1 551 ? 19.606 6.144 42.720 1.00 24.47 551 ASP A CA 1
ATOM 4098 C C . ASP A 1 551 ? 18.894 7.247 41.904 1.00 24.47 551 ASP A C 1
ATOM 4100 O O . ASP A 1 551 ? 19.476 8.311 41.666 1.00 24.47 551 ASP A O 1
ATOM 4104 N N . PRO A 1 552 ? 17.598 7.101 41.565 1.00 26.95 552 PRO A N 1
ATOM 4105 C CA . PRO A 1 552 ? 16.854 8.112 40.822 1.00 26.95 552 PRO A CA 1
ATOM 4106 C C . PRO A 1 552 ? 16.022 9.012 41.754 1.00 26.95 552 PRO A C 1
ATOM 4108 O O . PRO A 1 552 ? 14.800 8.969 41.710 1.00 26.95 552 PRO A O 1
ATOM 4111 N N . LEU A 1 553 ? 16.640 9.843 42.609 1.00 26.22 553 LEU A N 1
ATOM 4112 C CA . LEU A 1 553 ? 15.883 10.801 43.453 1.00 26.22 553 LEU A CA 1
ATOM 4113 C C . LEU A 1 553 ? 16.542 12.181 43.700 1.00 26.22 553 LEU A C 1
ATOM 4115 O O . LEU A 1 553 ? 16.108 12.916 44.585 1.00 26.22 553 LEU A O 1
ATOM 4119 N N . ARG A 1 554 ? 17.548 12.612 42.917 1.00 25.66 554 ARG A N 1
ATOM 4120 C CA . ARG A 1 554 ? 18.218 13.923 43.143 1.00 25.66 554 ARG A CA 1
ATOM 4121 C C . ARG A 1 554 ? 18.412 14.864 41.944 1.00 25.66 554 ARG A C 1
ATOM 4123 O O . ARG A 1 554 ? 19.081 15.879 42.102 1.00 25.66 554 ARG A O 1
ATOM 4130 N N . CYS A 1 555 ? 17.762 14.643 40.799 1.00 24.45 555 CYS A N 1
ATOM 4131 C CA . CYS A 1 555 ? 17.878 15.557 39.643 1.00 24.45 555 CYS A CA 1
ATOM 4132 C C . CYS A 1 555 ? 16.702 16.530 39.431 1.00 24.45 555 CYS A C 1
ATOM 4134 O O . CYS A 1 555 ? 16.690 17.244 38.435 1.00 24.45 555 CYS A O 1
ATOM 4136 N N . CYS A 1 556 ? 15.739 16.627 40.356 1.00 24.36 556 CYS A N 1
ATOM 4137 C CA . CYS A 1 556 ? 14.545 17.467 40.159 1.00 24.36 556 CYS A CA 1
ATOM 4138 C C . CYS A 1 556 ? 14.586 18.859 40.831 1.00 24.36 556 CYS A C 1
ATOM 4140 O O . CYS A 1 556 ? 13.566 19.535 40.881 1.00 24.36 556 CYS A O 1
ATOM 4142 N N . CYS A 1 557 ? 15.732 19.327 41.343 1.00 24.83 557 CYS A N 1
ATOM 4143 C CA . CYS A 1 557 ? 15.809 20.620 42.042 1.00 24.83 557 CYS A CA 1
ATOM 4144 C C . CYS A 1 557 ? 17.143 21.351 41.815 1.00 24.83 557 CYS A C 1
ATOM 4146 O O . CYS A 1 557 ? 17.930 21.526 42.742 1.00 24.83 557 CYS A O 1
ATOM 4148 N N . ARG A 1 558 ? 17.404 21.779 40.575 1.00 25.22 558 ARG A N 1
ATOM 4149 C CA . ARG A 1 558 ? 18.249 22.941 40.226 1.00 25.22 558 ARG A CA 1
ATOM 4150 C C . ARG A 1 558 ? 18.259 23.081 38.709 1.00 25.22 558 ARG A C 1
ATOM 4152 O O . ARG A 1 558 ? 18.959 22.334 38.052 1.00 25.22 558 ARG A O 1
ATOM 4159 N N . ILE A 1 559 ? 17.433 23.986 38.195 1.00 26.22 559 ILE A N 1
ATOM 4160 C CA . ILE A 1 559 ? 17.678 24.949 37.103 1.00 26.22 559 ILE A CA 1
ATOM 4161 C C . ILE A 1 559 ? 16.341 25.696 36.975 1.00 26.22 559 ILE A C 1
ATOM 4163 O O . ILE A 1 559 ? 15.492 25.435 36.133 1.00 26.22 559 ILE A O 1
ATOM 4167 N N . ALA A 1 560 ? 16.109 26.573 37.946 1.00 26.12 560 ALA A N 1
ATOM 4168 C CA . ALA A 1 560 ? 15.171 27.676 37.849 1.00 26.12 560 ALA A CA 1
ATOM 4169 C C . ALA A 1 560 ? 15.986 28.898 38.274 1.00 26.12 560 ALA A C 1
ATOM 4171 O O . ALA A 1 560 ? 16.248 29.094 39.460 1.00 26.12 560 ALA A O 1
ATOM 4172 N N . GLY A 1 561 ? 16.491 29.638 37.288 1.00 22.88 561 GLY A N 1
ATOM 4173 C CA . GLY A 1 561 ? 17.249 30.864 37.507 1.00 22.88 561 GLY A CA 1
ATOM 4174 C C . GLY A 1 561 ? 18.191 31.191 36.353 1.00 22.88 561 GLY A C 1
ATOM 4175 O O . GLY A 1 561 ? 19.156 30.471 36.130 1.00 22.88 561 GLY A O 1
ATOM 4176 N N . GLY A 1 562 ? 17.935 32.320 35.687 1.00 22.77 562 GLY A N 1
ATOM 4177 C CA . GLY A 1 562 ? 18.987 33.117 35.052 1.00 22.77 562 GLY A CA 1
ATOM 4178 C C . GLY A 1 562 ? 19.101 33.022 33.533 1.00 22.77 562 GLY A C 1
ATOM 4179 O O . GLY A 1 562 ? 19.887 32.251 33.000 1.00 22.77 562 GLY A O 1
ATOM 4180 N N . VAL A 1 563 ? 18.386 33.909 32.844 1.00 25.80 563 VAL A N 1
ATOM 4181 C CA . VAL A 1 563 ? 18.718 34.369 31.490 1.00 25.80 563 VAL A CA 1
ATOM 4182 C C . VAL A 1 563 ? 20.028 35.166 31.543 1.00 25.80 563 VAL A C 1
ATOM 4184 O O . VAL A 1 563 ? 20.082 36.145 32.285 1.00 25.80 563 VAL A O 1
ATOM 4187 N N . ARG A 1 564 ? 21.040 34.781 30.747 1.00 24.00 564 ARG A N 1
ATOM 4188 C CA . ARG A 1 564 ? 21.925 35.642 29.917 1.00 24.00 564 ARG A CA 1
ATOM 4189 C C . ARG A 1 564 ? 23.146 34.847 29.424 1.00 24.00 564 ARG A C 1
ATOM 4191 O O . ARG A 1 564 ? 23.828 34.234 30.227 1.00 24.00 564 ARG A O 1
ATOM 4198 N N . HIS A 1 565 ? 23.371 34.918 28.107 1.00 24.75 565 HIS A N 1
ATOM 4199 C CA . HIS A 1 565 ? 24.600 34.676 27.333 1.00 24.75 565 HIS A CA 1
ATOM 4200 C C . HIS A 1 565 ? 25.600 33.605 27.807 1.00 24.75 565 HIS A C 1
ATOM 4202 O O . HIS A 1 565 ? 26.220 33.749 28.848 1.00 24.75 565 HIS A O 1
ATOM 4208 N N . VAL A 1 566 ? 25.902 32.641 26.926 1.00 24.58 566 VAL A N 1
ATOM 4209 C CA . VAL A 1 566 ? 27.237 32.480 26.307 1.00 24.58 566 VAL A CA 1
ATOM 4210 C C . VAL A 1 566 ? 27.152 31.427 25.187 1.00 24.58 566 VAL A C 1
ATOM 4212 O O . VAL A 1 566 ? 26.675 30.310 25.371 1.00 24.58 566 VAL A O 1
ATOM 4215 N N . HIS A 1 567 ? 27.587 31.847 23.999 1.00 27.19 567 HIS A N 1
ATOM 4216 C CA . HIS A 1 567 ? 27.870 31.034 22.817 1.00 27.19 567 HIS A CA 1
ATOM 4217 C C . HIS A 1 567 ? 29.067 30.094 23.065 1.00 27.19 567 HIS A C 1
ATOM 4219 O O . HIS A 1 567 ? 29.976 30.451 23.806 1.00 27.19 567 HIS A O 1
ATOM 4225 N N . ARG A 1 568 ? 29.127 28.992 22.300 1.00 27.27 568 ARG A N 1
ATOM 4226 C CA . ARG A 1 568 ? 30.233 28.011 22.155 1.00 27.27 568 ARG A CA 1
ATOM 4227 C C . ARG A 1 568 ? 30.336 26.927 23.236 1.00 27.27 568 ARG A C 1
ATOM 4229 O O . ARG A 1 568 ? 31.037 27.090 24.226 1.00 27.27 568 ARG A O 1
ATOM 4236 N N . ARG A 1 569 ? 29.749 25.763 22.934 1.00 26.06 569 ARG A N 1
ATOM 4237 C CA . ARG A 1 569 ? 30.393 24.425 22.918 1.00 26.06 569 ARG A CA 1
ATOM 4238 C C . ARG A 1 569 ? 29.303 23.355 22.829 1.00 26.06 569 ARG A C 1
ATOM 4240 O O . ARG A 1 569 ? 28.736 22.958 23.838 1.00 26.06 569 ARG A O 1
ATOM 4247 N N . ALA A 1 570 ? 29.024 22.903 21.612 1.00 26.86 570 ALA A N 1
ATOM 4248 C CA . ALA A 1 570 ? 28.307 21.655 21.35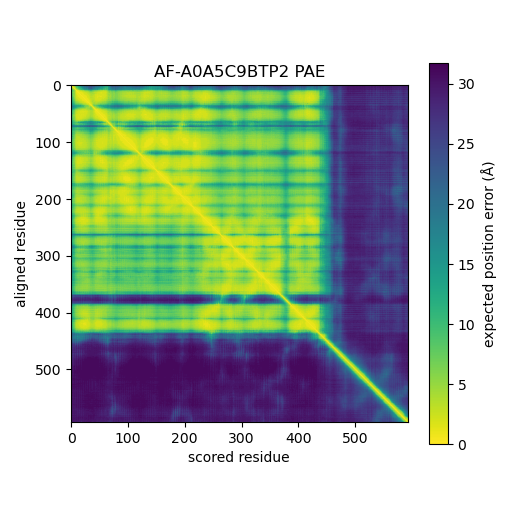6 1.00 26.86 570 ALA A CA 1
ATOM 4249 C C . ALA A 1 570 ? 28.806 21.009 20.051 1.00 26.86 570 ALA A C 1
ATOM 4251 O O . ALA A 1 570 ? 28.036 20.412 19.317 1.00 26.86 570 ALA A O 1
ATOM 4252 N N . ASP A 1 571 ? 30.109 21.115 19.789 1.00 28.97 571 ASP A N 1
ATOM 4253 C CA . ASP A 1 571 ? 30.827 20.228 18.880 1.00 28.97 571 ASP A CA 1
ATOM 4254 C C . ASP A 1 571 ? 31.661 19.340 19.798 1.00 28.97 571 ASP A C 1
ATOM 4256 O O . ASP A 1 571 ? 32.570 19.861 20.433 1.00 28.97 571 ASP A O 1
ATOM 4260 N N . HIS A 1 572 ? 31.250 18.082 20.007 1.00 27.59 572 HIS A N 1
ATOM 4261 C CA . HIS A 1 572 ? 32.103 16.943 20.422 1.00 27.59 572 HIS A CA 1
ATOM 4262 C C . HIS A 1 572 ? 31.338 15.688 20.884 1.00 27.59 572 HIS A C 1
ATOM 4264 O O . HIS A 1 572 ? 31.977 14.704 21.240 1.00 27.59 572 HIS A O 1
ATOM 4270 N N . PHE A 1 573 ? 30.002 15.637 20.814 1.00 26.50 573 PHE A N 1
ATOM 4271 C CA . PHE A 1 573 ? 29.258 14.408 21.156 1.00 26.50 573 PHE A CA 1
ATOM 4272 C C . PHE A 1 573 ? 28.786 13.570 19.949 1.00 26.50 573 PHE A C 1
ATOM 4274 O O . PHE A 1 573 ? 28.232 12.494 20.137 1.00 26.50 573 PHE A O 1
ATOM 4281 N N . GLY A 1 574 ? 29.039 14.024 18.713 1.00 27.61 574 GLY A N 1
ATOM 4282 C CA . GLY A 1 574 ? 28.565 13.375 17.478 1.00 27.61 574 GLY A CA 1
ATOM 4283 C C . GLY A 1 574 ? 29.573 12.501 16.717 1.00 27.61 574 GLY A C 1
ATOM 4284 O O . GLY A 1 574 ? 29.189 11.900 15.723 1.00 27.61 574 GLY A O 1
ATOM 4285 N N . LEU A 1 575 ? 30.841 12.410 17.146 1.00 29.88 575 LEU A N 1
ATOM 4286 C CA . LEU A 1 575 ? 31.893 11.679 16.407 1.00 29.88 575 LEU A CA 1
ATOM 4287 C C . LEU A 1 575 ? 32.393 10.385 17.077 1.00 29.88 575 LEU A C 1
ATOM 4289 O O . LEU A 1 575 ? 33.168 9.653 16.471 1.00 29.88 575 LEU A O 1
ATOM 4293 N N . ALA A 1 576 ? 31.941 10.058 18.290 1.00 27.14 576 ALA A N 1
ATOM 4294 C CA . ALA A 1 576 ? 32.466 8.914 19.047 1.00 27.14 576 ALA A CA 1
ATOM 4295 C C . ALA A 1 576 ? 31.822 7.553 18.701 1.00 27.14 576 ALA A C 1
ATOM 4297 O O . ALA A 1 576 ? 32.278 6.530 19.190 1.00 27.14 576 ALA A O 1
ATOM 4298 N N . LEU A 1 577 ? 30.786 7.515 17.852 1.00 29.16 577 LEU A N 1
ATOM 4299 C CA . LEU A 1 577 ? 30.101 6.268 17.463 1.00 29.16 577 LEU A CA 1
ATOM 4300 C C . LEU A 1 577 ? 30.384 5.812 16.021 1.00 29.16 577 LEU A C 1
ATOM 4302 O O . LEU A 1 577 ? 29.985 4.716 15.648 1.00 29.16 577 LEU A O 1
ATOM 4306 N N . ALA A 1 578 ? 31.108 6.607 15.225 1.00 29.55 578 ALA A N 1
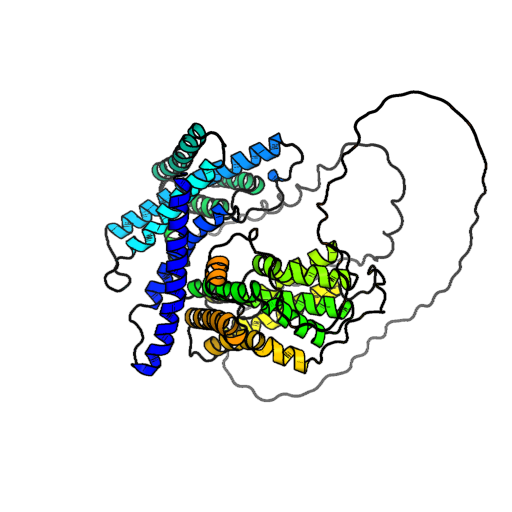ATOM 4307 C CA . ALA A 1 578 ? 31.479 6.252 13.850 1.00 29.55 578 ALA A CA 1
ATOM 4308 C C . ALA A 1 578 ? 32.930 5.736 13.711 1.00 29.55 578 ALA A C 1
ATOM 4310 O O . ALA A 1 578 ? 33.282 5.185 12.673 1.00 29.55 578 ALA A O 1
ATOM 4311 N N . GLY A 1 579 ? 33.769 5.891 14.744 1.00 28.05 579 GLY A N 1
ATOM 4312 C CA . GLY A 1 579 ? 35.196 5.534 14.703 1.00 28.05 579 GLY A CA 1
ATOM 4313 C C . GLY A 1 579 ? 35.550 4.116 15.166 1.00 28.05 579 GLY A C 1
ATOM 4314 O O . GLY A 1 579 ? 36.621 3.628 14.821 1.00 28.05 579 GLY A O 1
ATOM 4315 N N . ASP A 1 580 ? 34.664 3.429 15.895 1.00 26.92 580 ASP A N 1
ATOM 4316 C CA . ASP A 1 580 ? 35.004 2.163 16.575 1.00 26.92 580 ASP A CA 1
ATOM 4317 C C . ASP A 1 580 ? 34.583 0.883 15.825 1.00 26.92 580 ASP A C 1
ATOM 4319 O O . ASP A 1 580 ? 34.919 -0.217 16.257 1.00 26.92 580 ASP A O 1
ATOM 4323 N N . MET A 1 581 ? 33.915 0.990 14.667 1.00 27.94 581 MET A N 1
ATOM 4324 C CA . MET A 1 581 ? 33.591 -0.177 13.819 1.00 27.94 581 MET A CA 1
ATOM 4325 C C . MET A 1 581 ? 34.572 -0.423 12.658 1.00 27.94 581 MET A C 1
ATOM 4327 O O . MET A 1 581 ? 34.447 -1.432 11.972 1.00 27.94 581 MET A O 1
ATOM 4331 N N . VAL A 1 582 ? 35.569 0.444 12.440 1.00 32.00 582 VAL A N 1
ATOM 4332 C CA . VAL A 1 582 ? 36.509 0.330 11.298 1.00 32.00 582 VAL A CA 1
ATOM 4333 C C . VAL A 1 582 ? 37.911 -0.151 11.711 1.00 32.00 582 VAL A C 1
ATOM 4335 O O . VAL A 1 582 ? 38.756 -0.421 10.863 1.00 32.00 582 VAL A O 1
ATOM 4338 N N . ALA A 1 583 ? 38.175 -0.369 13.000 1.00 31.78 583 ALA A N 1
ATOM 4339 C CA . ALA A 1 583 ? 39.492 -0.800 13.464 1.00 31.78 583 ALA A CA 1
ATOM 4340 C C . ALA A 1 583 ? 39.409 -1.924 14.501 1.00 31.78 583 ALA A C 1
ATOM 4342 O O . ALA A 1 583 ? 39.631 -1.685 15.685 1.00 31.78 583 ALA A O 1
ATOM 4343 N N . LYS A 1 584 ? 39.131 -3.160 14.058 1.00 28.31 584 LYS A N 1
ATOM 4344 C CA . LYS A 1 584 ? 39.754 -4.387 14.600 1.00 28.31 584 LYS A CA 1
ATOM 4345 C C . LYS A 1 584 ? 39.332 -5.637 13.820 1.00 28.31 584 LYS A C 1
ATOM 4347 O O . LYS A 1 584 ? 38.153 -5.933 13.689 1.00 28.31 584 LYS A O 1
ATOM 4352 N N . ASN A 1 585 ? 40.356 -6.391 13.421 1.00 27.19 585 ASN A N 1
ATOM 4353 C CA . ASN A 1 585 ? 40.358 -7.761 12.894 1.00 27.19 585 ASN A CA 1
ATOM 4354 C C . ASN A 1 585 ? 40.160 -7.952 11.385 1.00 27.19 585 ASN A C 1
ATOM 4356 O O . ASN A 1 585 ? 39.262 -8.647 10.927 1.00 27.19 585 ASN A O 1
ATOM 4360 N N . GLY A 1 586 ? 41.150 -7.473 10.628 1.00 24.28 586 GLY A N 1
ATOM 4361 C CA . GLY A 1 586 ? 41.646 -8.222 9.479 1.00 24.28 586 GLY A CA 1
ATOM 4362 C C . GLY A 1 586 ? 42.590 -9.338 9.943 1.00 24.28 586 GLY A C 1
ATOM 4363 O O . GLY A 1 586 ? 43.645 -9.051 10.504 1.00 24.28 586 GLY A O 1
ATOM 4364 N N . ARG A 1 587 ? 42.223 -10.599 9.694 1.00 24.84 587 ARG A N 1
ATOM 4365 C CA . ARG A 1 587 ? 43.155 -11.713 9.445 1.00 24.84 587 ARG A CA 1
ATOM 4366 C C . ARG A 1 587 ? 42.439 -12.796 8.635 1.00 24.84 587 ARG A C 1
ATOM 4368 O O . ARG A 1 587 ? 41.609 -13.525 9.156 1.00 24.84 587 ARG A O 1
ATOM 4375 N N . PHE A 1 588 ? 42.771 -12.806 7.346 1.00 26.34 588 PHE A N 1
ATOM 4376 C CA . PHE A 1 588 ? 42.985 -13.963 6.476 1.00 26.34 588 PHE A CA 1
ATOM 4377 C C . PHE A 1 588 ? 42.417 -15.319 6.925 1.00 26.34 588 PHE A C 1
ATOM 4379 O O . PHE A 1 588 ? 42.948 -15.925 7.849 1.00 26.34 588 PHE A O 1
ATOM 4386 N N . LEU A 1 589 ? 41.523 -15.882 6.105 1.00 23.58 589 LEU A N 1
ATOM 4387 C CA . LEU A 1 589 ? 41.700 -17.249 5.608 1.00 23.58 589 LEU A CA 1
ATOM 4388 C C . LEU A 1 589 ? 41.130 -17.370 4.179 1.00 23.58 589 LEU A C 1
ATOM 4390 O O . LEU A 1 589 ? 39.933 -17.223 3.953 1.00 23.58 589 LEU A O 1
ATOM 4394 N N . ARG A 1 590 ? 42.036 -17.591 3.218 1.00 24.48 590 ARG A N 1
ATOM 4395 C CA . ARG A 1 590 ? 41.775 -18.197 1.900 1.00 24.48 590 ARG A CA 1
ATOM 4396 C C . ARG A 1 590 ? 41.480 -19.686 2.096 1.00 24.48 590 ARG A C 1
ATOM 4398 O O . ARG A 1 590 ? 42.109 -20.260 2.981 1.00 24.48 590 ARG A O 1
ATOM 4405 N N . LEU A 1 591 ? 40.673 -20.266 1.196 1.00 24.83 591 LEU A N 1
ATOM 4406 C CA . LEU A 1 591 ? 40.757 -21.614 0.570 1.00 24.83 591 LEU A CA 1
ATOM 4407 C C . LEU A 1 591 ? 39.326 -22.128 0.276 1.00 24.83 591 LEU A C 1
ATOM 4409 O O . LEU A 1 591 ? 38.562 -22.333 1.210 1.00 24.83 591 LEU A O 1
ATOM 4413 N N . THR A 1 592 ? 38.878 -22.056 -0.993 1.00 27.42 592 THR A N 1
ATOM 4414 C CA . THR A 1 592 ? 38.781 -23.153 -2.012 1.00 27.42 592 THR A CA 1
ATOM 4415 C C . THR A 1 592 ? 37.587 -24.087 -1.773 1.00 27.42 592 THR A C 1
ATOM 4417 O O . THR A 1 592 ? 37.444 -24.568 -0.657 1.00 27.42 592 THR A O 1
ATOM 4420 N N . VAL A 1 593 ? 36.715 -24.421 -2.731 1.00 34.62 593 VAL A N 1
ATOM 4421 C CA . VAL A 1 593 ? 36.672 -24.305 -4.208 1.00 34.62 593 VAL A CA 1
ATOM 4422 C C . VAL A 1 593 ? 35.289 -23.812 -4.619 1.00 34.62 593 VAL A C 1
ATOM 4424 O O . VAL A 1 593 ? 34.321 -24.224 -3.940 1.00 34.62 593 VAL A O 1
#

Mean predicted aligned error: 16.04 Å

Foldseek 3Di:
DDPVVVVVVVLLCLLVVLLVLLQVQLQQQLVCCVVPVHGDPLSLLSNLLSLLSNVLSVVVVCVVQVNQDADPDFQCPDPDPVSNLVLLLLLLLLLLLLLLLQLLLLCVLLVVCVVPWDDRPPRDTSSVSSNSRSVSSLSSSLSSQLPSDPDPVSSNCRSCVSSPNSNVVNVVQFLAADALVVLVVSLVSSRSSGHRPCSSVSSNVQSVCNNVSHGSNVSSVVVSVVSSDSQSSLLVLLLLLLLLCLLFCLLVLLLLLQCLVQHLAQLSLLLSLLVSLLQSCQRNLDLVSSCLRCVVPSLVSNVLNQDDSVLSSVSSSQSNVLNCLAPPHPVLCVCCVVVVHDSVVSNVVSPVVSVVSSVCCCVVVCSNPPPPGPPNDPPDRPDRDNSVVSCVVNVLVVCLRVQLCVCPVVVSHDSSSSSSRSSVSSVCCRCPVVVRDDVVNVCCSSPHDPPDDDPDPDDDDDDDDDDDDDPDDDPDDDDDDDDDDDDDDDDDDDDDDDDDDDDDDDDDDDDDDDDDDDDDDDDDDDDDDDDDDDDDDDDDDDDDDDDDDDDDDPPPDDDDDDDDDDDDDDPDPPPPPPPPPPDDDDDDDDDDD

Sequence (593 aa):
MNPWRRLGEFDALIAGGALLVMLLVPLLEIVLRPLFGSGIDNAPVLVQHCGLLLAMFGALLAERGLHLSALGAGFTASANPLVRNSAVVFGKASAAVLCGMLAQASWTFVATEMEMPRDIAYGIAGWMFEIAMPLGFALLGLKLASRITPNLAGRIVLALALPAAGYVFAQHFDGSTLPVWPFALWLTLILFCGAPIFAVLGGLALALFWSEGQPLASVPLSHYQITVNPSLPALPLFTLAGLLFARTGAAARLGEVFTAAFGSGVAGTAIAAAVLCSFFTAFTGGSGVTILALGGLLLPLLTKAGFPEQRGISLVTSASALGVLLAPSVPLIMYAIIARVPINTMFLAGVLPAVLMVACLLLVGGYLRRGGIATVNREKEPKSKSLGSALWVAKWELLAPVVAIGSLVSGIATPTESAALTAMYALLTQSIAHRELDWPHFRTTLGARPDQLPRRCRHSRPGHRLGAVGAAQQVRLPHCPQSVPATGRGLDGNLRGHRRPRPAAPARSHRLRRRSGALWRDFPGQYRDGLSLPAGRYEHLFRLGDVRQADPLRCCCRIAGGVRHVHRRADHFGLALAGDMVAKNGRFLRLTV

Secondary structure (DSSP, 8-state):
--HHHHHHHHHHHHHHHHHHHHHHHHHHHHHHHHHHSS--TTHHHHHHHHHHHHHHHHHHHHHHTT---B-SSSGGG-SSHHHHHHHHHHHHHHHHHHHHHHHHHHHHHHHHHHHS--EEETTEETHHHHTHHHHHHHHHHHHHHHTS-SSHHHHHHHHHHHHHHHHHHHHHHTT----HHHHHHHHHHHHHTT-BHHHHHHHHHHHHHHHTT--TTHHHHHHHHHHT-TTTTHHHHHHHHHHHHHHSTHHHHHHHHHHHHH-SSHHHHHHHHHHHHHHHHHHHS-HHHHHHHHHHHHHHHHHHTT--HHHHHHHHHHHHHHGGGSTT-HHHHHHHHHTT--HHHHHHHHHHHHHHHHHHHHHHTTTT--TT-----GGG---PPPHHHHHHHTHHHHHHHHHHHHHHHTTSS-HHHHHHHHHHHHHHIIIIIS----HHHHHHHHH--GGG-------S---------------PPPPPPP---------------------------------------------------------------------SSSSSS--------------SSSSTTSSSSSSS---------

Nearest PDB structures (foldseek):
  8y4x-assembly1_A  TM=7.854E-01  e=5.767E-11  Fusobacterium nucleatum
  8thi-assembly1_A  TM=7.703E-01  e=4.950E-11  Haemophilus influenzae Rd KW20
  7qha-assembly1_B  TM=7.898E-01  e=2.010E-05  Photobacterium profundum SS9
  6s59-assembly1_A  TM=1.573E-01  e=2.143E+00  Ovis aries
  6que-assembly1_A  TM=1.575E-01  e=5.570E+00  Ovis aries

Radius of gyration: 31.0 Å; Cα contacts (8 Å, |Δi|>4): 703; chains: 1; bounding box: 80×102×90 Å

=== Feature glossary ===
A reading guide for the features in this record.

Start from the sequence.

  · Sequence gives the chain of amino acids in standard one-letter code (A=alanine, C=cysteine, …, Y=tyrosine), read N→C. It is the only feature that is directly encoded by the gene; all structural features are derived from the folded form of this sequence.

Fold it, and you get atomic coordinates and the backbone conformation that goes with them.

  · Structure coordinates are given as an mmCIF _atom_site loop: one row per atom with element, residue name, chain id, sequence number, and x/y/z position in Å. Only the four main-chain atoms per residue are included here; side chains are omitted to keep the record compact.

  · Backbone dihedral angles. Every residue except chain termini has a φ (preceding-C → N → Cα → C) and a ψ (N → Cα → C → next-N). They are reported in degrees following the IUPAC sign convention. Secondary structure is essentially a statement about which (φ, ψ) basin each residue occupies.

  · Eight-state secondary structure (DSSP): H is the canonical α-helix, G the tighter 3₁₀-helix, I the wider π-helix; E/B are β-structure, T and S are turns and bends, and '-' is everything else. DSSP derives these from the pattern of main-chain N–H···O=C hydrogen bonds, not from the sequence.

  · SS3 is a coarse helix/strand/coil call (letters a/b/c) made by the P-SEA algorithm from inter-Cα distances and dihedrals. It is less detailed than DSSP but needs only Cα positions.

Summarize the fold with a handful of shape descriptors and a per-residue structural alphabet.

  · Radius of gyration (Rg) is the root-mean-square distance of Cα atoms from their centroid — a single number for overall size and compactness. A globular domain of N residues has Rg ≈ 2.2·N^0.38 Å; an extended or disordered chain has a much larger Rg. The Cα contact count is the number of residue pairs whose Cα atoms are within 8 Å and are more than four positions apart in sequence — a standard proxy for tertiary packing density. The bounding box is the smallest axis-aligned box enclosing all Cα atoms.

  · 3Di is Foldseek's structural alphabet. Each residue is assigned one of twenty discrete states based on how its Cα sits relative to its spatial (not sequential) neighbors. Aligning 3Di strings finds structural homologs roughly as well as full 3D superposition, but orders of magnitude faster.

  · Solvent-accessible surface area (SASA) is the area in Å² traced out by the centre of a 1.4 Å probe sphere (a water molecule) rolled over the protein's van der Waals surface (Shrake–Rupley / Lee–Richards construction). Buried residues have near-zero SASA; fully exposed residues can exceed 200 Å². The total SASA scales roughly with the number of surface residues.

Ask how reliable the model is.

  · For AlphaFold models, the B-factor field carries pLDDT — the model's own estimate of local accuracy on a 0–100 scale. Regions with pLDDT<50 should be treated as essentially unmodeled; they often correspond to intrinsically disordered segments.

  · For experimental (PDB) structures, the B-factor (temperature factor) quantifies the positional spread of each atom in the crystal — a combination of thermal vibration and static disorder — in units of Å². High B-factors mark flexible loops or poorly resolved regions; low B-factors mark the rigid, well-ordered core.

  · Predicted Aligned Error (PAE) is an AlphaFold confidence matrix: entry (i, j) is the expected error in the position of residue j, in ångströms, when the prediction is superimposed on the true structure at residue i. Low PAE within a block of residues means that block is internally rigid and well-predicted; high PAE between two blocks means their relative placement is uncertain even if each block individually is confident.

Place it in context: what it resembles, what it is annotated as, and how it looks.

  · Structural nearest neighbors (via Foldseek easy-search vs the PDB). Reported per hit: target PDB id, E-value, and alignment TM-score. A TM-score above ~0.5 is the conventional threshold for 'same fold'.

  · Functional annotations link the protein to curated databases. InterPro entries identify conserved domains and families by matching the sequence against member-database signatures (Pfam, PROSITE, CDD, …). Gene Ontology (GO) terms describe molecular function, biological process, and cellular component in a controlled vocabulary. CATH places the structure in a hierarchical fold classification (Class/Architecture/Topology/Homologous-superfamily). The organism is the source species.

  · The contact map is a binary N×N matrix image: pixel (i, j) is dark where Cα_i and Cα_j are within 8 Å and |i−j|>4. Because the |i−j|>4 filter removes local helical contacts, off-diagonal stripes parallel to the main diagonal indicate parallel β-sheets; stripes perpendicular to it indicate antiparallel β-sheets. The Ramachandran plot scatters every residue's (φ, ψ) pair against the sterically allowed regions. The PAE heatmap renders the predicted-aligned-error matrix.

  · Six rendered views show the 3D structure from the faces of a cube — i.e. along ±x, ±y, ±z. Rendering representation is drawn randomly per protein from cartoon (secondary-structure ribbons), sticks (backbone bonds), or molecular surface; coloring is either N→C rainbow (blue at the N-terminus through red at the C-terminus) or one color per chain.